Protein AF-A0A367ZUD7-F1 (afdb_monomer)

Radius of gyration: 36.36 Å; Cα contacts (8 Å, |Δi|>4): 434; chains: 1; bounding box: 94×53×119 Å

Sequence (459 aa):
MSDHRQTPPTWDGPPPPPPPPPPPPGSYTAYGPNDGPTGPAHPDSPLPTGNFINAFLGSTLFALFFGTLTGYFRLLAGFVIGLQGMLVGVFTGLTAGKLFATCRVVERSFQVRLILCLVLTAIVVGGQIIGMGLALPEFDPGFILTSLWEGTFRELSIGVSRHTSFAQHLDLGWWTLFNLLDLGLMWMLVLTGLTTQLPDPSPRHGPQDPGWSPVTIALLFALGFGAWWVGFAEYRQHNRAALAEWYRLAWAETTAESLANQLDLAVLGSQEARDDLFRRVDRMLQGRTGFPEGFATRAALHLQAGRLAEAIADFSTAIDQARTLEREVKFSFLSRYPPRVYLALLQMCRAKLQLKNQAWQAAADDFTAALATLAEIRQQEGPAAPLPRPPHSLGFIVEYHSKLPDFTEGACYFGRALARARLDDRANAQADLAQARALGYDLSRHTGKTSEPLKAEQE

InterPro domains:
  IPR011990 Tetratricopeptide-like helical domain superfamily [G3DSA:1.25.40.10] (293-449)
  IPR011990 Tetratricopeptide-like helical domain superfamily [SSF48452] (290-439)
  IPR019734 Tetratricopeptide repeat [SM00028] (292-325)
  IPR019734 Tetratricopeptide repeat [SM00028] (344-377)
  IPR019734 Tetratricopeptide repeat [SM00028] (410-443)

Secondary structure (DSSP, 8-state):
-----PPPP---PPPPPPPPPPPPTT------TT-----S--TTS---HHHHHHHHHHHHHHHHHHHHHHHHHHHHHT--HHHHHHHHHHHHHHHHHHHHHHTTGGGS-HHHHHHHHHHHHHHHHHHHHHHHHHHSTT--HHHHHHHHHTT-THHHHT-TTHHHHHHHHS-HHHHHHHHHHHHHHHHHHHHHHHHTT-----TTS-----SS-HHHHHHHHHHHHHHHHHHHHHHHHHTHHHHHHHHHHHHHHHHHHHHHHHHHHHHSS-HHHHHHHHHHHHHHHHT-SS-HHHHHHHHHHHHHTT-HHHHHHHHHHHHHHHHHHHHH----SSSSS-HHHHHHHHHHHHHHHHHHTT-HHHHHHHHHHHHHHHHHHHHHH-TTPPPPPPPHHHHHHHHTT-S----SHHHHHHHHHHHHHHTT-HHHHHHHHHHHHHTT--HHHHHSS-S-TTTTT--

Structure (mmCIF, N/CA/C/O backbone):
data_AF-A0A367ZUD7-F1
#
_entry.id   AF-A0A367ZUD7-F1
#
loop_
_atom_site.group_PDB
_atom_site.id
_atom_site.type_symbol
_atom_site.label_atom_id
_atom_site.label_alt_id
_atom_site.label_comp_id
_atom_site.label_asym_id
_atom_site.label_entity_id
_atom_site.label_seq_id
_atom_site.pdbx_PDB_ins_code
_atom_site.Cartn_x
_atom_site.Cartn_y
_atom_site.Cartn_z
_atom_site.occupancy
_atom_site.B_iso_or_equiv
_atom_site.auth_seq_id
_atom_site.auth_comp_id
_atom_site.auth_asym_id
_atom_site.auth_atom_id
_atom_site.pdbx_PDB_model_num
ATOM 1 N N . MET A 1 1 ? 66.073 -28.383 -33.746 1.00 48.53 1 MET A N 1
ATOM 2 C CA . MET A 1 1 ? 66.262 -27.252 -34.678 1.00 48.53 1 MET A CA 1
ATOM 3 C C . MET A 1 1 ? 66.270 -27.823 -36.081 1.00 48.53 1 MET A C 1
ATOM 5 O O . MET A 1 1 ? 67.255 -28.424 -36.481 1.00 48.53 1 MET A O 1
ATOM 9 N N . SER A 1 2 ? 65.139 -27.728 -36.767 1.00 41.69 2 SER A N 1
ATOM 10 C CA . SER A 1 2 ? 64.959 -28.175 -38.149 1.00 41.69 2 SER A CA 1
ATOM 11 C C . SER A 1 2 ? 64.019 -27.170 -38.804 1.00 41.69 2 SER A C 1
ATOM 13 O O . SER A 1 2 ? 62.820 -27.159 -38.536 1.00 41.69 2 SER A O 1
ATOM 15 N N . ASP A 1 3 ? 64.632 -26.261 -39.558 1.00 50.16 3 ASP A N 1
ATOM 16 C CA . ASP A 1 3 ? 64.023 -25.130 -40.254 1.00 50.16 3 ASP A CA 1
ATOM 17 C C . ASP A 1 3 ? 63.254 -25.642 -41.482 1.00 50.16 3 ASP A C 1
ATOM 19 O O . ASP A 1 3 ? 63.840 -25.958 -42.519 1.00 50.16 3 ASP A O 1
ATOM 23 N N . HIS A 1 4 ? 61.928 -25.741 -41.380 1.00 51.28 4 HIS A N 1
ATOM 24 C CA . HIS A 1 4 ? 61.066 -25.950 -42.542 1.00 51.28 4 HIS A CA 1
ATOM 25 C C . HIS A 1 4 ? 60.776 -24.601 -43.208 1.00 51.28 4 HIS A C 1
ATOM 27 O O . HIS A 1 4 ? 59.774 -23.947 -42.924 1.00 51.28 4 HIS A O 1
ATOM 33 N N . ARG A 1 5 ? 61.652 -24.186 -44.130 1.00 55.19 5 ARG A N 1
ATOM 34 C CA . ARG A 1 5 ? 61.316 -23.147 -45.112 1.00 55.19 5 ARG A CA 1
ATOM 35 C C . ARG A 1 5 ? 60.380 -23.752 -46.155 1.00 55.19 5 ARG A C 1
ATOM 37 O O . ARG A 1 5 ? 60.818 -24.504 -47.021 1.00 55.19 5 ARG A O 1
ATOM 44 N N . GLN A 1 6 ? 59.094 -23.434 -46.056 1.00 58.12 6 GLN A N 1
ATOM 45 C CA . GLN A 1 6 ? 58.144 -23.662 -47.140 1.00 58.12 6 GLN A CA 1
ATOM 46 C C . GLN A 1 6 ? 58.498 -22.725 -48.301 1.00 58.12 6 GLN A C 1
ATOM 48 O O . GLN A 1 6 ? 58.515 -21.504 -48.145 1.00 58.12 6 GLN A O 1
ATOM 53 N N . THR A 1 7 ? 58.821 -23.297 -49.457 1.00 62.78 7 THR A N 1
ATOM 54 C CA . THR A 1 7 ? 58.896 -22.571 -50.725 1.00 62.78 7 THR A CA 1
ATOM 55 C C . THR A 1 7 ? 57.493 -22.105 -51.125 1.00 62.78 7 THR A C 1
ATOM 57 O O . THR A 1 7 ? 56.544 -22.882 -50.995 1.00 62.78 7 THR A O 1
ATOM 60 N N . PRO A 1 8 ? 57.323 -20.855 -51.595 1.00 63.09 8 PRO A N 1
ATOM 61 C CA . PRO A 1 8 ? 56.026 -20.378 -52.053 1.00 63.09 8 PRO A CA 1
ATOM 62 C C . PRO A 1 8 ? 55.560 -21.189 -53.274 1.00 63.09 8 PRO A C 1
ATOM 64 O O . PRO A 1 8 ? 56.392 -21.576 -54.100 1.00 63.09 8 PRO A O 1
ATOM 67 N N . PRO A 1 9 ? 54.249 -21.459 -53.399 1.00 66.75 9 PRO A N 1
ATOM 68 C CA . PRO A 1 9 ? 53.704 -22.191 -54.533 1.00 66.75 9 PRO A CA 1
ATOM 69 C C . PRO A 1 9 ? 53.945 -21.409 -55.828 1.00 66.75 9 PRO A C 1
ATOM 71 O O . PRO A 1 9 ? 53.588 -20.235 -55.939 1.00 66.75 9 PRO A O 1
ATOM 74 N N . THR A 1 10 ? 54.556 -22.069 -56.810 1.00 68.06 10 THR A N 1
ATOM 75 C CA . THR A 1 10 ? 54.640 -21.594 -58.191 1.00 68.06 10 THR A CA 1
ATOM 76 C C . THR A 1 10 ? 53.231 -21.547 -58.770 1.00 68.06 10 THR A C 1
ATOM 78 O O . THR A 1 10 ? 52.545 -22.562 -58.863 1.00 68.06 10 THR A O 1
ATOM 81 N N . TRP A 1 11 ? 52.765 -20.343 -59.086 1.00 65.12 11 TRP A N 1
ATOM 82 C CA . TRP A 1 11 ? 51.454 -20.112 -59.677 1.00 65.12 11 TRP A CA 1
ATOM 83 C C . TRP A 1 11 ? 51.543 -20.340 -61.193 1.00 65.12 11 TRP A C 1
ATOM 85 O O . TRP A 1 11 ? 51.984 -19.454 -61.919 1.00 65.12 11 TRP A O 1
ATOM 95 N N . ASP A 1 12 ? 51.122 -21.518 -61.664 1.00 65.12 12 ASP A N 1
ATOM 96 C CA . ASP A 1 12 ? 51.021 -21.885 -63.093 1.00 65.12 12 ASP A CA 1
ATOM 97 C C . ASP A 1 12 ? 49.730 -21.341 -63.746 1.00 65.12 12 ASP A C 1
ATOM 99 O O . ASP A 1 12 ? 49.053 -22.012 -64.527 1.00 65.12 12 ASP A O 1
ATOM 103 N N . GLY A 1 13 ? 49.334 -20.119 -63.383 1.00 78.25 13 GLY A N 1
ATOM 104 C CA . GLY A 1 13 ? 48.203 -19.439 -64.006 1.00 78.25 13 GLY A CA 1
ATOM 105 C C . GLY A 1 13 ? 48.596 -18.792 -65.341 1.00 78.25 13 GLY A C 1
ATOM 106 O O . GLY A 1 13 ? 49.756 -18.418 -65.529 1.00 78.25 13 GLY A O 1
ATOM 107 N N . PRO A 1 14 ? 47.647 -18.628 -66.283 1.00 74.62 14 PRO A N 1
ATOM 108 C CA . PRO A 1 14 ? 47.897 -17.888 -67.513 1.00 74.62 14 PRO A CA 1
ATOM 109 C C . PRO A 1 14 ? 48.402 -16.471 -67.188 1.00 74.62 14 PRO A C 1
ATOM 111 O O . PRO A 1 14 ? 47.963 -15.879 -66.194 1.00 74.62 14 PRO A O 1
ATOM 114 N N . PRO A 1 15 ? 49.320 -15.916 -68.002 1.00 77.69 15 PRO A N 1
ATOM 115 C CA . PRO A 1 15 ? 49.877 -14.594 -67.762 1.00 77.69 15 PRO A CA 1
ATOM 116 C C . PRO A 1 15 ? 48.746 -13.564 -67.643 1.00 77.69 15 PRO A C 1
ATOM 118 O O . PRO A 1 15 ? 47.762 -13.652 -68.388 1.00 77.69 15 PRO A O 1
ATOM 121 N N . PRO A 1 16 ? 48.854 -12.600 -66.711 1.00 78.25 16 PRO A N 1
ATOM 122 C CA . PRO A 1 16 ? 47.851 -11.558 -66.567 1.00 78.25 16 PRO A CA 1
ATOM 123 C C . PRO A 1 16 ? 47.648 -10.857 -67.917 1.00 78.25 16 PRO A C 1
ATOM 125 O O . PRO A 1 16 ? 48.626 -10.639 -68.643 1.00 78.25 16 PRO A O 1
ATOM 128 N N . PRO A 1 17 ? 46.398 -10.519 -68.282 1.00 81.81 17 PRO A N 1
ATOM 129 C CA . PRO A 1 17 ? 46.132 -9.813 -69.523 1.00 81.81 17 PRO A CA 1
ATOM 130 C C . PRO A 1 17 ? 46.964 -8.523 -69.569 1.00 81.81 17 PRO A C 1
ATOM 132 O O . PRO A 1 17 ? 47.140 -7.873 -68.531 1.00 81.81 17 PRO A O 1
ATOM 135 N N . PRO A 1 18 ? 47.500 -8.152 -70.746 1.00 82.00 18 PRO A N 1
ATOM 136 C CA . PRO A 1 18 ? 48.279 -6.934 -70.884 1.00 82.00 18 PRO A CA 1
ATOM 137 C C . PRO A 1 18 ? 47.444 -5.729 -70.428 1.00 82.00 18 PRO A C 1
ATOM 139 O O . PRO A 1 18 ? 46.227 -5.708 -70.649 1.00 82.00 18 PRO A O 1
ATOM 142 N N . PRO A 1 19 ? 48.071 -4.729 -69.784 1.00 81.00 19 PRO A N 1
ATOM 143 C CA . PRO A 1 19 ? 47.372 -3.515 -69.399 1.00 81.00 19 PRO A CA 1
ATOM 144 C C . PRO A 1 19 ? 46.713 -2.891 -70.639 1.00 81.00 19 PRO A C 1
ATOM 146 O O . PRO A 1 19 ? 47.307 -2.923 -71.723 1.00 81.00 19 PRO A O 1
ATOM 149 N N . PRO A 1 20 ? 45.490 -2.345 -70.513 1.00 82.06 20 PRO A N 1
ATOM 150 C CA . PRO A 1 20 ? 44.828 -1.694 -71.630 1.00 82.06 20 PRO A CA 1
ATOM 151 C C . PRO A 1 20 ? 45.725 -0.573 -72.179 1.00 82.06 20 PRO A C 1
ATOM 153 O O . PRO A 1 20 ? 46.384 0.118 -71.393 1.00 82.06 20 PRO A O 1
ATOM 156 N N . PRO A 1 21 ? 45.788 -0.396 -73.511 1.00 82.69 21 PRO A N 1
ATOM 157 C CA . PRO A 1 21 ? 46.600 0.649 -74.112 1.00 82.69 21 PRO A CA 1
ATOM 158 C C . PRO A 1 21 ? 46.170 2.022 -73.576 1.00 82.69 21 PRO A C 1
ATOM 160 O O . PRO A 1 21 ? 44.977 2.237 -73.330 1.00 82.69 21 PRO A O 1
ATOM 163 N N . PRO A 1 22 ? 47.117 2.958 -73.386 1.00 77.75 22 PRO A N 1
ATOM 164 C CA . PRO A 1 22 ? 46.778 4.316 -72.993 1.00 77.75 22 PRO A CA 1
ATOM 165 C C . PRO A 1 22 ? 45.802 4.912 -74.021 1.00 77.75 22 PRO A C 1
ATOM 167 O O . PRO A 1 22 ? 45.965 4.674 -75.223 1.00 77.75 22 PRO A O 1
ATOM 170 N N . PRO A 1 23 ? 44.778 5.662 -73.576 1.00 76.94 23 PRO A N 1
ATOM 171 C CA . PRO A 1 23 ? 43.840 6.292 -74.490 1.00 76.94 23 PRO A CA 1
ATOM 172 C C . PRO A 1 23 ? 44.595 7.207 -75.471 1.00 76.94 23 PRO A C 1
ATOM 174 O O . PRO A 1 23 ? 45.582 7.842 -75.081 1.00 76.94 23 PRO A O 1
ATOM 177 N N . PRO A 1 24 ? 44.169 7.269 -76.745 1.00 76.00 24 PRO A N 1
ATOM 178 C CA . PRO A 1 24 ? 44.848 8.058 -77.761 1.00 76.00 24 PRO A CA 1
ATOM 179 C C . PRO A 1 24 ? 44.904 9.542 -77.352 1.00 76.00 24 PRO A C 1
ATOM 181 O O . PRO A 1 24 ? 43.899 10.091 -76.887 1.00 76.00 24 PRO A O 1
ATOM 184 N N . PRO A 1 25 ? 46.052 10.220 -77.536 1.00 59.19 25 PRO A N 1
ATOM 185 C CA . PRO A 1 25 ? 46.173 11.646 -77.267 1.00 59.19 25 PRO A CA 1
ATOM 186 C C . PRO A 1 25 ? 45.278 12.408 -78.251 1.00 59.19 25 PRO A C 1
ATOM 188 O O . PRO A 1 25 ? 45.611 12.548 -79.424 1.00 59.19 25 PRO A O 1
ATOM 191 N N . GLY A 1 26 ? 44.105 12.849 -77.790 1.00 59.22 26 GLY A N 1
ATOM 192 C CA . GLY A 1 26 ? 43.155 13.607 -78.612 1.00 59.22 26 GLY A CA 1
ATOM 193 C C . GLY A 1 26 ? 41.672 13.336 -78.359 1.00 59.22 26 GLY A C 1
ATOM 194 O O . GLY A 1 26 ? 40.846 14.106 -78.835 1.00 59.22 26 GLY A O 1
ATOM 195 N N . SER A 1 27 ? 41.294 12.317 -77.578 1.00 50.81 27 SER A N 1
ATOM 196 C CA . SER A 1 27 ? 39.884 12.068 -77.225 1.00 50.81 27 SER A CA 1
ATOM 197 C C . SER A 1 27 ? 39.451 12.775 -75.934 1.00 50.81 27 SER A C 1
ATOM 199 O O . SER A 1 27 ? 38.751 12.195 -75.105 1.00 50.81 27 SER A O 1
ATOM 201 N N . TYR A 1 28 ? 39.860 14.032 -75.748 1.00 53.81 28 TYR A N 1
ATOM 202 C CA . TYR A 1 28 ? 39.178 14.931 -74.819 1.00 53.81 28 TYR A CA 1
ATOM 203 C C . TYR A 1 28 ? 38.008 15.540 -75.583 1.00 53.81 28 TYR A C 1
ATOM 205 O O . TYR A 1 28 ? 38.108 16.629 -76.144 1.00 53.81 28 TYR A O 1
ATOM 213 N N . THR A 1 29 ? 36.898 14.807 -75.662 1.00 53.53 29 THR A N 1
ATOM 214 C CA . THR A 1 29 ? 35.617 15.431 -75.990 1.00 53.53 29 THR A CA 1
ATOM 215 C C . THR A 1 29 ? 35.424 16.587 -75.023 1.00 53.53 29 THR A C 1
ATOM 217 O O . THR A 1 29 ? 35.427 16.386 -73.808 1.00 53.53 29 THR A O 1
ATOM 220 N N . ALA A 1 30 ? 35.336 17.790 -75.584 1.00 47.56 30 ALA A N 1
ATOM 221 C CA . ALA A 1 30 ? 35.037 19.013 -74.873 1.00 47.56 30 ALA A CA 1
ATOM 222 C C . ALA A 1 30 ? 33.826 18.782 -73.962 1.00 47.56 30 ALA A C 1
ATOM 224 O O . ALA A 1 30 ? 32.699 18.633 -74.433 1.00 47.56 30 ALA A O 1
ATOM 225 N N . TYR A 1 31 ? 34.076 18.725 -72.656 1.00 44.56 31 TYR A N 1
ATOM 226 C CA . TYR A 1 31 ? 33.034 18.914 -71.664 1.00 44.56 31 TYR A CA 1
ATOM 227 C C . TYR A 1 31 ? 32.502 20.331 -71.871 1.00 44.56 31 TYR A C 1
ATOM 229 O O . TYR A 1 31 ? 33.253 21.306 -71.784 1.00 44.56 31 TYR A O 1
ATOM 237 N N . GLY A 1 32 ? 31.223 20.435 -72.233 1.00 45.59 32 GLY A N 1
ATOM 238 C CA . GLY A 1 32 ? 30.543 21.717 -72.337 1.00 45.59 32 GLY A CA 1
ATOM 239 C C . GLY A 1 32 ? 30.661 22.483 -71.012 1.00 45.59 32 GLY A C 1
ATOM 240 O O . GLY A 1 32 ? 30.674 21.859 -69.950 1.00 45.59 32 GLY A O 1
ATOM 241 N N . PRO A 1 33 ? 30.732 23.823 -71.038 1.00 52.84 33 PRO A N 1
ATOM 242 C CA . PRO A 1 33 ? 31.028 24.649 -69.864 1.00 52.84 33 PRO A CA 1
ATOM 243 C C . PRO A 1 33 ? 29.958 24.647 -68.751 1.00 52.84 33 PRO A C 1
ATOM 245 O O . PRO A 1 33 ? 30.038 25.482 -67.860 1.00 52.84 33 PRO A O 1
ATOM 248 N N . ASN A 1 34 ? 28.985 23.727 -68.763 1.00 52.16 34 ASN A N 1
ATOM 249 C CA . ASN A 1 34 ? 27.920 23.648 -67.758 1.00 52.16 34 ASN A CA 1
ATOM 250 C C . ASN A 1 34 ? 27.672 22.262 -67.144 1.00 52.16 34 ASN A C 1
ATOM 252 O O . ASN A 1 34 ? 26.928 22.190 -66.174 1.00 52.16 34 ASN A O 1
ATOM 256 N N . ASP A 1 35 ? 28.342 21.205 -67.606 1.00 48.75 35 ASP A N 1
ATOM 257 C CA . ASP A 1 35 ? 28.262 19.883 -66.972 1.00 48.75 35 ASP A CA 1
ATOM 258 C C . ASP A 1 35 ? 29.647 19.509 -66.455 1.00 48.75 35 ASP A C 1
ATOM 260 O O . ASP A 1 35 ? 30.322 18.622 -66.976 1.00 48.75 35 ASP A O 1
ATOM 264 N N . GLY A 1 36 ? 30.121 20.256 -65.454 1.00 43.44 36 GLY A N 1
ATOM 265 C CA . GLY A 1 36 ? 31.342 19.892 -64.747 1.00 43.44 36 GLY A CA 1
ATOM 266 C C . GLY A 1 36 ? 31.195 18.454 -64.242 1.00 43.44 36 GLY A C 1
ATOM 267 O O . GLY A 1 36 ? 30.251 18.189 -63.492 1.00 43.44 36 GLY A O 1
ATOM 268 N N . PRO A 1 37 ? 32.076 17.511 -64.631 1.00 46.03 37 PRO A N 1
ATOM 269 C CA . PRO A 1 37 ? 32.065 16.198 -64.022 1.00 46.03 37 PRO A CA 1
ATOM 270 C C . PRO A 1 37 ? 32.258 16.447 -62.535 1.00 46.03 37 PRO A C 1
ATOM 272 O O . PRO A 1 37 ? 33.174 17.172 -62.138 1.00 46.03 37 PRO A O 1
ATOM 275 N N . THR A 1 38 ? 31.361 15.899 -61.722 1.00 55.25 38 THR A N 1
ATOM 276 C CA . THR A 1 38 ? 31.559 15.775 -60.285 1.00 55.25 38 THR A CA 1
ATOM 277 C C . THR A 1 38 ? 32.864 15.013 -60.094 1.00 55.25 38 THR A C 1
ATOM 279 O O . THR A 1 38 ? 32.875 13.782 -60.027 1.00 55.25 38 THR A O 1
ATOM 282 N N . GLY A 1 39 ? 33.984 15.738 -60.083 1.00 52.94 39 GLY A N 1
ATOM 283 C CA . GLY A 1 39 ? 35.253 15.219 -59.619 1.00 52.94 39 GLY A CA 1
ATOM 284 C C . GLY A 1 39 ? 34.994 14.599 -58.251 1.00 52.94 39 GLY A C 1
ATOM 285 O O . GLY A 1 39 ? 34.099 15.085 -57.546 1.00 52.94 39 GLY A O 1
ATOM 286 N N . PRO A 1 40 ? 35.687 13.503 -57.898 1.00 55.62 40 PRO A N 1
ATOM 287 C CA . PRO A 1 40 ? 35.510 12.867 -56.601 1.00 55.62 40 PRO A CA 1
ATOM 288 C C . PRO A 1 40 ? 35.542 13.974 -55.555 1.00 55.62 40 PRO A C 1
ATOM 290 O O . PRO A 1 40 ? 36.530 14.705 -55.470 1.00 55.62 40 PRO A O 1
ATOM 293 N N . ALA A 1 41 ? 34.397 14.181 -54.897 1.00 50.84 41 ALA A N 1
ATOM 294 C CA . ALA A 1 41 ? 34.206 15.293 -53.986 1.00 50.84 41 ALA A CA 1
ATOM 295 C C . ALA A 1 41 ? 35.410 15.309 -53.051 1.00 50.84 41 ALA A C 1
ATOM 297 O O . ALA A 1 41 ? 35.736 14.270 -52.470 1.00 50.84 41 ALA A O 1
ATOM 298 N N . HIS A 1 42 ? 36.110 16.445 -52.986 1.00 52.66 42 HIS A N 1
ATOM 299 C CA . HIS A 1 42 ? 37.279 16.568 -52.127 1.00 52.66 42 HIS A CA 1
ATOM 300 C C . HIS A 1 42 ? 36.843 16.096 -50.731 1.00 52.66 42 HIS A C 1
ATOM 302 O O . HIS A 1 42 ? 35.813 16.588 -50.252 1.00 52.66 42 HIS A O 1
ATOM 308 N N . PRO A 1 43 ? 37.542 15.137 -50.097 1.00 58.41 43 PRO A N 1
ATOM 309 C CA . PRO A 1 43 ? 37.120 14.545 -48.822 1.00 58.41 43 PRO A CA 1
ATOM 310 C C . PRO A 1 43 ? 36.950 15.576 -47.690 1.00 58.41 43 PRO A C 1
ATOM 312 O O . PRO A 1 43 ? 36.332 15.281 -46.674 1.00 58.41 43 PRO A O 1
ATOM 315 N N . ASP A 1 44 ? 37.415 16.808 -47.905 1.00 56.09 44 ASP A N 1
ATOM 316 C CA . ASP A 1 44 ? 37.317 17.931 -46.973 1.00 56.09 44 ASP A CA 1
ATOM 317 C C . ASP A 1 44 ? 36.159 18.896 -47.272 1.00 56.09 44 ASP A C 1
ATOM 319 O O . ASP A 1 44 ? 36.051 19.947 -46.641 1.00 56.09 44 ASP A O 1
ATOM 323 N N . SER A 1 45 ? 35.283 18.575 -48.231 1.00 58.72 45 SER A N 1
ATOM 324 C CA . SER A 1 45 ? 34.069 19.361 -48.468 1.00 58.72 45 SER A CA 1
ATOM 325 C C . SER A 1 45 ? 33.218 19.301 -47.194 1.00 58.72 45 SER A C 1
ATOM 327 O O . SER A 1 45 ? 32.770 18.205 -46.840 1.00 58.72 45 SER A O 1
ATOM 329 N N . PRO A 1 46 ? 32.982 20.417 -46.475 1.00 60.22 46 PRO A N 1
ATOM 330 C CA . PRO A 1 46 ? 32.163 20.383 -45.274 1.00 60.22 46 PRO A CA 1
ATOM 331 C C . PRO A 1 46 ? 30.799 19.807 -45.650 1.00 60.22 46 PRO A C 1
ATOM 333 O O . PRO A 1 46 ? 30.116 20.333 -46.531 1.00 60.22 46 PRO A O 1
ATOM 336 N N . LEU A 1 47 ? 30.434 18.687 -45.013 1.00 57.84 47 LEU A N 1
ATOM 337 C CA . LEU A 1 47 ? 29.106 18.090 -45.140 1.00 57.84 47 LEU A CA 1
ATOM 338 C C . LEU A 1 47 ? 28.066 19.212 -45.046 1.00 57.84 47 LEU A C 1
ATOM 340 O O . LEU A 1 47 ? 28.197 20.046 -44.147 1.00 57.84 47 LEU A O 1
ATOM 344 N N . PRO A 1 48 ? 27.044 19.251 -45.920 1.00 69.12 48 PRO A N 1
ATOM 345 C CA . PRO A 1 48 ? 25.998 20.255 -45.826 1.00 69.12 48 PRO A CA 1
ATOM 346 C C . PRO A 1 48 ? 25.347 20.144 -44.446 1.00 69.12 48 PRO A C 1
ATOM 348 O O . PRO A 1 48 ? 24.557 19.235 -44.179 1.00 69.12 48 PRO A O 1
ATOM 351 N N . THR A 1 49 ? 25.718 21.061 -43.551 1.00 73.75 49 THR A N 1
ATOM 352 C CA . THR A 1 49 ? 25.398 21.035 -42.119 1.00 73.75 49 THR A CA 1
ATOM 353 C C . THR A 1 49 ? 23.890 20.914 -41.882 1.00 73.75 49 THR A C 1
ATOM 355 O O . THR A 1 49 ? 23.459 20.279 -40.922 1.00 73.75 49 THR A O 1
ATOM 358 N N . GLY A 1 50 ? 23.080 21.437 -42.810 1.00 78.38 50 GLY A N 1
ATOM 359 C CA . GLY A 1 50 ? 21.621 21.332 -42.787 1.00 78.38 50 GLY A CA 1
ATOM 360 C C . GLY A 1 50 ? 21.086 19.896 -42.850 1.00 78.38 50 GLY A C 1
ATOM 361 O O . GLY A 1 50 ? 20.157 19.567 -42.117 1.00 78.38 50 GLY A O 1
ATOM 362 N N . ASN A 1 51 ? 21.694 19.008 -43.643 1.00 80.44 51 ASN A N 1
ATOM 363 C CA . ASN A 1 51 ? 21.225 17.620 -43.756 1.00 80.44 51 ASN A CA 1
ATOM 364 C C . ASN A 1 51 ? 21.499 16.833 -42.471 1.00 80.44 51 ASN A C 1
ATOM 366 O O . ASN A 1 51 ? 20.652 16.055 -42.032 1.00 80.44 51 ASN A O 1
ATOM 370 N N . PHE A 1 52 ? 22.649 17.083 -41.836 1.00 83.06 52 PHE A N 1
ATOM 371 C CA . PHE A 1 52 ? 22.982 16.469 -40.553 1.00 83.06 52 PHE A CA 1
ATOM 372 C C . PHE A 1 52 ? 22.033 16.926 -39.444 1.00 83.06 52 PHE A C 1
ATOM 374 O O . PHE A 1 52 ? 21.489 16.086 -38.729 1.00 83.06 52 PHE A O 1
ATOM 381 N N . ILE A 1 53 ? 21.803 18.239 -39.322 1.00 85.75 53 ILE A N 1
ATOM 382 C CA . ILE A 1 53 ? 20.913 18.801 -38.295 1.00 85.75 53 ILE A CA 1
ATOM 383 C C . ILE A 1 53 ? 19.501 18.226 -38.439 1.00 85.75 53 ILE A C 1
ATOM 385 O O . ILE A 1 53 ? 18.933 17.764 -37.452 1.00 85.75 53 ILE A O 1
ATOM 389 N N . ASN A 1 54 ? 18.959 18.183 -39.658 1.00 87.00 54 ASN A N 1
ATOM 390 C CA . ASN A 1 54 ? 17.612 17.665 -39.900 1.00 87.00 54 ASN A CA 1
ATOM 391 C C . ASN A 1 54 ? 17.499 16.167 -39.583 1.00 87.00 54 ASN A C 1
ATOM 393 O O . ASN A 1 54 ? 16.547 15.747 -38.923 1.00 87.00 54 ASN A O 1
ATOM 397 N N . ALA A 1 55 ? 18.479 15.360 -40.000 1.00 85.38 55 ALA A N 1
ATOM 398 C CA . ALA A 1 55 ? 18.493 13.928 -39.710 1.00 85.38 55 ALA A CA 1
ATOM 399 C C . ALA A 1 55 ? 18.644 13.648 -38.205 1.00 85.38 55 ALA A C 1
ATOM 401 O O . ALA A 1 55 ? 17.967 12.771 -37.658 1.00 85.38 55 ALA A O 1
ATOM 402 N N . PHE A 1 56 ? 19.497 14.414 -37.520 1.00 88.00 56 PHE A N 1
ATOM 403 C CA . PHE A 1 56 ? 19.694 14.305 -36.078 1.00 88.00 56 PHE A CA 1
ATOM 404 C C . PHE A 1 56 ? 18.447 14.726 -35.295 1.00 88.00 56 PHE A C 1
ATOM 406 O O . PHE A 1 56 ? 18.026 14.010 -34.385 1.00 88.00 56 PHE A O 1
ATOM 413 N N . LEU A 1 57 ? 17.813 15.840 -35.675 1.00 91.81 57 LEU A N 1
ATOM 414 C CA . LEU A 1 57 ? 16.576 16.312 -35.056 1.00 91.81 57 LEU A CA 1
ATOM 415 C C . LEU A 1 57 ? 15.439 15.304 -35.257 1.00 91.81 57 LEU A C 1
ATOM 417 O O . LEU A 1 57 ? 14.761 14.953 -34.294 1.00 91.81 57 LEU A O 1
ATOM 421 N N . GLY A 1 58 ? 15.276 14.776 -36.474 1.00 89.19 58 GLY A N 1
ATOM 422 C CA . GLY A 1 58 ? 14.287 13.734 -36.762 1.00 89.19 58 GLY A CA 1
ATOM 423 C C . GLY A 1 58 ? 14.509 12.469 -35.927 1.00 89.19 58 GLY A C 1
ATOM 424 O O . GLY A 1 58 ? 13.566 11.938 -35.345 1.00 89.19 58 GLY A O 1
ATOM 425 N N . SER A 1 59 ? 15.765 12.033 -35.793 1.00 88.94 59 SER A N 1
ATOM 426 C CA . SER A 1 59 ? 16.139 10.881 -34.958 1.00 88.94 59 SER A CA 1
ATOM 427 C C . SER A 1 59 ? 15.875 11.131 -33.471 1.00 88.94 59 SER A C 1
ATOM 429 O O . SER A 1 59 ? 15.395 10.243 -32.774 1.00 88.94 59 SER A O 1
ATOM 431 N N . THR A 1 60 ? 16.138 12.350 -32.998 1.00 92.31 60 THR A N 1
ATOM 432 C CA . THR A 1 60 ? 15.902 12.777 -31.610 1.00 92.31 60 THR A CA 1
ATOM 433 C C . THR A 1 60 ? 14.414 12.803 -31.275 1.00 92.31 60 THR A C 1
ATOM 435 O O . THR A 1 60 ? 14.001 12.227 -30.272 1.00 92.31 60 THR A O 1
ATOM 438 N N . LEU A 1 61 ? 13.590 13.418 -32.129 1.00 93.00 61 LEU A N 1
ATOM 439 C CA . LEU A 1 61 ? 12.136 13.462 -31.942 1.00 93.00 61 LEU A CA 1
ATOM 440 C C . LEU A 1 61 ? 11.526 12.059 -31.962 1.00 93.00 61 LEU A C 1
ATOM 442 O O . LEU A 1 61 ? 10.667 11.745 -31.140 1.00 93.00 61 LEU A O 1
ATOM 446 N N . PHE A 1 62 ? 12.000 11.199 -32.864 1.00 89.06 62 PHE A N 1
ATOM 447 C CA . PHE A 1 62 ? 11.546 9.816 -32.939 1.00 89.06 62 PHE A CA 1
ATOM 448 C C . PHE A 1 62 ? 11.949 9.002 -31.700 1.00 89.06 62 PHE A C 1
ATOM 450 O O . PHE A 1 62 ? 11.111 8.301 -31.135 1.00 89.06 62 PHE A O 1
ATOM 457 N N . ALA A 1 63 ? 13.199 9.129 -31.242 1.00 90.50 6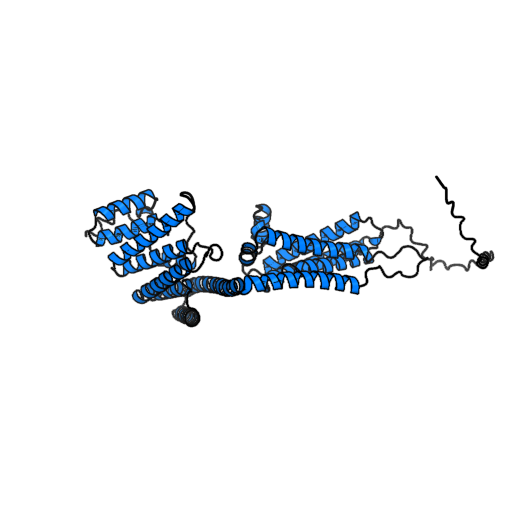3 ALA A N 1
ATOM 458 C CA . ALA A 1 63 ? 13.683 8.495 -30.016 1.00 90.50 63 ALA A CA 1
ATOM 459 C C . ALA A 1 63 ? 12.871 8.935 -28.788 1.00 90.50 63 ALA A C 1
ATOM 461 O O . ALA A 1 63 ? 12.477 8.093 -27.981 1.00 90.50 63 ALA A O 1
ATOM 462 N N . LEU A 1 64 ? 12.562 10.232 -28.680 1.00 92.75 64 LEU A N 1
ATOM 463 C CA . LEU A 1 64 ? 11.748 10.773 -27.594 1.00 92.75 64 LEU A CA 1
ATOM 464 C C . LEU A 1 64 ? 10.330 10.197 -27.632 1.00 92.75 64 LEU A C 1
ATOM 466 O O . LEU A 1 64 ? 9.868 9.661 -26.630 1.00 92.75 64 LEU A O 1
ATOM 470 N N . PHE A 1 65 ? 9.672 10.243 -28.796 1.00 91.62 65 PHE A N 1
ATOM 471 C CA . PHE A 1 65 ? 8.332 9.686 -28.991 1.00 91.62 65 PHE A CA 1
ATOM 472 C C . PHE A 1 65 ? 8.273 8.195 -28.637 1.00 91.62 65 PHE A C 1
ATOM 474 O O . PHE A 1 65 ? 7.391 7.766 -27.894 1.00 91.62 65 PHE A O 1
ATOM 481 N N . PHE A 1 66 ? 9.234 7.408 -29.125 1.00 89.19 66 PHE A N 1
ATOM 482 C CA . PHE A 1 66 ? 9.318 5.980 -28.831 1.00 89.19 66 PHE A CA 1
ATOM 483 C C . PHE A 1 66 ? 9.569 5.716 -27.341 1.00 89.19 66 PHE A C 1
ATOM 485 O O . PHE A 1 66 ? 8.934 4.845 -26.740 1.00 89.19 66 PHE A O 1
ATOM 492 N N . GLY A 1 67 ? 10.451 6.500 -26.719 1.00 88.94 67 GLY A N 1
ATOM 493 C CA . GLY A 1 67 ? 10.657 6.490 -25.277 1.00 88.94 67 GLY A CA 1
ATOM 494 C C . GLY A 1 67 ? 9.354 6.733 -24.525 1.00 88.94 67 GLY A C 1
ATOM 495 O O . GLY A 1 67 ? 8.949 5.904 -23.717 1.00 88.94 67 GLY A O 1
ATOM 496 N N . THR A 1 68 ? 8.641 7.812 -24.843 1.00 88.75 68 THR A N 1
ATOM 497 C CA . THR A 1 68 ? 7.352 8.153 -24.222 1.00 88.75 68 THR A CA 1
ATOM 498 C C . THR A 1 68 ? 6.316 7.057 -24.403 1.00 88.75 68 THR A C 1
ATOM 500 O O . THR A 1 68 ? 5.674 6.658 -23.434 1.00 88.75 68 THR A O 1
ATOM 503 N N . LEU A 1 69 ? 6.201 6.494 -25.602 1.00 87.81 69 LEU A N 1
ATOM 504 C CA . LEU A 1 69 ? 5.266 5.408 -25.869 1.00 87.81 69 LEU A CA 1
ATOM 505 C C . LEU A 1 69 ? 5.597 4.152 -25.046 1.00 87.81 69 LEU A C 1
ATOM 507 O O . LEU A 1 69 ? 4.716 3.570 -24.417 1.00 87.81 69 LEU A O 1
ATOM 511 N N . THR A 1 70 ? 6.871 3.749 -25.004 1.00 85.00 70 THR A N 1
ATOM 512 C CA . THR A 1 70 ? 7.301 2.573 -24.227 1.00 85.00 70 THR A CA 1
ATOM 513 C C . THR A 1 70 ? 7.164 2.786 -22.721 1.00 85.00 70 THR A C 1
ATOM 515 O O . THR A 1 70 ? 6.736 1.870 -22.023 1.00 85.00 70 THR A O 1
ATOM 518 N N . GLY A 1 71 ? 7.447 3.990 -22.217 1.00 82.88 71 GLY A N 1
ATOM 519 C CA . GLY A 1 71 ? 7.218 4.355 -20.818 1.00 82.88 71 GLY A CA 1
ATOM 520 C C . GLY A 1 71 ? 5.741 4.316 -20.429 1.00 82.88 71 GLY A C 1
ATOM 521 O O . GLY A 1 71 ? 5.393 3.762 -19.389 1.00 82.88 71 GLY A O 1
ATOM 522 N N . TYR A 1 72 ? 4.866 4.827 -21.296 1.00 81.12 72 TYR A N 1
ATOM 523 C CA . TYR A 1 72 ? 3.417 4.799 -21.094 1.00 81.12 72 TYR A CA 1
ATOM 524 C C . TYR A 1 72 ? 2.884 3.358 -21.019 1.00 81.12 72 TYR A C 1
ATOM 526 O O . TYR A 1 72 ? 2.173 2.987 -20.083 1.00 81.12 72 TYR A O 1
ATOM 534 N N . PHE A 1 73 ? 3.294 2.495 -21.957 1.00 77.81 73 PHE A N 1
ATOM 535 C CA . PHE A 1 73 ? 2.883 1.086 -21.958 1.00 77.81 73 PHE A CA 1
ATOM 536 C C . PHE A 1 73 ? 3.471 0.263 -20.811 1.00 77.81 73 PHE A C 1
ATOM 538 O O . PHE A 1 73 ? 2.820 -0.685 -20.360 1.00 77.81 73 PHE A O 1
ATOM 545 N N . ARG A 1 74 ? 4.661 0.623 -20.310 1.00 75.06 74 ARG A N 1
ATOM 546 C CA . ARG A 1 74 ? 5.291 -0.047 -19.162 1.00 75.06 74 ARG A CA 1
ATOM 547 C C . ARG A 1 74 ? 4.347 -0.096 -17.960 1.00 75.06 74 ARG A C 1
ATOM 549 O O . ARG A 1 74 ? 4.182 -1.163 -17.372 1.00 75.06 74 ARG A O 1
ATOM 556 N N . LEU A 1 75 ? 3.677 1.019 -17.657 1.00 66.00 75 LEU A N 1
ATOM 557 C CA . LEU A 1 75 ? 2.726 1.112 -16.543 1.00 66.00 75 LEU A CA 1
ATOM 558 C C . LEU A 1 75 ? 1.385 0.417 -16.813 1.00 66.00 75 LEU A C 1
ATOM 560 O O . LEU A 1 75 ? 0.798 -0.149 -15.892 1.00 66.00 75 LEU A O 1
ATOM 564 N N . LEU A 1 76 ? 0.902 0.430 -18.056 1.00 60.81 76 LEU A N 1
ATOM 565 C CA . LEU A 1 76 ? -0.403 -0.144 -18.413 1.00 60.81 76 LEU A CA 1
ATOM 566 C C . LEU A 1 76 ? -0.424 -1.672 -18.414 1.00 60.81 76 LEU A C 1
ATOM 568 O O . LEU A 1 76 ? -1.426 -2.275 -18.039 1.00 60.81 76 LEU A O 1
ATOM 572 N N . ALA A 1 77 ? 0.662 -2.299 -18.854 1.00 55.31 77 ALA A N 1
ATOM 573 C CA . ALA A 1 77 ? 0.672 -3.728 -19.147 1.00 55.31 77 ALA A CA 1
ATOM 574 C C . ALA A 1 77 ? 1.552 -4.550 -18.193 1.00 55.31 77 ALA A C 1
ATOM 576 O O . ALA A 1 77 ? 1.711 -5.750 -18.414 1.00 55.31 77 ALA A O 1
ATOM 577 N N . GLY A 1 78 ? 2.129 -3.927 -17.152 1.00 54.34 78 GLY A N 1
ATOM 578 C CA . GLY A 1 78 ? 3.129 -4.584 -16.300 1.00 54.34 78 GLY A CA 1
ATOM 579 C C . GLY A 1 78 ? 4.232 -5.191 -17.164 1.00 54.34 78 GLY A C 1
ATOM 580 O O . GLY A 1 78 ? 4.561 -6.370 -17.027 1.00 54.34 78 GLY A O 1
ATOM 581 N N . PHE A 1 79 ? 4.672 -4.417 -18.161 1.00 50.81 79 PHE A N 1
ATOM 582 C CA . PHE A 1 79 ? 5.370 -4.951 -19.321 1.00 50.81 79 PHE A CA 1
ATOM 583 C C . PHE A 1 79 ? 6.648 -5.665 -18.881 1.00 50.81 79 PHE A C 1
ATOM 585 O O . PHE A 1 79 ? 7.384 -5.198 -18.011 1.00 50.81 79 PHE A O 1
ATOM 592 N N . VAL A 1 80 ? 6.882 -6.826 -19.484 1.00 61.12 80 VAL A N 1
ATOM 593 C CA . VAL A 1 80 ? 8.013 -7.702 -19.202 1.00 61.12 80 VAL A CA 1
ATOM 594 C C . VAL A 1 80 ? 9.323 -6.912 -19.269 1.00 61.12 80 VAL A C 1
ATOM 596 O O . VAL A 1 80 ? 9.716 -6.453 -20.342 1.00 61.12 80 VAL A O 1
ATOM 599 N N . ILE A 1 81 ? 10.005 -6.808 -18.125 1.00 59.56 81 ILE A N 1
ATOM 600 C CA . ILE A 1 81 ? 11.234 -6.021 -17.929 1.00 59.56 81 ILE A CA 1
ATOM 601 C C . ILE A 1 81 ? 12.341 -6.384 -18.941 1.00 59.56 81 ILE A C 1
ATOM 603 O O . ILE A 1 81 ? 13.179 -5.544 -19.205 1.00 59.56 81 ILE A O 1
ATOM 607 N N . GLY A 1 82 ? 12.316 -7.561 -19.584 1.00 63.31 82 GLY A N 1
ATOM 608 C CA . GLY A 1 82 ? 13.279 -7.935 -20.637 1.00 63.31 82 GLY A CA 1
ATOM 609 C C . GLY A 1 82 ? 12.858 -7.652 -22.090 1.00 63.31 82 GLY A C 1
ATOM 610 O O . GLY A 1 82 ? 13.706 -7.529 -22.968 1.00 63.31 82 GLY A O 1
ATOM 611 N N . LEU A 1 83 ? 11.559 -7.553 -22.398 1.00 71.06 83 LEU A N 1
ATOM 612 C CA . LEU A 1 83 ? 11.110 -7.270 -23.771 1.00 71.06 83 LEU A CA 1
ATOM 613 C C . LEU A 1 83 ? 11.327 -5.789 -24.106 1.00 71.06 83 LEU A C 1
ATOM 615 O O . LEU A 1 83 ? 11.586 -5.431 -25.254 1.00 71.06 83 LEU A O 1
ATOM 619 N N . GLN A 1 84 ? 11.247 -4.930 -23.090 1.00 75.00 84 GLN A N 1
ATOM 620 C CA . GLN A 1 84 ? 11.399 -3.491 -23.237 1.00 75.00 84 GLN A CA 1
ATOM 621 C C . GLN A 1 84 ? 12.823 -3.092 -23.642 1.00 75.00 84 GLN A C 1
ATOM 623 O O . GLN A 1 84 ? 12.964 -2.401 -24.653 1.00 75.00 84 GLN A O 1
ATOM 628 N N . GLY A 1 85 ? 13.870 -3.505 -22.918 1.00 75.12 85 GLY A N 1
ATOM 629 C CA . GLY A 1 85 ? 15.239 -3.122 -23.271 1.00 75.12 85 GLY A CA 1
ATOM 630 C C . GLY A 1 85 ? 15.697 -3.733 -24.589 1.00 75.12 85 GLY A C 1
ATOM 631 O O . GLY A 1 85 ? 16.400 -3.066 -25.348 1.00 75.12 85 GLY A O 1
ATOM 632 N N . MET A 1 86 ? 15.204 -4.921 -24.962 1.00 76.50 86 MET A N 1
ATOM 633 C CA . MET A 1 86 ? 15.423 -5.453 -26.313 1.00 76.50 86 MET A CA 1
ATOM 634 C C . MET A 1 86 ? 14.802 -4.560 -27.395 1.00 76.50 86 MET A C 1
ATOM 636 O O . MET A 1 86 ? 15.480 -4.215 -28.363 1.00 76.50 86 MET A O 1
ATOM 640 N N . LEU A 1 87 ? 13.535 -4.151 -27.238 1.00 80.38 87 LEU A N 1
ATOM 641 C CA . LEU A 1 87 ? 12.889 -3.240 -28.186 1.00 80.38 87 LEU A CA 1
ATOM 642 C C . LEU A 1 87 ? 13.657 -1.916 -28.258 1.00 80.38 87 LEU A C 1
ATOM 644 O O . LEU A 1 87 ? 14.036 -1.492 -29.347 1.00 80.38 87 LEU A O 1
ATOM 648 N N . VAL A 1 88 ? 13.976 -1.305 -27.115 1.00 82.56 88 VAL A N 1
ATOM 649 C CA . VAL A 1 88 ? 14.785 -0.077 -27.058 1.00 82.56 88 VAL A CA 1
ATOM 650 C C . VAL A 1 88 ? 16.124 -0.251 -27.772 1.00 82.56 88 VAL A C 1
ATOM 652 O O . VAL A 1 88 ? 16.509 0.623 -28.547 1.00 82.56 88 VAL A O 1
ATOM 655 N N . GLY A 1 89 ? 16.809 -1.377 -27.569 1.00 79.19 89 GLY A N 1
ATOM 656 C CA . GLY A 1 89 ? 18.095 -1.673 -28.192 1.00 79.19 89 GLY A CA 1
ATOM 657 C C . GLY A 1 89 ? 18.007 -1.784 -29.712 1.00 79.19 89 GLY A C 1
ATOM 658 O O . GLY A 1 89 ? 18.770 -1.125 -30.420 1.00 79.19 89 GLY A O 1
ATOM 659 N N . VAL A 1 90 ? 17.036 -2.552 -30.226 1.00 81.00 90 VAL A N 1
ATOM 660 C CA . VAL A 1 90 ? 16.780 -2.669 -31.674 1.00 81.00 90 VAL A CA 1
ATOM 661 C C . VAL A 1 90 ? 16.433 -1.306 -32.269 1.00 81.00 90 VAL A C 1
ATOM 663 O O . VAL A 1 90 ? 17.035 -0.891 -33.258 1.00 81.00 90 VAL A O 1
ATOM 666 N N . PHE A 1 91 ? 15.489 -0.582 -31.666 1.00 81.88 91 PHE A N 1
ATOM 667 C CA . PHE A 1 91 ? 15.032 0.704 -32.191 1.00 81.88 91 PHE A CA 1
ATOM 668 C C . PHE A 1 91 ? 16.134 1.763 -32.174 1.00 81.88 91 PHE A C 1
ATOM 670 O O . PHE A 1 91 ? 16.307 2.481 -33.163 1.00 81.88 91 PHE A O 1
ATOM 677 N N . THR A 1 92 ? 16.914 1.835 -31.096 1.00 81.38 92 THR A N 1
ATOM 678 C CA . THR A 1 92 ? 18.043 2.767 -30.991 1.00 81.38 92 THR A CA 1
ATOM 679 C C . THR A 1 92 ? 19.121 2.419 -32.014 1.00 81.38 92 THR A C 1
ATOM 681 O O . THR A 1 92 ? 19.578 3.308 -32.729 1.00 81.38 92 THR A O 1
ATOM 684 N N . GLY A 1 93 ? 19.461 1.134 -32.168 1.00 80.00 93 GLY A N 1
ATOM 685 C CA . GLY A 1 93 ? 20.415 0.669 -33.179 1.00 80.00 93 GLY A CA 1
ATOM 686 C C . GLY A 1 93 ? 19.977 0.992 -34.613 1.00 80.00 93 GLY A C 1
ATOM 687 O O . GLY A 1 93 ? 20.770 1.513 -35.394 1.00 80.00 93 GLY A O 1
ATOM 688 N N . LEU A 1 94 ? 18.703 0.764 -34.955 1.00 81.06 94 LEU A N 1
ATOM 689 C CA . LEU A 1 94 ? 18.151 1.085 -36.279 1.00 81.06 94 LEU A CA 1
ATOM 690 C C . LEU A 1 94 ? 18.112 2.594 -36.550 1.00 81.06 94 LEU A C 1
ATOM 692 O O . LEU A 1 94 ? 18.418 3.032 -37.662 1.00 81.06 94 LEU A O 1
ATOM 696 N N . THR A 1 95 ? 17.737 3.389 -35.546 1.00 82.88 95 THR A N 1
ATOM 697 C CA . THR A 1 95 ? 17.676 4.854 -35.655 1.00 82.88 95 THR A CA 1
ATOM 698 C C . THR A 1 95 ? 19.078 5.435 -35.827 1.00 82.88 95 THR A C 1
ATOM 700 O O . THR A 1 95 ? 19.301 6.246 -36.725 1.00 82.88 95 THR A O 1
ATOM 703 N N . ALA A 1 96 ? 20.043 4.957 -35.037 1.00 80.31 96 ALA A N 1
ATOM 704 C CA . ALA A 1 96 ? 21.446 5.330 -35.165 1.00 80.31 96 ALA A CA 1
ATOM 705 C C . ALA A 1 96 ? 22.020 4.921 -36.531 1.00 80.31 96 ALA A C 1
ATOM 707 O O . ALA A 1 96 ? 22.649 5.742 -37.192 1.00 80.31 96 ALA A O 1
ATOM 708 N N . GLY A 1 97 ? 21.734 3.704 -37.007 1.00 79.44 97 GLY A N 1
ATOM 709 C CA . GLY A 1 97 ? 22.141 3.241 -38.338 1.00 79.44 97 GLY A CA 1
ATOM 710 C C . GLY A 1 97 ? 21.634 4.157 -39.456 1.00 79.44 97 GLY A C 1
ATOM 711 O O . GLY A 1 97 ? 22.425 4.684 -40.239 1.00 79.44 97 GLY A O 1
ATOM 712 N N . LYS A 1 98 ? 20.327 4.460 -39.470 1.00 80.88 98 LYS A N 1
ATOM 713 C CA . LYS A 1 98 ? 19.736 5.401 -40.441 1.00 80.88 98 LYS A CA 1
ATOM 714 C C . LYS A 1 98 ? 20.374 6.788 -40.377 1.00 80.88 98 LYS A C 1
ATOM 716 O O . LYS A 1 98 ? 20.640 7.380 -41.426 1.00 80.88 98 LYS A O 1
ATOM 721 N N . LEU A 1 99 ? 20.638 7.297 -39.173 1.00 80.75 99 LEU A N 1
ATOM 722 C CA . LEU A 1 99 ? 21.338 8.566 -38.981 1.00 80.75 99 LEU A CA 1
ATOM 723 C C . LEU A 1 99 ? 22.751 8.511 -39.583 1.00 80.75 99 LEU A C 1
ATOM 725 O O . LEU A 1 99 ? 23.155 9.433 -40.292 1.00 80.75 99 LEU A O 1
ATOM 729 N N . PHE A 1 100 ? 23.493 7.423 -39.359 1.00 81.50 100 PHE A N 1
ATOM 730 C CA . PHE A 1 100 ? 24.848 7.274 -39.887 1.00 81.50 100 PHE A CA 1
ATOM 731 C C . PHE A 1 100 ? 24.883 7.162 -41.409 1.00 81.50 100 PHE A C 1
ATOM 733 O O . PHE A 1 100 ? 25.730 7.809 -42.032 1.00 81.50 100 PHE A O 1
ATOM 740 N N . ALA A 1 101 ? 23.947 6.413 -41.993 1.00 77.06 101 ALA A N 1
ATOM 741 C CA . ALA A 1 101 ? 23.803 6.269 -43.437 1.00 77.06 101 ALA A CA 1
ATOM 742 C C . ALA A 1 101 ? 23.452 7.606 -44.112 1.00 77.06 101 ALA A C 1
ATOM 744 O O . ALA A 1 101 ? 24.085 7.993 -45.092 1.00 77.06 101 ALA A O 1
ATOM 745 N N . THR A 1 102 ? 22.495 8.354 -43.552 1.00 76.69 102 THR A N 1
ATOM 746 C CA . THR A 1 102 ? 22.029 9.637 -44.117 1.00 76.69 102 THR A CA 1
ATOM 747 C C . THR A 1 102 ? 23.116 10.711 -44.073 1.00 76.69 102 THR A C 1
ATOM 749 O O . THR A 1 102 ? 23.239 11.526 -44.985 1.00 76.69 102 THR A O 1
ATOM 752 N N . CYS A 1 103 ? 23.933 10.703 -43.021 1.00 70.50 103 CYS A N 1
ATOM 753 C CA . CYS A 1 103 ? 24.906 11.759 -42.766 1.00 70.50 103 CYS A CA 1
ATOM 754 C C . CYS A 1 103 ? 26.335 11.425 -43.218 1.00 70.50 103 CYS A C 1
ATOM 756 O O . CYS A 1 103 ? 27.242 12.204 -42.926 1.00 70.50 103 CYS A O 1
ATOM 758 N N . ARG A 1 104 ? 26.563 10.258 -43.844 1.00 69.50 104 ARG A N 1
ATOM 759 C CA . ARG A 1 104 ? 27.909 9.692 -44.094 1.00 69.50 104 ARG A CA 1
ATOM 760 C C . ARG A 1 104 ? 28.803 9.675 -42.845 1.00 69.50 104 ARG A C 1
ATOM 762 O O . ARG A 1 104 ? 30.025 9.681 -42.920 1.00 69.50 104 ARG A O 1
ATOM 769 N N . VAL A 1 105 ? 28.198 9.597 -41.658 1.00 59.22 105 VAL A N 1
ATOM 770 C CA . VAL A 1 105 ? 28.920 9.540 -40.370 1.00 59.22 105 VAL A CA 1
ATOM 771 C C . VAL A 1 105 ? 29.617 8.188 -40.185 1.00 59.22 105 VAL A C 1
ATOM 773 O O . VAL A 1 105 ? 30.443 8.029 -39.294 1.00 59.22 105 VAL A O 1
ATOM 776 N N . VAL A 1 106 ? 29.342 7.228 -41.065 1.00 56.84 106 VAL A N 1
ATOM 777 C CA . VAL A 1 106 ? 30.129 6.007 -41.282 1.00 56.84 106 VAL A CA 1
ATOM 778 C C . VAL A 1 106 ? 31.636 6.303 -41.373 1.00 56.84 106 VAL A C 1
ATOM 780 O O . VAL A 1 106 ? 32.432 5.556 -40.808 1.00 56.84 106 VAL A O 1
ATOM 783 N N . GLU A 1 107 ? 32.019 7.423 -41.999 1.00 58.47 107 GLU A N 1
ATOM 784 C CA . GLU A 1 107 ? 33.415 7.872 -42.142 1.00 58.47 107 GLU A CA 1
ATOM 785 C C . GLU A 1 107 ? 33.997 8.464 -40.844 1.00 58.47 107 GLU A C 1
ATOM 787 O O . GLU A 1 107 ? 35.198 8.709 -40.738 1.00 58.47 107 GLU A O 1
ATOM 792 N N . ARG A 1 108 ? 33.164 8.698 -39.821 1.00 63.94 108 ARG A N 1
ATOM 793 C CA . ARG A 1 108 ? 33.600 9.241 -38.530 1.00 63.94 108 ARG A CA 1
ATOM 794 C C . ARG A 1 108 ? 34.109 8.141 -37.603 1.00 63.94 108 ARG A C 1
ATOM 796 O O . ARG A 1 108 ? 33.711 6.970 -37.661 1.00 63.94 108 ARG A O 1
ATOM 803 N N . SER A 1 109 ? 34.976 8.556 -36.679 1.00 76.38 109 SER A N 1
ATOM 804 C CA . SER A 1 109 ? 35.553 7.672 -35.670 1.00 76.38 109 SER A CA 1
ATOM 805 C C . SER A 1 109 ? 34.464 6.940 -34.879 1.00 76.38 109 SER A C 1
ATOM 807 O O . SER A 1 109 ? 33.366 7.454 -34.644 1.00 76.38 109 SER A O 1
ATOM 809 N N . PHE A 1 110 ? 34.779 5.720 -34.445 1.00 78.75 110 PHE A N 1
ATOM 810 C CA . PHE A 1 110 ? 33.908 4.908 -33.591 1.00 78.75 110 PHE A CA 1
ATOM 811 C C . PHE A 1 110 ? 33.381 5.694 -32.377 1.00 78.75 110 PHE A C 1
ATOM 813 O O . PHE A 1 110 ? 32.214 5.572 -32.020 1.00 78.75 110 PHE A O 1
ATOM 820 N N . GLN A 1 111 ? 34.211 6.574 -31.807 1.00 79.06 111 GLN A N 1
ATOM 821 C CA . GLN A 1 111 ? 33.850 7.436 -30.680 1.00 79.06 111 GLN A CA 1
ATOM 822 C C . GLN A 1 111 ? 32.649 8.342 -30.983 1.00 79.06 111 GLN A C 1
ATOM 824 O O . GLN A 1 111 ? 31.732 8.418 -30.171 1.00 79.06 111 GLN A O 1
ATOM 829 N N . VAL A 1 112 ? 32.605 8.991 -32.154 1.00 80.88 112 VAL A N 1
ATOM 830 C CA . VAL A 1 112 ? 31.479 9.874 -32.520 1.00 80.88 112 VAL A CA 1
ATOM 831 C C . VAL A 1 112 ? 30.185 9.075 -32.650 1.00 80.88 112 VAL A C 1
ATOM 833 O O . VAL A 1 112 ? 29.135 9.502 -32.173 1.00 80.88 112 VAL A O 1
ATOM 836 N N . ARG A 1 113 ? 30.261 7.890 -33.261 1.00 81.12 113 ARG A N 1
ATOM 837 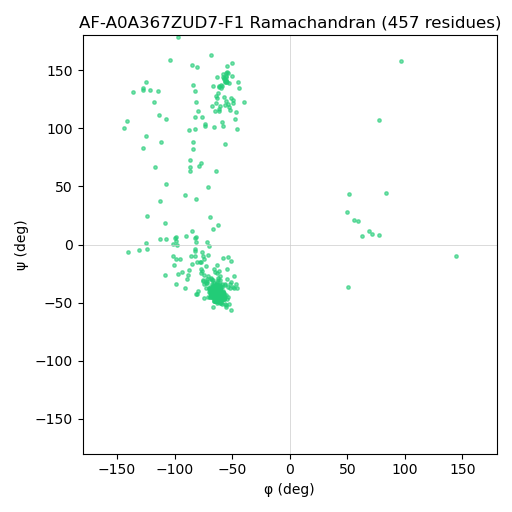C CA . ARG A 1 113 ? 29.104 7.002 -33.415 1.00 81.12 113 ARG A CA 1
ATOM 838 C C . ARG A 1 113 ? 28.595 6.487 -32.067 1.00 81.12 113 ARG A C 1
ATOM 840 O O . ARG A 1 113 ? 27.387 6.470 -31.839 1.00 81.12 113 ARG A O 1
ATOM 847 N N . LEU A 1 114 ? 29.506 6.142 -31.158 1.00 82.38 114 LEU A N 1
ATOM 848 C CA . LEU A 1 114 ? 29.169 5.741 -29.795 1.00 82.38 114 LEU A CA 1
ATOM 849 C C . LEU A 1 114 ? 28.494 6.879 -29.016 1.00 82.38 114 LEU A C 1
ATOM 851 O O . LEU A 1 114 ? 27.466 6.647 -28.387 1.00 82.38 114 LEU A O 1
ATOM 855 N N . ILE A 1 115 ? 29.019 8.108 -29.102 1.00 85.88 115 ILE A N 1
ATOM 856 C CA . ILE A 1 115 ? 28.417 9.290 -28.462 1.00 85.88 115 ILE A CA 1
ATOM 857 C C . ILE A 1 115 ? 26.996 9.523 -28.982 1.00 85.88 115 ILE A C 1
ATOM 859 O O . ILE A 1 115 ? 26.084 9.727 -28.188 1.00 85.88 115 ILE A O 1
ATOM 863 N N . LEU A 1 116 ? 26.777 9.442 -30.298 1.00 85.31 116 LEU A N 1
ATOM 864 C CA . LEU A 1 116 ? 25.440 9.610 -30.875 1.00 85.31 116 LEU A CA 1
ATOM 865 C C . LEU A 1 116 ? 24.463 8.527 -30.396 1.00 85.31 116 LEU A C 1
ATOM 867 O O . LEU A 1 116 ? 23.3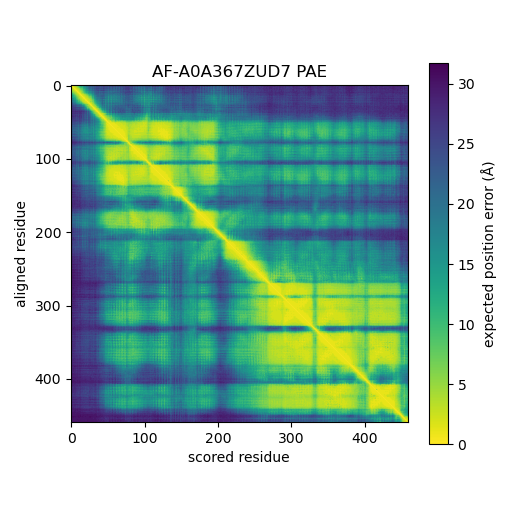17 8.844 -30.087 1.00 85.31 116 LEU A O 1
ATOM 871 N N . CYS A 1 117 ? 24.914 7.278 -30.263 1.00 85.31 117 CYS A N 1
ATOM 872 C CA . CYS A 1 117 ? 24.092 6.215 -29.681 1.00 85.31 117 CYS A CA 1
ATOM 873 C C . CYS A 1 117 ? 23.776 6.476 -28.205 1.00 85.31 117 CYS A C 1
ATOM 875 O O . CYS A 1 117 ? 22.626 6.341 -27.811 1.00 85.31 117 CYS A O 1
ATOM 877 N N . LEU A 1 118 ? 24.761 6.896 -27.402 1.00 86.06 118 LEU A N 1
ATOM 878 C CA . LEU A 1 118 ? 24.557 7.261 -25.995 1.00 86.06 118 LEU A CA 1
ATOM 879 C C . LEU A 1 118 ? 23.525 8.384 -25.845 1.00 86.06 118 LEU A C 1
ATOM 881 O O . LEU A 1 118 ? 22.644 8.291 -24.993 1.00 86.06 118 LEU A O 1
ATOM 885 N N . VAL A 1 119 ? 23.602 9.410 -26.697 1.00 90.12 119 VAL A N 1
ATOM 886 C CA . VAL A 1 119 ? 22.643 10.521 -26.713 1.00 90.12 119 VAL A CA 1
ATOM 887 C C . VAL A 1 119 ? 21.241 10.028 -27.073 1.00 90.12 119 VAL A C 1
ATOM 889 O O . VAL A 1 119 ? 20.295 10.336 -26.353 1.00 90.12 119 VAL A O 1
ATOM 892 N N . LEU A 1 120 ? 21.093 9.220 -28.129 1.00 87.50 120 LEU A N 1
ATOM 893 C CA . LEU A 1 120 ? 19.794 8.655 -28.511 1.00 87.50 120 LEU A CA 1
ATOM 894 C C . LEU A 1 120 ? 19.216 7.752 -27.412 1.00 87.50 120 LEU A C 1
ATOM 896 O O . LEU A 1 120 ? 18.042 7.892 -27.083 1.00 87.50 120 LEU A O 1
ATOM 900 N N . THR A 1 121 ? 20.028 6.894 -26.788 1.00 85.69 121 THR A N 1
ATOM 901 C CA . THR A 1 121 ? 19.609 6.074 -25.641 1.00 85.69 121 THR A CA 1
ATOM 902 C C . THR A 1 121 ? 19.131 6.949 -24.484 1.00 85.69 121 THR A C 1
ATOM 904 O O . THR A 1 121 ? 18.062 6.700 -23.933 1.00 85.69 121 THR A O 1
ATOM 907 N N . ALA A 1 122 ? 19.877 8.002 -24.132 1.00 87.50 122 ALA A N 1
ATOM 908 C CA . ALA A 1 122 ? 19.485 8.929 -23.071 1.00 87.50 122 ALA A CA 1
ATOM 909 C C . ALA A 1 122 ? 18.151 9.627 -23.384 1.00 87.50 122 ALA A C 1
ATOM 911 O O . ALA A 1 122 ? 17.317 9.777 -22.494 1.00 87.50 122 ALA A O 1
ATOM 912 N N . ILE A 1 123 ? 17.913 9.989 -24.649 1.00 91.12 123 ILE A N 1
ATOM 913 C CA . ILE A 1 123 ? 16.639 10.560 -25.104 1.00 91.12 123 ILE A CA 1
ATOM 914 C C . ILE A 1 123 ? 15.497 9.541 -24.981 1.00 91.12 123 ILE A C 1
ATOM 916 O O . ILE A 1 123 ? 14.424 9.906 -24.504 1.00 91.12 123 ILE A O 1
ATOM 920 N N . VAL A 1 124 ? 15.706 8.273 -25.358 1.00 88.19 124 VAL A N 1
ATOM 921 C CA . VAL A 1 124 ? 14.688 7.218 -25.183 1.00 88.19 124 VAL A CA 1
ATOM 922 C C . VAL A 1 124 ? 14.359 7.025 -23.702 1.00 88.19 124 VAL A C 1
ATOM 924 O O . VAL A 1 124 ? 13.185 6.972 -23.342 1.00 88.19 124 VAL A O 1
ATOM 927 N N . VAL A 1 125 ? 15.370 6.970 -22.830 1.00 84.50 125 VAL A N 1
ATOM 928 C CA . VAL A 1 125 ? 15.180 6.850 -21.374 1.00 84.50 125 VAL A CA 1
ATOM 929 C C . VAL A 1 125 ? 14.438 8.068 -20.813 1.00 84.50 125 VAL A C 1
ATOM 931 O O . VAL A 1 125 ? 13.479 7.909 -20.059 1.00 84.50 125 VAL A O 1
ATOM 934 N N . GLY A 1 126 ? 14.813 9.282 -21.227 1.00 87.06 126 GLY A N 1
ATOM 935 C CA . GLY A 1 126 ? 14.095 10.512 -20.878 1.00 87.06 126 GLY A CA 1
ATOM 936 C C . GLY A 1 126 ? 12.634 10.478 -21.331 1.00 87.06 126 GLY A C 1
ATOM 937 O O . GLY A 1 126 ? 11.730 10.786 -20.556 1.00 87.06 126 GLY A O 1
ATOM 938 N N . GLY A 1 127 ? 12.388 10.006 -22.555 1.00 89.69 127 GLY A N 1
ATOM 939 C CA . GLY A 1 127 ? 11.048 9.760 -23.071 1.00 89.69 127 GLY A CA 1
ATOM 940 C C . GLY A 1 127 ? 10.272 8.777 -22.201 1.00 89.69 127 GLY A C 1
ATOM 941 O O . GLY A 1 127 ? 9.131 9.067 -21.860 1.00 89.69 127 GLY A O 1
ATOM 942 N N . GLN A 1 128 ? 10.878 7.661 -21.783 1.00 86.50 128 GLN A N 1
ATOM 943 C CA . GLN A 1 128 ? 10.227 6.668 -20.918 1.00 86.50 128 GLN A CA 1
ATOM 944 C C . GLN A 1 128 ? 9.781 7.254 -19.588 1.00 86.50 128 GLN A C 1
ATOM 946 O O . GLN A 1 128 ? 8.671 6.969 -19.144 1.00 86.50 128 GLN A O 1
ATOM 951 N N . ILE A 1 129 ? 10.607 8.103 -18.981 1.00 82.31 129 ILE A N 1
ATOM 952 C CA . ILE A 1 129 ? 10.262 8.810 -17.745 1.00 82.31 129 ILE A CA 1
ATOM 953 C C . ILE A 1 129 ? 9.029 9.696 -17.959 1.00 82.31 129 ILE A C 1
ATOM 955 O O . ILE A 1 129 ? 8.079 9.618 -17.182 1.00 82.31 129 ILE A O 1
ATOM 959 N N . ILE A 1 130 ? 9.002 10.470 -19.049 1.00 85.56 130 ILE A N 1
ATOM 960 C CA . ILE A 1 130 ? 7.846 11.304 -19.415 1.00 85.56 130 ILE A CA 1
ATOM 961 C C . ILE A 1 130 ? 6.606 10.435 -19.652 1.00 85.56 130 ILE A C 1
ATOM 963 O O . ILE A 1 130 ? 5.534 10.739 -19.143 1.00 85.56 130 ILE A O 1
ATOM 967 N N . GLY A 1 131 ? 6.748 9.336 -20.394 1.00 84.94 131 GLY A N 1
ATOM 968 C CA . GLY A 1 131 ? 5.657 8.414 -20.705 1.00 84.94 131 GLY A CA 1
ATOM 969 C C . GLY A 1 131 ? 5.046 7.762 -19.472 1.00 84.94 131 GLY A C 1
ATOM 970 O O . GLY A 1 131 ? 3.825 7.692 -19.361 1.00 84.94 131 GLY A O 1
ATOM 971 N N . MET A 1 132 ? 5.890 7.324 -18.534 1.00 79.88 132 MET A N 1
ATOM 972 C CA . MET A 1 132 ? 5.440 6.814 -17.239 1.00 79.88 132 MET A CA 1
ATOM 973 C C . MET A 1 132 ? 4.690 7.895 -16.467 1.00 79.88 132 MET A C 1
ATOM 975 O O . MET A 1 132 ? 3.604 7.647 -15.958 1.00 79.88 132 MET 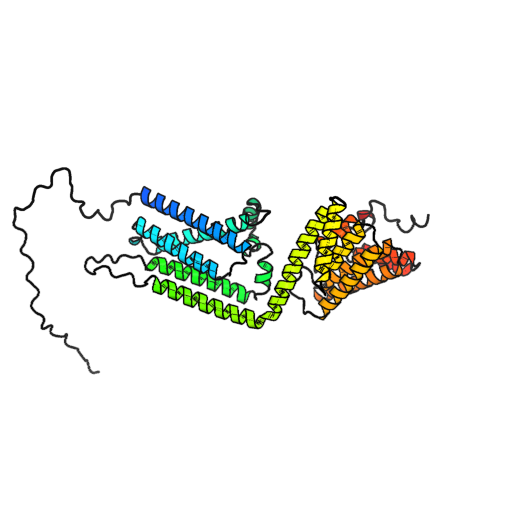A O 1
ATOM 979 N N . GLY A 1 133 ? 5.241 9.106 -16.447 1.00 76.75 133 GLY A N 1
ATOM 980 C CA . GLY A 1 133 ? 4.573 10.263 -15.886 1.00 76.75 133 GLY A CA 1
ATOM 981 C C . GLY A 1 133 ? 3.161 10.447 -16.444 1.00 76.75 133 GLY A C 1
ATOM 982 O O . GLY A 1 133 ? 2.206 10.413 -15.683 1.00 76.75 133 GLY A O 1
ATOM 983 N N . LEU A 1 134 ? 3.018 10.540 -17.769 1.00 80.19 134 LEU A N 1
ATOM 984 C CA . LEU A 1 134 ? 1.735 10.748 -18.456 1.00 80.19 134 LEU A CA 1
ATOM 985 C C . LEU A 1 134 ? 0.699 9.633 -18.231 1.00 80.19 134 LEU A C 1
ATOM 987 O O . LEU A 1 134 ? -0.493 9.861 -18.427 1.00 80.19 134 LEU A O 1
ATOM 991 N N . ALA A 1 135 ? 1.130 8.422 -17.875 1.00 72.69 135 ALA A N 1
ATOM 992 C CA . ALA A 1 135 ? 0.227 7.318 -17.548 1.00 72.69 135 ALA A CA 1
ATOM 993 C C . ALA A 1 135 ? -0.323 7.395 -16.113 1.00 72.69 135 ALA A C 1
ATOM 995 O O . ALA A 1 135 ? -1.302 6.710 -15.805 1.00 72.69 135 ALA A O 1
ATOM 996 N N . LEU A 1 136 ? 0.271 8.210 -15.237 1.00 69.75 136 LEU A N 1
ATOM 997 C CA . LEU A 1 136 ? -0.239 8.431 -13.890 1.00 69.75 136 LEU A CA 1
ATOM 998 C C . LEU A 1 136 ? -1.356 9.491 -13.919 1.00 69.75 136 LEU A C 1
ATOM 1000 O O . LEU A 1 136 ? -1.173 10.555 -14.510 1.00 69.75 136 LEU A O 1
ATOM 1004 N N . PRO A 1 137 ? -2.508 9.242 -13.267 1.00 59.84 137 PRO A N 1
ATOM 1005 C CA . PRO A 1 137 ? -3.626 10.190 -13.239 1.00 59.84 137 PRO A CA 1
ATOM 1006 C C . PRO A 1 137 ? -3.283 11.519 -12.544 1.00 59.84 137 PRO A C 1
ATOM 1008 O O . PRO A 1 137 ? -3.964 12.514 -12.769 1.00 59.84 137 PRO A O 1
ATOM 1011 N N . GLU A 1 138 ? -2.212 11.547 -11.749 1.00 68.62 138 GLU A N 1
ATOM 1012 C CA . GLU A 1 138 ? -1.714 12.712 -11.006 1.00 68.62 138 GLU A CA 1
ATOM 1013 C C . GLU A 1 138 ? -0.353 13.187 -11.540 1.00 68.62 138 GLU A C 1
ATOM 1015 O O . GLU A 1 138 ? 0.543 13.537 -10.776 1.00 68.62 138 GLU A O 1
ATOM 1020 N N . PHE A 1 139 ? -0.141 13.130 -12.857 1.00 67.12 139 PHE A N 1
ATOM 1021 C CA . PHE A 1 139 ? 1.128 13.554 -13.442 1.00 67.12 139 PHE A CA 1
ATOM 1022 C C . PHE A 1 139 ? 1.451 15.021 -13.122 1.00 67.12 139 PHE A C 1
ATOM 1024 O O . PHE A 1 139 ? 0.905 15.935 -13.741 1.00 67.12 139 PHE A O 1
ATOM 1031 N N . ASP A 1 140 ? 2.393 15.234 -12.203 1.00 69.44 140 ASP A N 1
ATOM 1032 C CA . ASP A 1 140 ? 2.992 16.535 -11.935 1.00 69.44 140 ASP A CA 1
ATOM 1033 C C . ASP A 1 140 ? 4.435 16.567 -12.478 1.00 69.44 140 ASP A C 1
ATOM 1035 O O . ASP A 1 140 ? 5.334 15.933 -11.913 1.00 69.44 140 ASP A O 1
ATOM 1039 N N . PRO A 1 141 ? 4.710 17.296 -13.576 1.00 67.50 141 PRO A N 1
ATOM 1040 C CA . PRO A 1 141 ? 6.073 17.452 -14.081 1.00 67.50 141 PRO A CA 1
ATOM 1041 C C . PRO A 1 141 ? 6.992 18.176 -13.081 1.00 67.50 141 PRO A C 1
ATOM 1043 O O . PRO A 1 141 ? 8.206 17.960 -13.112 1.00 67.50 141 PRO A O 1
ATOM 1046 N N . GLY A 1 142 ? 6.433 18.989 -12.175 1.00 71.00 142 GLY A N 1
ATOM 1047 C CA . GLY A 1 142 ? 7.157 19.610 -11.068 1.00 71.00 142 GLY A CA 1
ATOM 1048 C C . GLY A 1 142 ? 7.709 18.570 -10.098 1.00 71.00 142 GLY A C 1
ATOM 1049 O O . GLY A 1 142 ? 8.887 18.631 -9.758 1.00 71.00 142 GLY A O 1
ATOM 1050 N N . PHE A 1 143 ? 6.915 17.554 -9.749 1.00 65.06 143 PHE A N 1
ATOM 1051 C CA . PHE A 1 143 ? 7.350 16.445 -8.896 1.00 65.06 143 PHE A CA 1
ATOM 1052 C C . PHE A 1 143 ? 8.573 15.714 -9.468 1.00 65.06 143 PHE A C 1
ATOM 1054 O O . PHE A 1 143 ? 9.535 15.491 -8.743 1.00 65.06 143 PHE A O 1
ATOM 1061 N N . ILE A 1 144 ? 8.606 15.421 -10.775 1.00 67.25 144 ILE A N 1
ATOM 1062 C CA . ILE A 1 144 ? 9.767 14.763 -11.412 1.00 67.25 144 ILE A CA 1
ATOM 1063 C C . ILE A 1 144 ? 11.036 15.607 -11.283 1.00 67.25 144 ILE A C 1
ATOM 1065 O O . ILE A 1 144 ? 12.103 15.076 -10.962 1.00 67.25 144 ILE A O 1
ATOM 1069 N N . LEU A 1 145 ? 10.934 16.909 -11.558 1.00 69.25 145 LEU A N 1
ATOM 1070 C CA . LEU A 1 145 ? 12.073 17.823 -11.487 1.00 69.25 145 LEU A CA 1
ATOM 1071 C C . LEU A 1 145 ? 12.579 17.962 -10.051 1.00 69.25 145 LEU A C 1
ATOM 1073 O O . LEU A 1 145 ? 13.786 17.892 -9.824 1.00 69.25 145 LEU A O 1
ATOM 1077 N N . THR A 1 146 ? 11.668 18.083 -9.086 1.00 66.94 146 THR A N 1
ATOM 1078 C CA . THR A 1 146 ? 12.006 18.140 -7.664 1.00 66.94 146 THR A CA 1
ATOM 1079 C C . THR A 1 146 ? 12.623 16.822 -7.190 1.00 66.94 146 THR A C 1
ATOM 1081 O O . THR A 1 146 ? 13.662 16.848 -6.541 1.00 66.94 146 THR A O 1
ATOM 1084 N N . SER A 1 147 ? 12.104 15.659 -7.604 1.00 62.91 147 SER A N 1
ATOM 1085 C CA . SER A 1 147 ? 12.692 14.358 -7.252 1.00 62.91 147 SER A CA 1
ATOM 1086 C C . SER A 1 147 ? 14.070 14.113 -7.873 1.00 62.91 147 SER A C 1
ATOM 1088 O O . SER A 1 147 ? 14.927 13.473 -7.258 1.00 62.91 147 SER A O 1
ATOM 1090 N N . LEU A 1 148 ? 14.308 14.604 -9.095 1.00 63.88 148 LEU A N 1
ATOM 1091 C CA . LEU A 1 148 ? 15.639 14.602 -9.710 1.00 63.88 148 LEU A CA 1
ATOM 1092 C C . LEU A 1 148 ? 16.605 15.496 -8.929 1.00 63.88 148 LEU A C 1
ATOM 1094 O O . LEU A 1 148 ? 17.734 15.088 -8.666 1.00 63.88 148 LEU A O 1
ATOM 1098 N N . TRP A 1 149 ? 16.152 16.692 -8.551 1.00 71.81 149 TRP A N 1
ATOM 1099 C CA . TRP A 1 149 ? 16.939 17.669 -7.802 1.00 71.81 149 TRP A CA 1
ATOM 1100 C C . TRP A 1 149 ? 17.293 17.187 -6.389 1.00 71.81 149 TRP A C 1
ATOM 1102 O O . TRP A 1 149 ? 18.423 17.351 -5.937 1.00 71.81 149 TRP A O 1
ATOM 1112 N N . GLU A 1 150 ? 16.345 16.546 -5.709 1.00 62.12 150 GLU A N 1
ATOM 1113 C CA . GLU A 1 150 ? 16.498 16.026 -4.346 1.00 62.12 150 GLU A CA 1
ATOM 1114 C C . GLU A 1 150 ? 17.193 14.655 -4.291 1.00 62.12 150 GLU A C 1
ATOM 1116 O O . GLU A 1 150 ? 17.472 14.144 -3.207 1.00 62.12 150 GLU A O 1
ATOM 1121 N N . GLY A 1 151 ? 17.472 14.026 -5.439 1.00 54.94 151 GLY A N 1
ATOM 1122 C CA . GLY A 1 151 ? 18.048 12.678 -5.495 1.00 54.94 151 GLY A CA 1
ATOM 1123 C C . GLY A 1 151 ? 17.092 11.567 -5.032 1.00 54.94 151 GLY A C 1
ATOM 1124 O O . GLY A 1 151 ? 17.508 10.419 -4.877 1.00 54.94 151 GLY A O 1
ATOM 1125 N N . THR A 1 152 ? 15.804 11.871 -4.854 1.00 52.88 152 THR A N 1
ATOM 1126 C CA . THR A 1 152 ? 14.731 10.925 -4.488 1.00 52.88 152 THR A CA 1
ATOM 1127 C C . THR A 1 152 ? 14.176 10.158 -5.698 1.00 52.88 152 THR A C 1
ATOM 1129 O O . THR A 1 152 ? 13.283 9.322 -5.570 1.00 52.88 152 THR A O 1
ATOM 1132 N N . PHE A 1 153 ? 14.785 10.341 -6.877 1.00 52.88 153 PHE A N 1
ATOM 1133 C CA . PHE A 1 153 ? 14.459 9.708 -8.165 1.00 52.88 153 PHE A CA 1
ATOM 1134 C C . PHE A 1 153 ? 14.394 8.164 -8.167 1.00 52.88 153 PHE A C 1
ATOM 1136 O O . PHE A 1 153 ? 13.920 7.544 -9.128 1.00 52.88 153 PHE A O 1
ATOM 1143 N N . ARG A 1 154 ? 14.847 7.516 -7.088 1.00 50.97 154 ARG A N 1
ATOM 1144 C CA . ARG A 1 154 ? 14.720 6.069 -6.878 1.00 50.97 154 ARG A CA 1
ATOM 1145 C C . ARG A 1 154 ? 13.259 5.608 -6.954 1.00 50.97 154 ARG A C 1
ATOM 1147 O O . ARG A 1 154 ? 13.001 4.544 -7.499 1.00 50.97 154 ARG A O 1
ATOM 1154 N N . GLU A 1 155 ? 12.303 6.417 -6.501 1.00 48.28 155 GLU A N 1
ATOM 1155 C CA . GLU A 1 155 ? 10.876 6.056 -6.541 1.00 48.28 155 GLU A CA 1
ATOM 1156 C C . GLU A 1 155 ? 10.264 6.166 -7.947 1.00 48.28 155 GLU A C 1
ATOM 1158 O O . GLU A 1 155 ? 9.408 5.364 -8.323 1.00 48.28 155 GLU A O 1
ATOM 1163 N N . LEU A 1 156 ? 10.756 7.100 -8.766 1.00 47.38 156 LEU A N 1
ATOM 1164 C CA . LEU A 1 156 ? 10.267 7.322 -10.127 1.00 47.38 156 LEU A CA 1
ATOM 1165 C C . LEU A 1 156 ? 10.840 6.302 -11.128 1.00 47.38 156 LEU A C 1
ATOM 1167 O O . LEU A 1 156 ? 10.123 5.792 -11.986 1.00 47.38 156 LEU A O 1
ATOM 1171 N N . SER A 1 157 ? 12.126 5.967 -10.988 1.00 47.50 157 SER A N 1
ATOM 1172 C CA . SER A 1 157 ? 12.815 4.958 -11.815 1.00 47.50 157 SER A CA 1
ATOM 1173 C C . SER A 1 157 ? 12.369 3.524 -11.518 1.00 47.50 157 SER A C 1
ATOM 1175 O O . SER A 1 157 ? 12.389 2.671 -12.408 1.00 47.50 157 SER A O 1
ATOM 1177 N N . ILE A 1 158 ? 11.908 3.262 -10.292 1.00 50.62 158 ILE A N 1
ATOM 1178 C CA . ILE A 1 158 ? 11.292 1.985 -9.923 1.00 50.62 158 ILE A CA 1
ATOM 1179 C C . ILE A 1 158 ? 9.854 1.889 -10.454 1.00 50.62 158 ILE A C 1
ATOM 1181 O O . ILE A 1 158 ? 9.355 0.781 -10.584 1.00 50.62 158 ILE A O 1
ATOM 1185 N N . GLY A 1 159 ? 9.222 2.986 -10.880 1.00 41.91 159 GLY A N 1
ATOM 1186 C CA . GLY A 1 159 ? 7.815 3.000 -11.266 1.00 41.91 159 GLY A CA 1
ATOM 1187 C C . GLY A 1 159 ? 6.937 3.012 -10.016 1.00 41.91 159 GLY A C 1
ATOM 1188 O O . GLY A 1 159 ? 6.821 2.014 -9.304 1.00 41.91 159 GLY A O 1
ATOM 1189 N N . VAL A 1 160 ? 6.338 4.171 -9.760 1.00 42.28 160 VAL A N 1
ATOM 1190 C CA . VAL A 1 160 ? 5.481 4.492 -8.613 1.00 42.28 160 VAL A CA 1
ATOM 1191 C C . VAL A 1 160 ? 4.546 3.328 -8.234 1.00 42.28 160 VAL A C 1
ATOM 1193 O O . VAL A 1 160 ? 3.780 2.839 -9.063 1.00 42.28 160 VAL A O 1
ATOM 1196 N N . SER A 1 161 ? 4.663 2.897 -6.971 1.00 42.66 161 SER A N 1
ATOM 1197 C CA . SER A 1 161 ? 3.873 1.943 -6.158 1.00 42.66 161 SER A CA 1
ATOM 1198 C C . SER A 1 161 ? 3.552 0.535 -6.704 1.00 42.66 161 SER A C 1
ATOM 1200 O O . SER A 1 161 ? 3.583 -0.431 -5.937 1.00 42.66 161 SER A O 1
ATOM 1202 N N . ARG A 1 162 ? 3.298 0.357 -8.006 1.00 42.16 162 ARG A N 1
ATOM 1203 C CA . ARG A 1 162 ? 2.905 -0.940 -8.597 1.00 42.16 162 ARG A CA 1
ATOM 1204 C C . ARG A 1 162 ? 4.077 -1.812 -9.030 1.00 42.16 162 ARG A C 1
ATOM 1206 O O . ARG A 1 162 ? 3.941 -3.030 -9.070 1.00 42.16 162 ARG A O 1
ATOM 1213 N N . HIS A 1 163 ? 5.224 -1.218 -9.348 1.00 40.59 163 HIS A N 1
ATOM 1214 C CA . HIS A 1 163 ? 6.442 -1.986 -9.609 1.00 40.59 163 HIS A CA 1
ATOM 1215 C C . HIS A 1 163 ? 7.232 -2.266 -8.334 1.00 40.59 163 HIS A C 1
ATOM 1217 O O . HIS A 1 163 ? 7.968 -3.248 -8.310 1.00 40.59 163 HIS A O 1
ATOM 1223 N N . THR A 1 164 ? 7.054 -1.477 -7.267 1.00 42.94 164 THR A N 1
ATOM 1224 C CA . THR A 1 164 ? 7.624 -1.791 -5.951 1.00 42.94 164 THR A CA 1
ATOM 1225 C C . THR A 1 164 ? 7.147 -3.140 -5.445 1.00 42.94 164 THR A C 1
ATOM 1227 O O . THR A 1 164 ? 7.987 -3.886 -4.979 1.00 42.94 164 THR A O 1
ATOM 1230 N N . SER A 1 165 ? 5.885 -3.534 -5.624 1.00 44.75 165 SER A N 1
ATOM 1231 C CA . SER A 1 165 ? 5.448 -4.880 -5.228 1.00 44.75 165 SER A CA 1
ATOM 1232 C C . SER A 1 165 ? 6.160 -5.972 -6.039 1.00 44.75 165 SER A C 1
ATOM 1234 O O . SER A 1 165 ? 6.734 -6.881 -5.458 1.00 44.75 165 SER A O 1
ATOM 1236 N N . PHE A 1 166 ? 6.278 -5.852 -7.367 1.00 43.00 166 PHE A N 1
ATOM 1237 C CA . PHE A 1 166 ? 7.041 -6.829 -8.168 1.00 43.00 166 PHE A CA 1
ATOM 1238 C C . PHE A 1 166 ? 8.555 -6.843 -7.849 1.00 43.00 166 PHE A C 1
ATOM 1240 O O . PHE A 1 166 ? 9.163 -7.909 -7.752 1.00 43.00 166 PHE A O 1
ATOM 1247 N N . ALA A 1 167 ? 9.173 -5.674 -7.655 1.00 43.03 167 ALA A N 1
ATOM 1248 C CA . ALA A 1 167 ? 10.598 -5.517 -7.348 1.00 43.03 167 ALA A CA 1
ATOM 1249 C C . ALA A 1 167 ? 10.952 -5.828 -5.882 1.00 43.03 167 ALA A C 1
ATOM 1251 O O . ALA A 1 167 ? 12.102 -6.140 -5.606 1.00 43.03 167 ALA A O 1
ATOM 1252 N N . GLN A 1 168 ? 9.990 -5.779 -4.956 1.00 44.19 168 GLN A N 1
ATOM 1253 C CA . GLN A 1 168 ? 10.157 -6.190 -3.554 1.00 44.19 168 GLN A CA 1
ATOM 1254 C C . GLN A 1 168 ? 10.116 -7.717 -3.381 1.00 44.19 168 GLN A C 1
ATOM 1256 O O . GLN A 1 168 ? 10.519 -8.212 -2.332 1.00 44.19 168 GLN A O 1
ATOM 1261 N N . HIS A 1 169 ? 9.641 -8.470 -4.383 1.00 45.09 169 HIS A N 1
ATOM 1262 C CA . HIS A 1 169 ? 9.591 -9.944 -4.359 1.00 45.09 169 HIS A CA 1
ATOM 1263 C C . HIS A 1 169 ? 10.716 -10.620 -5.142 1.00 45.09 169 HIS A C 1
ATOM 1265 O O . HIS A 1 169 ? 10.982 -11.808 -4.955 1.00 45.09 169 HIS A O 1
ATOM 1271 N N . LEU A 1 170 ? 11.377 -9.880 -6.027 1.00 49.84 170 LEU A N 1
ATOM 1272 C CA . LEU A 1 170 ? 12.684 -10.263 -6.529 1.00 49.84 170 LEU A CA 1
ATOM 1273 C C . LEU A 1 170 ? 13.691 -9.827 -5.470 1.00 49.84 170 LEU A C 1
ATOM 1275 O O . LEU A 1 170 ? 13.735 -8.649 -5.130 1.00 49.84 170 LEU A O 1
ATOM 1279 N N . ASP A 1 171 ? 14.495 -10.760 -4.949 1.00 58.59 171 ASP A N 1
ATOM 1280 C CA . ASP A 1 171 ? 15.684 -10.390 -4.174 1.00 58.59 171 ASP A CA 1
ATOM 1281 C C . ASP A 1 171 ? 16.404 -9.262 -4.931 1.00 58.59 171 ASP A C 1
ATOM 1283 O O . ASP A 1 171 ? 16.471 -9.293 -6.168 1.00 58.59 171 ASP A O 1
ATOM 1287 N N . LEU A 1 172 ? 16.917 -8.262 -4.214 1.00 58.69 172 LEU A N 1
ATOM 1288 C CA . LEU A 1 172 ? 17.649 -7.141 -4.802 1.00 58.69 172 LEU A CA 1
ATOM 1289 C C . LEU A 1 172 ? 18.692 -7.650 -5.814 1.00 58.69 172 LEU A C 1
ATOM 1291 O O . LEU A 1 172 ? 18.895 -7.023 -6.855 1.00 58.69 172 LEU A O 1
ATOM 1295 N N . GLY A 1 173 ? 19.278 -8.828 -5.554 1.00 67.00 173 GLY A N 1
ATOM 1296 C CA . GLY A 1 173 ? 20.139 -9.556 -6.487 1.00 67.00 173 GLY A CA 1
ATOM 1297 C C . GLY A 1 173 ? 19.472 -9.930 -7.819 1.00 67.00 173 GLY A C 1
ATOM 1298 O O . GLY A 1 173 ? 20.011 -9.608 -8.876 1.00 67.00 173 GLY A O 1
ATOM 1299 N N . TRP A 1 174 ? 18.291 -10.553 -7.803 1.00 64.75 174 TRP A N 1
ATOM 1300 C CA . TRP A 1 174 ? 17.560 -10.937 -9.018 1.00 64.75 174 TRP A CA 1
ATOM 1301 C C . TRP A 1 174 ? 17.039 -9.735 -9.799 1.00 64.75 174 TRP A C 1
ATOM 1303 O O . TRP A 1 174 ? 17.139 -9.712 -11.025 1.00 64.75 174 TRP A O 1
ATOM 1313 N N . TRP A 1 175 ? 16.524 -8.713 -9.114 1.00 63.12 175 TRP A N 1
ATOM 1314 C CA . TRP A 1 175 ? 16.099 -7.480 -9.777 1.00 63.12 175 TRP A CA 1
ATOM 1315 C C . TRP A 1 175 ? 17.283 -6.790 -10.464 1.00 63.12 175 TRP A C 1
ATOM 1317 O O . TRP A 1 175 ? 17.189 -6.404 -11.630 1.00 63.12 175 TRP A O 1
ATOM 1327 N N . THR A 1 176 ? 18.423 -6.694 -9.774 1.00 66.75 176 THR A N 1
ATOM 1328 C CA . THR A 1 176 ? 19.654 -6.133 -10.346 1.00 66.75 176 THR A CA 1
ATOM 1329 C C . THR A 1 176 ? 20.122 -6.965 -11.536 1.00 66.75 176 THR A C 1
ATOM 1331 O O . THR A 1 176 ? 20.435 -6.399 -12.580 1.00 66.75 176 THR A O 1
ATOM 1334 N N . LEU A 1 177 ? 20.101 -8.297 -11.430 1.00 73.06 177 LEU A N 1
ATOM 1335 C CA . LEU A 1 177 ? 20.468 -9.194 -12.525 1.00 73.06 177 LEU A CA 1
ATOM 1336 C C . LEU A 1 177 ? 19.580 -8.989 -13.758 1.00 73.06 177 LEU A C 1
ATOM 1338 O O . LEU A 1 177 ? 20.109 -8.870 -14.859 1.00 73.06 177 LEU A O 1
ATOM 1342 N N . PHE A 1 178 ? 18.256 -8.906 -13.596 1.00 68.81 178 PHE A N 1
ATOM 1343 C CA . PHE A 1 178 ? 17.348 -8.687 -14.725 1.00 68.81 178 PHE A CA 1
ATOM 1344 C C . PHE A 1 178 ? 17.550 -7.321 -15.380 1.00 68.81 178 PHE A C 1
ATOM 1346 O O . PHE A 1 178 ? 17.546 -7.249 -16.604 1.00 68.81 178 PHE A O 1
ATOM 1353 N N . ASN A 1 179 ? 17.794 -6.262 -14.602 1.00 68.50 179 ASN A N 1
ATOM 1354 C CA . ASN A 1 179 ? 18.109 -4.946 -15.165 1.00 68.50 179 ASN A CA 1
ATOM 1355 C C . ASN A 1 179 ? 19.472 -4.928 -15.866 1.00 68.50 179 ASN A C 1
ATOM 1357 O O . ASN A 1 179 ? 19.599 -4.324 -16.924 1.00 68.50 179 ASN A O 1
ATOM 1361 N N . LEU A 1 180 ? 20.487 -5.602 -15.317 1.00 72.69 180 LEU A N 1
ATOM 1362 C CA . LEU A 1 180 ? 21.793 -5.733 -15.967 1.00 72.69 180 LEU A CA 1
ATOM 1363 C C . LEU A 1 180 ? 21.703 -6.552 -17.257 1.00 72.69 180 LEU A C 1
ATOM 1365 O O . LEU A 1 180 ? 22.363 -6.213 -18.235 1.00 72.69 180 LEU A O 1
ATOM 1369 N N . LEU A 1 181 ? 20.880 -7.601 -17.275 1.00 73.94 181 LEU A N 1
ATOM 1370 C CA . LEU A 1 181 ? 20.639 -8.418 -18.460 1.00 73.94 181 LEU A CA 1
ATOM 1371 C C . LEU A 1 181 ? 19.868 -7.632 -19.527 1.00 73.94 181 LEU A C 1
ATOM 1373 O O . LEU A 1 181 ? 20.264 -7.655 -20.687 1.00 73.94 181 LEU A O 1
ATOM 1377 N N . ASP A 1 182 ? 18.832 -6.887 -19.141 1.00 73.06 182 ASP A N 1
ATOM 1378 C CA . ASP A 1 182 ? 18.075 -6.017 -20.046 1.00 73.06 182 ASP A CA 1
ATOM 1379 C C . ASP A 1 182 ? 18.960 -4.900 -20.626 1.00 73.06 182 ASP A C 1
ATOM 1381 O O . ASP A 1 182 ? 19.025 -4.714 -21.842 1.00 73.06 182 ASP A O 1
ATOM 1385 N N . LEU A 1 183 ? 19.751 -4.234 -19.776 1.00 76.00 183 LEU A N 1
ATOM 1386 C CA . LEU A 1 183 ? 20.723 -3.218 -20.182 1.00 76.00 183 LEU A CA 1
ATOM 1387 C C . LEU A 1 183 ? 21.813 -3.807 -21.091 1.00 76.00 183 LEU A C 1
ATOM 1389 O O . LEU A 1 183 ? 22.181 -3.197 -22.096 1.00 76.00 183 LEU A O 1
ATOM 1393 N N . GLY A 1 184 ? 22.322 -4.994 -20.758 1.00 77.69 184 GLY A N 1
ATOM 1394 C CA . GLY A 1 184 ? 23.326 -5.705 -21.544 1.00 77.69 184 GLY A CA 1
ATOM 1395 C C . GLY A 1 184 ? 22.807 -6.094 -22.927 1.00 77.69 184 GLY A C 1
ATOM 1396 O O . GLY A 1 184 ? 23.481 -5.842 -23.925 1.00 77.69 184 GLY A O 1
ATOM 1397 N N . LEU A 1 185 ? 21.588 -6.635 -23.005 1.00 76.12 185 LEU A N 1
ATOM 1398 C CA . LEU A 1 185 ? 20.926 -6.966 -24.269 1.00 76.12 185 LEU A CA 1
ATOM 1399 C C . LEU A 1 185 ? 20.644 -5.714 -25.102 1.00 76.12 185 LEU A C 1
ATOM 1401 O O . LEU A 1 185 ? 20.928 -5.705 -26.301 1.00 76.12 185 LEU A O 1
ATOM 1405 N N . MET A 1 186 ? 20.153 -4.643 -24.474 1.00 80.44 186 MET A N 1
ATOM 1406 C CA . MET A 1 186 ? 19.940 -3.352 -25.126 1.00 80.44 186 MET A CA 1
ATOM 1407 C C . MET A 1 186 ? 21.236 -2.848 -25.773 1.00 80.44 186 MET A C 1
ATOM 1409 O O . MET A 1 186 ? 21.255 -2.541 -26.966 1.00 80.44 186 MET A O 1
ATOM 1413 N N . TRP A 1 187 ? 22.338 -2.810 -25.017 1.00 80.00 187 TRP A N 1
ATOM 1414 C CA . TRP A 1 187 ? 23.629 -2.343 -25.524 1.00 80.00 187 TRP A CA 1
ATOM 1415 C C . TRP A 1 187 ? 24.228 -3.263 -26.580 1.00 80.00 187 TRP A C 1
ATOM 1417 O O . TRP A 1 187 ? 24.771 -2.767 -27.564 1.00 80.00 187 TRP A O 1
ATOM 1427 N N . MET A 1 188 ? 24.091 -4.580 -26.433 1.00 78.94 188 MET A N 1
ATOM 1428 C CA . MET A 1 188 ? 24.513 -5.536 -27.457 1.00 78.94 188 MET A CA 1
ATOM 1429 C C . MET A 1 188 ? 23.819 -5.250 -28.797 1.00 78.94 188 MET A C 1
ATOM 1431 O O . MET A 1 188 ? 24.472 -5.227 -29.841 1.00 78.94 188 MET A O 1
ATOM 1435 N N . LEU A 1 189 ? 22.514 -4.970 -28.778 1.00 76.50 189 LEU A N 1
ATOM 1436 C CA . LEU A 1 189 ? 21.736 -4.653 -29.978 1.00 76.50 189 LEU A CA 1
ATOM 1437 C C . LEU A 1 189 ? 22.114 -3.287 -30.571 1.00 76.50 189 LEU A C 1
ATOM 1439 O O . LEU A 1 189 ? 22.271 -3.175 -31.788 1.00 76.50 189 LEU A O 1
ATOM 1443 N N . VAL A 1 190 ? 22.356 -2.275 -29.731 1.00 76.06 190 VAL A N 1
ATOM 1444 C CA . VAL A 1 190 ? 22.872 -0.962 -30.167 1.00 76.06 190 VAL A CA 1
ATOM 1445 C C . VAL A 1 190 ? 24.243 -1.102 -30.839 1.00 76.06 190 VAL A C 1
ATOM 1447 O O . VAL A 1 190 ? 24.460 -0.565 -31.926 1.00 76.06 190 VAL A O 1
ATOM 1450 N N . LEU A 1 191 ? 25.158 -1.863 -30.233 1.00 77.62 191 LEU A N 1
ATOM 1451 C CA . LEU A 1 191 ? 26.495 -2.128 -30.775 1.00 77.62 191 LEU A CA 1
ATOM 1452 C C . LEU A 1 191 ? 26.446 -2.952 -32.069 1.00 77.62 191 LEU A C 1
ATOM 1454 O O . LEU A 1 191 ? 27.252 -2.727 -32.967 1.00 77.62 191 LEU A O 1
ATOM 1458 N N . THR A 1 192 ? 25.473 -3.852 -32.206 1.00 70.25 192 THR A N 1
ATOM 1459 C CA . THR A 1 192 ? 25.238 -4.592 -33.458 1.00 70.25 192 THR A CA 1
ATOM 1460 C C . THR A 1 192 ? 24.737 -3.655 -34.564 1.00 70.25 192 THR A C 1
ATOM 1462 O O . THR A 1 192 ? 25.194 -3.721 -35.705 1.00 70.25 192 THR A O 1
ATOM 1465 N N . GLY A 1 193 ? 23.854 -2.706 -34.241 1.00 68.06 193 GLY A N 1
ATOM 1466 C CA . GLY A 1 193 ? 23.442 -1.656 -35.183 1.00 68.06 193 GLY A CA 1
ATOM 1467 C C . GLY A 1 193 ? 24.608 -0.771 -35.644 1.00 68.06 193 GLY A C 1
ATOM 1468 O O . GLY A 1 193 ? 24.663 -0.360 -36.801 1.00 68.06 193 GLY A O 1
ATOM 1469 N N . LEU A 1 194 ? 25.586 -0.534 -34.763 1.00 70.00 194 LEU A N 1
ATOM 1470 C CA . LEU A 1 194 ? 26.794 0.242 -35.061 1.00 70.00 194 LEU A CA 1
ATOM 1471 C C . LEU A 1 194 ? 27.746 -0.439 -36.057 1.00 70.00 194 LEU A C 1
ATOM 1473 O O . LEU A 1 194 ? 28.470 0.260 -36.773 1.00 70.00 194 LEU A O 1
ATOM 1477 N N . THR A 1 195 ? 27.772 -1.773 -36.094 1.00 68.12 195 THR A N 1
ATOM 1478 C CA . THR A 1 195 ? 28.707 -2.556 -36.922 1.00 68.12 195 THR A CA 1
ATOM 1479 C C . THR A 1 195 ? 28.111 -3.013 -38.253 1.00 68.12 195 THR A C 1
ATOM 1481 O O . THR A 1 195 ? 28.853 -3.202 -39.212 1.00 68.12 195 THR A O 1
ATOM 1484 N N . THR A 1 196 ? 26.788 -3.148 -38.349 1.00 61.94 196 THR A N 1
ATOM 1485 C CA . THR A 1 196 ? 26.095 -3.750 -39.508 1.00 61.94 196 THR A CA 1
ATOM 1486 C C . THR A 1 196 ? 25.871 -2.820 -40.701 1.00 61.94 196 THR A C 1
ATOM 1488 O O . THR A 1 196 ? 25.391 -3.274 -41.733 1.00 61.94 196 THR A O 1
ATOM 1491 N N . GLN A 1 197 ? 26.222 -1.535 -40.604 1.00 58.72 197 GLN A N 1
ATOM 1492 C CA . GLN A 1 197 ? 25.979 -0.556 -41.677 1.00 58.72 197 GLN A CA 1
ATOM 1493 C C . GLN A 1 197 ? 27.234 0.169 -42.167 1.00 58.72 197 GLN A C 1
ATOM 1495 O O . GLN A 1 197 ? 27.137 1.274 -42.694 1.00 58.72 197 GLN A O 1
ATOM 1500 N N . LEU A 1 198 ? 28.418 -0.422 -42.002 1.00 56.28 198 LEU A N 1
ATOM 1501 C CA . LEU A 1 198 ? 29.621 0.081 -42.662 1.00 56.28 198 LEU A CA 1
ATOM 1502 C C . LEU A 1 198 ? 29.645 -0.460 -44.104 1.00 56.28 198 LEU A C 1
ATOM 1504 O O . LEU A 1 198 ? 29.840 -1.663 -44.268 1.00 56.28 198 LEU A O 1
ATOM 1508 N N . PRO A 1 199 ? 29.444 0.370 -45.147 1.00 54.28 199 PRO A N 1
ATOM 1509 C CA . PRO A 1 199 ? 29.782 -0.026 -46.506 1.00 54.28 199 PRO A CA 1
ATOM 1510 C C . PRO A 1 199 ? 31.292 -0.263 -46.544 1.00 54.28 199 PRO A C 1
ATOM 1512 O O . PRO A 1 199 ? 32.051 0.587 -46.071 1.00 54.28 199 PRO A O 1
ATOM 1515 N N . ASP A 1 200 ? 31.731 -1.402 -47.076 1.00 50.12 200 ASP A N 1
ATOM 1516 C CA . ASP A 1 200 ? 33.149 -1.623 -47.348 1.00 50.12 200 ASP A CA 1
ATOM 1517 C C . ASP A 1 200 ? 33.616 -0.546 -48.349 1.00 50.12 200 ASP A C 1
ATOM 1519 O O . ASP A 1 200 ? 33.063 -0.459 -49.449 1.00 50.12 200 ASP A O 1
ATOM 1523 N N . PRO A 1 201 ? 34.584 0.321 -47.995 1.00 50.94 201 PRO A N 1
ATOM 1524 C CA . PRO A 1 201 ? 35.067 1.361 -48.897 1.00 50.94 201 PRO A CA 1
ATOM 1525 C C . PRO A 1 201 ? 35.876 0.801 -50.076 1.00 50.94 201 PRO A C 1
ATOM 1527 O O . PRO A 1 201 ? 36.339 1.582 -50.908 1.00 50.94 201 PRO A O 1
ATOM 1530 N N . SER A 1 202 ? 36.082 -0.519 -50.173 1.00 51.12 202 SER A N 1
ATOM 1531 C CA . SER A 1 202 ? 36.812 -1.117 -51.286 1.00 51.12 202 SER A CA 1
ATOM 1532 C C . SER A 1 202 ? 35.925 -1.256 -52.546 1.00 51.12 202 SER A C 1
ATOM 1534 O O . SER A 1 202 ? 34.995 -2.056 -52.582 1.00 51.12 202 SER A O 1
ATOM 1536 N N . PRO A 1 203 ? 36.219 -0.552 -53.661 1.00 56.25 203 PRO A N 1
ATOM 1537 C CA . PRO A 1 203 ? 35.489 -0.731 -54.924 1.00 56.25 203 PRO A CA 1
ATOM 1538 C C . PRO A 1 203 ? 35.815 -2.063 -55.628 1.00 56.25 203 PRO A C 1
ATOM 1540 O O . PRO A 1 203 ? 35.350 -2.308 -56.739 1.00 56.25 203 PRO A O 1
ATOM 1543 N N . ARG A 1 204 ? 36.663 -2.911 -55.027 1.00 52.78 204 ARG A N 1
ATOM 1544 C CA . ARG A 1 204 ? 37.144 -4.174 -55.613 1.00 52.78 204 ARG A CA 1
ATOM 1545 C C . ARG A 1 204 ? 36.403 -5.405 -55.116 1.00 52.78 204 ARG A C 1
ATOM 1547 O O . ARG A 1 204 ? 36.554 -6.473 -55.711 1.00 52.78 204 ARG A O 1
ATOM 1554 N N . HIS A 1 205 ? 35.613 -5.280 -54.063 1.00 48.78 205 HIS A N 1
ATOM 1555 C CA . HIS A 1 205 ? 34.774 -6.361 -53.585 1.00 48.78 205 HIS A CA 1
ATOM 1556 C C . HIS A 1 205 ? 33.333 -5.912 -53.806 1.00 48.78 205 HIS A C 1
ATOM 1558 O O . HIS A 1 205 ? 32.882 -4.933 -53.223 1.00 48.78 205 HIS A O 1
ATOM 1564 N N . GLY A 1 206 ? 32.638 -6.568 -54.747 1.00 53.31 206 GLY A N 1
ATOM 1565 C CA . GLY A 1 206 ? 31.200 -6.360 -54.948 1.00 53.31 206 GLY A CA 1
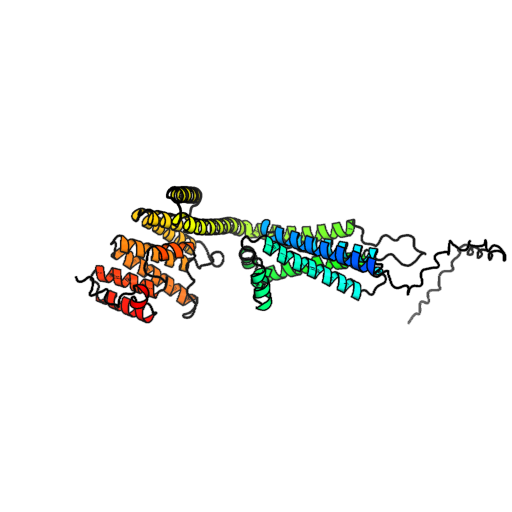ATOM 1566 C C . GLY A 1 206 ? 30.461 -6.471 -53.610 1.00 53.31 206 GLY A C 1
ATOM 1567 O O . GLY A 1 206 ? 31.014 -7.091 -52.703 1.00 53.31 206 GLY A O 1
ATOM 1568 N N . PRO A 1 207 ? 29.266 -5.863 -53.479 1.00 49.12 207 PRO A N 1
ATOM 1569 C CA . PRO A 1 207 ? 28.607 -5.598 -52.201 1.00 49.12 207 PRO A CA 1
ATOM 1570 C C . PRO A 1 207 ? 28.659 -6.836 -51.311 1.00 49.12 207 PRO A C 1
ATOM 1572 O O . PRO A 1 207 ? 27.914 -7.792 -51.513 1.00 49.12 207 PRO A O 1
ATOM 1575 N N . GLN A 1 208 ? 29.604 -6.850 -50.372 1.00 49.94 208 GLN A N 1
ATOM 1576 C CA . GLN A 1 208 ? 29.635 -7.878 -49.356 1.00 49.94 208 GLN A CA 1
ATOM 1577 C C . GLN A 1 208 ? 28.540 -7.488 -48.386 1.00 49.94 208 GLN A C 1
ATOM 1579 O O . GLN A 1 208 ? 28.636 -6.457 -47.716 1.00 49.94 208 GLN A O 1
ATOM 1584 N N . ASP A 1 209 ? 27.471 -8.281 -48.388 1.00 49.28 209 ASP A N 1
ATOM 1585 C CA . ASP A 1 209 ? 26.393 -8.142 -47.427 1.00 49.28 209 ASP A CA 1
ATOM 1586 C C . ASP A 1 209 ? 27.016 -8.057 -46.026 1.00 49.28 209 ASP A C 1
ATOM 1588 O O . ASP A 1 209 ? 27.772 -8.958 -45.637 1.00 49.28 209 ASP A O 1
ATOM 1592 N N . PRO A 1 210 ? 26.769 -6.971 -45.274 1.00 51.25 210 PRO A N 1
ATOM 1593 C CA . PRO A 1 210 ? 27.330 -6.815 -43.944 1.00 51.25 210 PRO A CA 1
ATOM 1594 C C . PRO A 1 210 ? 26.921 -8.037 -43.118 1.00 51.25 210 PRO A C 1
ATOM 1596 O O . PRO A 1 210 ? 25.740 -8.365 -43.030 1.00 51.25 210 PRO A O 1
ATOM 1599 N N . GLY A 1 211 ? 27.918 -8.741 -42.567 1.00 49.78 211 GLY A N 1
ATOM 1600 C CA . GLY A 1 211 ? 27.868 -10.149 -42.136 1.00 49.78 211 GLY A CA 1
ATOM 1601 C C . GLY A 1 211 ? 26.892 -10.539 -41.019 1.00 49.78 211 GLY A C 1
ATOM 1602 O O . GLY A 1 211 ? 27.021 -11.617 -40.444 1.00 49.78 211 GLY A O 1
ATOM 1603 N N . TRP A 1 212 ? 25.902 -9.709 -40.711 1.00 51.59 212 TRP A N 1
ATOM 1604 C CA . TRP A 1 212 ? 24.768 -10.066 -39.873 1.00 51.59 212 TRP A CA 1
ATOM 1605 C C . TRP A 1 212 ? 23.499 -9.781 -40.658 1.00 51.59 212 TRP A C 1
ATOM 1607 O O . TRP A 1 212 ? 22.965 -8.673 -40.653 1.00 51.59 212 TRP A O 1
ATOM 1617 N N . SER A 1 213 ? 23.016 -10.813 -41.345 1.00 60.09 213 SER A N 1
ATOM 1618 C CA . SER A 1 213 ? 21.706 -10.759 -41.979 1.00 60.09 213 SER A CA 1
ATOM 1619 C C . SER A 1 213 ? 20.634 -10.387 -40.935 1.00 60.09 213 SER A C 1
ATOM 1621 O O . SER A 1 213 ? 20.781 -10.718 -39.752 1.00 60.09 213 SER A O 1
ATOM 1623 N N . PRO A 1 214 ? 19.511 -9.769 -41.336 1.00 57.03 214 PRO A N 1
ATOM 1624 C CA . PRO A 1 214 ? 18.340 -9.607 -40.469 1.00 57.03 214 PRO A CA 1
ATOM 1625 C C . PRO A 1 214 ? 17.926 -10.910 -39.759 1.00 57.03 214 PRO A C 1
ATOM 1627 O O . PRO A 1 214 ? 17.407 -10.872 -38.645 1.00 57.03 214 PRO A O 1
ATOM 1630 N N . VAL A 1 215 ? 18.230 -12.066 -40.365 1.00 58.31 215 VAL A N 1
ATOM 1631 C CA . VAL A 1 215 ? 18.037 -13.402 -39.785 1.00 58.31 215 VAL A CA 1
ATOM 1632 C C . VAL A 1 215 ? 18.921 -13.622 -38.556 1.00 58.31 215 VAL A C 1
ATOM 1634 O O . VAL A 1 215 ? 18.454 -14.188 -37.574 1.00 58.31 215 VAL A O 1
ATOM 1637 N N . THR A 1 216 ? 20.162 -13.135 -38.549 1.00 62.81 216 THR A N 1
ATOM 1638 C CA . THR A 1 216 ? 21.073 -13.260 -37.403 1.00 62.81 216 THR A CA 1
ATOM 1639 C C . THR A 1 216 ? 20.615 -12.405 -36.218 1.00 62.81 216 THR A C 1
ATOM 1641 O O . THR A 1 216 ? 20.661 -12.860 -35.077 1.00 62.81 216 THR A O 1
ATOM 1644 N N . ILE A 1 217 ? 20.094 -11.199 -36.475 1.00 61.50 217 ILE A N 1
ATOM 1645 C CA . ILE A 1 217 ? 19.495 -10.340 -35.436 1.00 61.50 217 ILE A CA 1
ATOM 1646 C C . ILE A 1 217 ? 18.216 -10.985 -34.883 1.00 61.50 217 ILE A C 1
ATOM 1648 O O . ILE A 1 217 ? 18.030 -11.044 -33.668 1.00 61.50 217 ILE A O 1
ATOM 1652 N N . ALA A 1 218 ? 17.364 -11.527 -35.759 1.00 62.19 218 ALA A N 1
ATOM 1653 C CA . ALA A 1 218 ? 16.164 -12.256 -35.356 1.00 62.19 218 ALA A CA 1
ATOM 1654 C C . ALA A 1 218 ? 16.493 -13.520 -34.542 1.00 62.19 218 ALA A C 1
ATOM 1656 O O . ALA A 1 218 ? 15.798 -13.815 -33.573 1.00 62.19 218 ALA A O 1
ATOM 1657 N N . LEU A 1 219 ? 17.572 -14.234 -34.881 1.00 67.38 219 LEU A N 1
ATOM 1658 C CA . LEU A 1 219 ? 18.068 -15.393 -34.134 1.00 67.38 219 LEU A CA 1
ATOM 1659 C C . LEU A 1 219 ? 18.581 -15.009 -32.746 1.00 67.38 219 LEU A C 1
ATOM 1661 O O . LEU A 1 219 ? 18.210 -15.657 -31.772 1.00 67.38 219 LEU A O 1
ATOM 1665 N N . LEU A 1 220 ? 19.385 -13.949 -32.627 1.00 63.56 220 LEU A N 1
ATOM 1666 C CA . LEU A 1 220 ? 19.847 -13.459 -31.324 1.00 63.56 220 LEU A CA 1
ATOM 1667 C C . LEU A 1 220 ? 18.676 -13.003 -30.448 1.00 63.56 220 LEU A C 1
ATOM 1669 O O . LEU A 1 220 ? 18.650 -13.304 -29.255 1.00 63.56 220 LEU A O 1
ATOM 1673 N N . PHE A 1 221 ? 17.680 -12.343 -31.043 1.00 64.75 221 PHE A N 1
ATOM 1674 C CA . PHE A 1 221 ? 16.448 -11.978 -30.351 1.00 64.75 221 PHE A CA 1
ATOM 1675 C C . PHE A 1 221 ? 15.661 -13.217 -29.906 1.00 64.75 221 PHE A C 1
ATOM 1677 O O . PHE A 1 221 ? 15.274 -13.305 -28.745 1.00 64.75 221 PHE A O 1
ATOM 1684 N N . ALA A 1 222 ? 15.466 -14.203 -30.785 1.00 69.69 222 ALA A N 1
ATOM 1685 C CA . ALA A 1 222 ? 14.750 -15.436 -30.462 1.00 69.69 222 ALA A CA 1
ATOM 1686 C C . ALA A 1 222 ? 15.455 -16.253 -29.367 1.00 69.69 222 ALA A C 1
ATOM 1688 O O . ALA A 1 222 ? 14.788 -16.798 -28.490 1.00 69.69 222 ALA A O 1
ATOM 1689 N N . LEU A 1 223 ? 16.791 -16.304 -29.376 1.00 69.75 223 LEU A N 1
ATOM 1690 C CA . LEU A 1 223 ? 17.587 -16.986 -28.353 1.00 69.75 223 LEU A CA 1
ATOM 1691 C C . LEU A 1 223 ? 17.564 -16.236 -27.016 1.00 69.75 223 LEU A C 1
ATOM 1693 O O . LEU A 1 223 ? 17.344 -16.858 -25.979 1.00 69.75 223 LEU A O 1
ATOM 1697 N N . GLY A 1 224 ? 17.734 -14.909 -27.031 1.00 64.19 224 GLY A N 1
ATOM 1698 C CA . GLY A 1 224 ? 17.662 -14.076 -25.828 1.00 64.19 224 GLY A CA 1
ATOM 1699 C C . GLY A 1 224 ? 16.271 -14.093 -25.193 1.00 64.19 224 GLY A C 1
ATOM 1700 O O . GLY A 1 224 ? 16.137 -14.317 -23.990 1.00 64.19 224 GLY A O 1
ATOM 1701 N N . PHE A 1 225 ? 15.225 -13.942 -26.008 1.00 66.69 225 PHE A N 1
ATOM 1702 C CA . PHE A 1 225 ? 13.836 -14.041 -25.564 1.00 66.69 225 PHE A CA 1
ATOM 1703 C C . PHE A 1 225 ? 13.482 -15.459 -25.108 1.00 66.69 225 PHE A C 1
ATOM 1705 O O . PHE A 1 225 ? 12.818 -15.614 -24.089 1.00 66.69 225 PHE A O 1
ATOM 1712 N N . GLY A 1 226 ? 13.952 -16.495 -25.808 1.00 68.19 226 GLY A N 1
ATOM 1713 C CA . GLY A 1 226 ? 13.739 -17.894 -25.437 1.00 68.19 226 GLY A CA 1
ATOM 1714 C C . GLY A 1 226 ? 14.375 -18.250 -24.094 1.00 68.19 226 GLY A C 1
ATOM 1715 O O . GLY A 1 226 ? 13.703 -18.816 -23.236 1.00 68.19 226 GLY A O 1
ATOM 1716 N N . ALA A 1 227 ? 15.633 -17.860 -23.868 1.00 62.25 227 ALA A N 1
ATOM 1717 C CA . ALA A 1 227 ? 16.318 -18.066 -22.591 1.00 62.25 227 ALA A CA 1
ATOM 1718 C C . ALA A 1 227 ? 15.634 -17.303 -21.445 1.00 62.25 227 ALA A C 1
ATOM 1720 O O . ALA A 1 227 ? 15.412 -17.863 -20.370 1.00 62.25 227 ALA A O 1
ATOM 1721 N N . TRP A 1 228 ? 15.232 -16.051 -21.694 1.00 63.41 228 TRP A N 1
ATOM 1722 C CA . TRP A 1 228 ? 14.458 -15.264 -20.736 1.00 63.41 228 TRP A CA 1
ATOM 1723 C C . TRP A 1 228 ? 13.103 -15.921 -20.423 1.00 63.41 228 TRP A C 1
ATOM 1725 O O . TRP A 1 228 ? 12.736 -16.058 -19.257 1.00 63.41 228 TRP A O 1
ATOM 1735 N N . TRP A 1 229 ? 12.383 -16.388 -21.447 1.00 66.12 229 TRP A N 1
ATOM 1736 C CA . TRP A 1 229 ? 11.079 -17.034 -21.307 1.00 66.12 229 TRP A CA 1
ATOM 1737 C C . TRP A 1 229 ? 11.162 -18.351 -20.537 1.00 66.12 229 TRP A C 1
ATOM 1739 O O . TRP A 1 229 ? 10.307 -18.606 -19.695 1.00 66.12 229 TRP A O 1
ATOM 1749 N N . VAL A 1 230 ? 12.189 -19.170 -20.781 1.00 65.69 230 VAL A N 1
ATOM 1750 C CA . VAL A 1 230 ? 12.424 -20.414 -20.031 1.00 65.69 230 VAL A CA 1
ATOM 1751 C C . VAL A 1 230 ? 12.711 -20.109 -18.561 1.00 65.69 230 VAL A C 1
ATOM 1753 O O . VAL A 1 230 ? 12.043 -20.673 -17.698 1.00 65.69 230 VAL A O 1
ATOM 1756 N N . GLY A 1 231 ? 13.601 -19.154 -18.265 1.00 61.22 231 GLY A N 1
ATOM 1757 C CA . GLY A 1 231 ? 13.870 -18.734 -16.885 1.00 61.22 231 GLY A CA 1
ATOM 1758 C C . GLY A 1 231 ? 12.628 -18.166 -16.184 1.00 61.22 231 GLY A C 1
ATOM 1759 O O . GLY A 1 231 ? 12.357 -18.482 -15.025 1.00 61.22 231 GLY A O 1
ATOM 1760 N N . PHE A 1 232 ? 11.809 -17.388 -16.897 1.00 58.16 232 PHE A N 1
ATOM 1761 C CA . PHE A 1 232 ? 10.536 -16.884 -16.381 1.00 58.16 232 PHE A CA 1
ATOM 1762 C C . PHE A 1 232 ? 9.500 -18.000 -16.176 1.00 58.16 232 PHE A C 1
ATOM 1764 O O . PHE A 1 232 ? 8.773 -17.993 -15.183 1.00 58.16 232 PHE A O 1
ATOM 1771 N N . ALA A 1 233 ? 9.427 -18.975 -17.083 1.00 63.94 233 ALA A N 1
ATOM 1772 C CA . ALA A 1 233 ? 8.529 -20.120 -16.979 1.00 63.94 233 ALA A CA 1
ATOM 1773 C C . ALA A 1 233 ? 8.905 -21.027 -15.800 1.00 63.94 233 ALA A C 1
ATOM 1775 O O . ALA A 1 233 ? 8.015 -21.427 -15.049 1.00 63.94 233 ALA A O 1
ATOM 1776 N N . GLU A 1 234 ? 10.197 -21.287 -15.588 1.00 59.16 234 GLU A N 1
ATOM 1777 C CA . GLU A 1 234 ? 10.702 -22.018 -14.424 1.00 59.16 234 GLU A CA 1
ATOM 1778 C C . GLU A 1 234 ? 10.434 -21.256 -13.127 1.00 59.16 234 GLU A C 1
ATOM 1780 O O . GLU A 1 234 ? 9.888 -21.842 -12.190 1.00 59.16 234 GLU A O 1
ATOM 1785 N N . TYR A 1 235 ? 10.717 -19.948 -13.079 1.00 59.25 235 TYR A N 1
ATOM 1786 C CA . TYR A 1 235 ? 10.373 -19.105 -11.931 1.00 59.25 235 TYR A CA 1
ATOM 1787 C C . TYR A 1 235 ? 8.872 -19.162 -11.636 1.00 59.25 235 TYR A C 1
ATOM 1789 O O . TYR A 1 235 ? 8.466 -19.391 -10.496 1.00 59.25 235 TYR A O 1
ATOM 1797 N N . ARG A 1 236 ? 8.028 -19.027 -12.666 1.00 61.34 236 ARG A N 1
ATOM 1798 C CA . ARG A 1 236 ? 6.571 -19.103 -12.534 1.00 61.34 236 ARG A CA 1
ATOM 1799 C C . ARG A 1 236 ? 6.119 -20.481 -12.071 1.00 61.34 236 ARG A C 1
ATOM 1801 O O . ARG A 1 236 ? 5.186 -20.558 -11.285 1.00 61.34 236 ARG A O 1
ATOM 1808 N N . GLN A 1 237 ? 6.729 -21.560 -12.551 1.00 67.12 237 GLN A N 1
ATOM 1809 C CA . GLN A 1 237 ? 6.378 -22.924 -12.159 1.00 67.12 237 GLN A CA 1
ATOM 1810 C C . GLN A 1 237 ? 6.735 -23.195 -10.696 1.00 67.12 237 GLN A C 1
ATOM 1812 O O . GLN A 1 237 ? 5.889 -23.709 -9.966 1.00 67.12 237 GLN A O 1
ATOM 1817 N N . HIS A 1 238 ? 7.929 -22.792 -10.256 1.00 59.94 238 HIS A N 1
ATOM 1818 C CA . HIS A 1 238 ? 8.370 -22.943 -8.866 1.00 59.94 238 HIS A CA 1
ATOM 1819 C C . HIS A 1 238 ? 7.575 -22.055 -7.905 1.00 59.94 238 HIS A C 1
ATOM 1821 O O . HIS A 1 238 ? 7.323 -22.445 -6.769 1.00 59.94 238 HIS A O 1
ATOM 1827 N N . ASN A 1 239 ? 7.111 -20.895 -8.375 1.00 54.50 239 ASN A N 1
ATOM 1828 C CA . ASN A 1 239 ? 6.387 -19.927 -7.559 1.00 54.50 239 ASN A CA 1
ATOM 1829 C C . ASN A 1 239 ? 4.893 -19.855 -7.896 1.00 54.50 239 ASN A C 1
ATOM 1831 O O . ASN A 1 239 ? 4.248 -18.881 -7.542 1.00 54.50 239 ASN A O 1
ATOM 1835 N N . ARG A 1 240 ? 4.301 -20.853 -8.568 1.00 61.59 240 ARG A N 1
ATOM 1836 C CA . ARG A 1 240 ? 2.918 -20.770 -9.094 1.00 61.59 240 ARG A CA 1
ATOM 1837 C C . ARG A 1 240 ? 1.879 -20.495 -8.008 1.00 61.59 240 ARG A C 1
ATOM 1839 O O . ARG A 1 240 ? 0.990 -19.679 -8.222 1.00 61.59 240 ARG A O 1
ATOM 1846 N N . ALA A 1 241 ? 2.013 -21.154 -6.856 1.00 58.06 241 ALA A N 1
ATOM 1847 C CA . ALA A 1 241 ? 1.146 -20.938 -5.700 1.00 58.06 241 ALA A CA 1
ATOM 1848 C C . ALA A 1 241 ? 1.366 -19.548 -5.085 1.00 58.06 241 ALA A C 1
ATOM 1850 O O . ALA A 1 241 ? 0.400 -18.836 -4.834 1.00 58.06 241 ALA A O 1
ATOM 1851 N N . ALA A 1 242 ? 2.627 -19.127 -4.943 1.00 53.84 242 ALA A N 1
ATOM 1852 C CA . ALA A 1 242 ? 2.977 -17.800 -4.447 1.00 53.84 242 ALA A CA 1
ATOM 1853 C C . ALA A 1 242 ? 2.503 -16.682 -5.392 1.00 53.84 242 ALA A C 1
ATOM 1855 O O . ALA A 1 242 ? 1.992 -15.679 -4.924 1.00 53.84 242 ALA A O 1
ATOM 1856 N N . LEU A 1 243 ? 2.594 -16.870 -6.712 1.00 48.53 243 LEU A N 1
ATOM 1857 C CA . LEU A 1 243 ? 2.108 -15.940 -7.735 1.00 48.53 243 LEU A CA 1
ATOM 1858 C C . LEU A 1 243 ? 0.581 -15.894 -7.796 1.00 48.53 243 LEU A C 1
ATOM 1860 O O . LEU A 1 243 ? 0.021 -14.819 -7.964 1.00 48.53 243 LEU A O 1
ATOM 1864 N N . ALA A 1 244 ? -0.110 -17.031 -7.690 1.00 57.47 244 ALA A N 1
ATOM 1865 C CA . ALA A 1 244 ? -1.573 -17.052 -7.653 1.00 57.47 244 ALA A CA 1
ATOM 1866 C C . A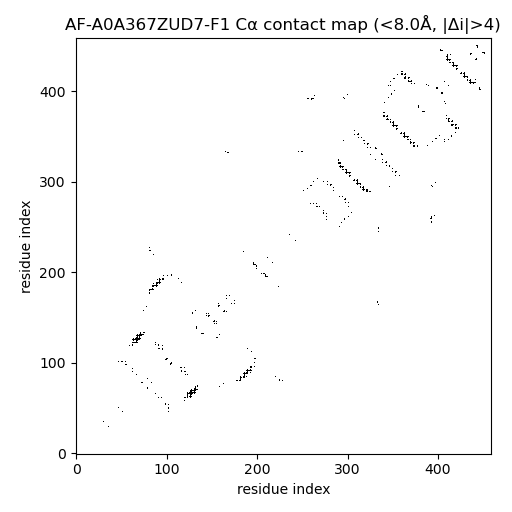LA A 1 244 ? -2.101 -16.346 -6.396 1.00 57.47 244 ALA A C 1
ATOM 1868 O O . ALA A 1 244 ? -3.016 -15.528 -6.489 1.00 57.47 244 ALA A O 1
ATOM 1869 N N . GLU A 1 245 ? -1.474 -16.607 -5.250 1.00 54.38 245 GLU A N 1
ATOM 1870 C CA . GLU A 1 245 ? -1.768 -15.920 -3.996 1.00 54.38 245 GLU A CA 1
ATOM 1871 C C . GLU A 1 245 ? -1.400 -14.433 -4.072 1.00 54.38 245 GLU A C 1
ATOM 1873 O O . GLU A 1 245 ? -2.179 -13.580 -3.661 1.00 54.38 245 GLU A O 1
ATOM 1878 N N . TRP A 1 246 ? -0.285 -14.099 -4.722 1.00 54.84 246 TRP A N 1
ATOM 1879 C CA . TRP A 1 246 ? 0.112 -12.724 -5.009 1.00 54.84 246 TRP A CA 1
ATOM 1880 C C . TRP A 1 246 ? -0.920 -11.987 -5.858 1.00 54.84 246 TRP A C 1
ATOM 1882 O O . TRP A 1 246 ? -1.361 -10.913 -5.475 1.00 54.84 246 TRP A O 1
ATOM 1892 N N . TYR A 1 247 ? -1.364 -12.560 -6.981 1.00 51.50 247 TYR A N 1
ATOM 1893 C CA . TYR A 1 247 ? -2.405 -11.951 -7.813 1.00 51.50 247 TYR A CA 1
ATOM 1894 C C . TYR A 1 247 ? -3.714 -11.788 -7.037 1.00 51.50 247 TYR A C 1
ATOM 1896 O O . TYR A 1 247 ? -4.394 -10.774 -7.196 1.00 51.50 247 TYR A O 1
ATOM 1904 N N . ARG A 1 248 ? -4.060 -12.755 -6.176 1.00 60.12 248 ARG A N 1
ATOM 1905 C CA . ARG A 1 248 ? -5.235 -12.674 -5.301 1.00 60.12 248 ARG A CA 1
ATOM 1906 C C . ARG A 1 248 ? -5.122 -11.490 -4.337 1.00 60.12 248 ARG A C 1
ATOM 1908 O O . ARG A 1 248 ? -6.085 -10.731 -4.231 1.00 60.12 248 ARG A O 1
ATOM 1915 N N . LEU A 1 249 ? -3.965 -11.326 -3.694 1.00 54.12 249 LEU A N 1
ATOM 1916 C CA . LEU A 1 249 ? -3.679 -10.291 -2.696 1.00 54.12 249 LEU A CA 1
ATOM 1917 C C . LEU A 1 249 ? -3.482 -8.902 -3.318 1.00 54.12 249 LEU A C 1
ATOM 1919 O O . LEU A 1 249 ? -4.130 -7.963 -2.879 1.00 54.12 249 LEU A O 1
ATOM 1923 N N . ALA A 1 250 ? -2.701 -8.767 -4.391 1.00 51.59 250 ALA A N 1
ATOM 1924 C CA . ALA A 1 250 ? -2.482 -7.503 -5.103 1.00 51.59 250 ALA A CA 1
ATOM 1925 C C . ALA A 1 250 ? -3.780 -6.955 -5.719 1.00 51.59 250 ALA A C 1
ATOM 1927 O O . ALA A 1 250 ? -4.041 -5.748 -5.698 1.00 51.59 250 ALA A O 1
ATOM 1928 N N . TRP A 1 251 ? -4.640 -7.840 -6.236 1.00 56.66 251 TRP A N 1
ATOM 1929 C CA . TRP A 1 251 ? -5.981 -7.444 -6.668 1.00 56.66 251 TRP A CA 1
ATOM 1930 C C . TRP A 1 251 ? -6.850 -7.032 -5.481 1.00 56.66 251 TRP A C 1
ATOM 1932 O O . TRP A 1 251 ? -7.635 -6.098 -5.593 1.00 56.66 251 TRP A O 1
ATOM 1942 N N . ALA A 1 252 ? -6.724 -7.706 -4.336 1.00 56.88 252 ALA A N 1
ATOM 1943 C CA . ALA A 1 252 ? -7.461 -7.342 -3.134 1.00 56.88 252 ALA A CA 1
ATOM 1944 C C . ALA A 1 252 ? -7.006 -5.980 -2.574 1.00 56.88 252 ALA A C 1
ATOM 1946 O O . ALA A 1 252 ? -7.858 -5.170 -2.233 1.00 56.88 252 ALA A O 1
ATOM 1947 N N . GLU A 1 253 ? -5.707 -5.679 -2.584 1.00 53.88 253 GLU A N 1
ATOM 1948 C CA . GLU A 1 253 ? -5.134 -4.399 -2.147 1.00 53.88 253 GLU A CA 1
ATOM 1949 C C . GLU A 1 253 ? -5.560 -3.240 -3.058 1.00 53.88 253 GLU A C 1
ATOM 1951 O O . GLU A 1 253 ? -6.103 -2.251 -2.575 1.00 53.88 253 GLU A O 1
ATOM 1956 N N . THR A 1 254 ? -5.439 -3.393 -4.382 1.00 55.31 254 THR A N 1
ATOM 1957 C CA . THR A 1 254 ? -5.941 -2.382 -5.339 1.00 55.31 254 THR A CA 1
ATOM 1958 C C . THR A 1 254 ? -7.451 -2.180 -5.235 1.00 55.31 254 THR A C 1
ATOM 1960 O O . THR A 1 254 ? -7.943 -1.061 -5.384 1.00 55.31 254 THR A O 1
ATOM 1963 N N . THR A 1 255 ? -8.195 -3.248 -4.941 1.00 61.50 255 THR A N 1
ATOM 1964 C CA . THR A 1 255 ? -9.636 -3.167 -4.694 1.00 61.50 255 THR A CA 1
ATOM 1965 C C . THR A 1 255 ? -9.917 -2.438 -3.379 1.00 61.50 255 THR A C 1
ATOM 1967 O O . THR A 1 255 ? -10.738 -1.529 -3.383 1.00 61.50 255 THR A O 1
ATOM 1970 N N . ALA A 1 256 ? -9.207 -2.741 -2.287 1.00 57.31 256 ALA A N 1
ATOM 1971 C CA . ALA A 1 256 ? -9.351 -2.064 -0.996 1.00 57.31 256 ALA A CA 1
ATOM 1972 C C . ALA A 1 256 ? -8.976 -0.580 -1.051 1.00 57.31 256 ALA A C 1
ATOM 1974 O O . ALA A 1 256 ? -9.692 0.234 -0.479 1.00 57.31 256 ALA A O 1
ATOM 1975 N N . GLU A 1 257 ? -7.903 -0.211 -1.748 1.00 58.75 257 GLU A N 1
ATOM 1976 C CA . GLU A 1 257 ? -7.491 1.186 -1.918 1.00 58.75 257 GLU A CA 1
ATOM 1977 C C . GLU A 1 257 ? -8.502 1.957 -2.776 1.00 58.75 257 GLU A C 1
ATOM 1979 O O . GLU A 1 257 ? -8.942 3.045 -2.406 1.00 58.75 257 GLU A O 1
ATOM 1984 N N . SER A 1 258 ? -8.980 1.353 -3.871 1.00 62.53 258 SER A N 1
ATOM 1985 C CA . SER A 1 258 ? -10.069 1.929 -4.665 1.00 62.53 258 SER A CA 1
ATOM 1986 C C . SER A 1 258 ? -11.355 2.088 -3.849 1.00 62.53 258 SER A C 1
ATOM 1988 O O . SER A 1 258 ? -12.043 3.100 -3.982 1.00 62.53 258 SER A O 1
ATOM 1990 N N . LEU A 1 259 ? -11.664 1.120 -2.986 1.00 64.25 259 LEU A N 1
ATOM 1991 C CA . LEU A 1 259 ? -12.801 1.165 -2.073 1.00 64.25 259 LEU A CA 1
ATOM 1992 C C . LEU A 1 259 ? -12.633 2.210 -0.974 1.00 64.25 259 LEU A C 1
ATOM 1994 O O . LEU A 1 259 ? -13.619 2.844 -0.624 1.00 64.25 259 LEU A O 1
ATOM 1998 N N . ALA A 1 260 ? -11.422 2.418 -0.460 1.00 61.69 260 ALA A N 1
ATOM 1999 C CA . ALA A 1 260 ? -11.115 3.466 0.508 1.00 61.69 260 ALA A CA 1
ATOM 2000 C C . ALA A 1 260 ? -11.359 4.852 -0.099 1.00 61.69 260 ALA A C 1
ATOM 2002 O O . ALA A 1 260 ? -12.114 5.642 0.455 1.00 61.69 260 ALA A O 1
ATOM 2003 N N . ASN A 1 261 ? -10.831 5.090 -1.301 1.00 64.00 261 ASN A N 1
ATOM 2004 C CA . ASN A 1 261 ? -11.047 6.345 -2.022 1.00 64.00 261 ASN A CA 1
ATOM 2005 C C . ASN A 1 261 ? -12.533 6.544 -2.378 1.00 64.00 261 ASN A C 1
ATOM 2007 O O . ASN A 1 261 ? -13.049 7.659 -2.356 1.00 64.00 261 ASN A O 1
ATOM 2011 N N . GLN A 1 262 ? -13.259 5.463 -2.687 1.00 63.31 262 GLN A N 1
ATOM 2012 C CA . GLN A 1 262 ? -14.711 5.518 -2.888 1.00 63.31 262 GLN A CA 1
ATOM 2013 C C . GLN A 1 262 ? -15.482 5.728 -1.580 1.00 63.31 262 GLN A C 1
ATOM 2015 O O . GLN A 1 262 ? -16.549 6.335 -1.619 1.00 63.31 262 GLN A O 1
ATOM 2020 N N . LEU A 1 263 ? -14.965 5.264 -0.440 1.00 64.12 263 LEU A N 1
ATOM 2021 C CA . LEU A 1 263 ? -15.536 5.516 0.881 1.00 64.12 263 LEU A CA 1
ATOM 2022 C C . LEU A 1 263 ? -15.493 7.014 1.193 1.00 64.12 263 LEU A C 1
ATOM 2024 O O . LEU A 1 263 ? -16.515 7.563 1.595 1.00 64.12 263 LEU A O 1
ATOM 2028 N N . ASP A 1 264 ? -14.364 7.677 0.926 1.00 64.19 264 ASP A N 1
ATOM 2029 C CA . ASP A 1 264 ? -14.217 9.130 1.096 1.00 64.19 264 ASP A CA 1
ATOM 2030 C C . ASP A 1 264 ? -15.246 9.898 0.253 1.00 64.19 264 ASP A C 1
ATOM 2032 O O . ASP A 1 264 ? -15.890 10.839 0.722 1.00 64.19 264 ASP A O 1
ATOM 2036 N N . LEU A 1 265 ? -15.479 9.446 -0.982 1.00 60.09 265 LEU A N 1
ATOM 2037 C CA . LEU A 1 265 ? -16.504 10.018 -1.854 1.00 60.09 265 LEU A CA 1
ATOM 2038 C C . LEU A 1 265 ? -17.930 9.704 -1.377 1.00 60.09 265 LEU A C 1
ATOM 2040 O O . LEU A 1 265 ? -18.810 10.555 -1.482 1.00 60.09 265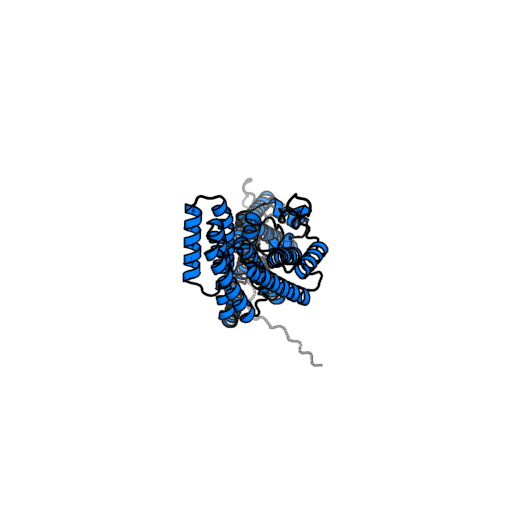 LEU A O 1
ATOM 2044 N N . ALA A 1 266 ? -18.178 8.506 -0.845 1.00 59.78 266 ALA A N 1
ATOM 2045 C CA . ALA A 1 266 ? -19.494 8.087 -0.362 1.00 59.78 266 ALA A CA 1
ATOM 2046 C C . ALA A 1 266 ? -19.899 8.798 0.938 1.00 59.78 266 ALA A C 1
ATOM 2048 O O . ALA A 1 266 ? -21.082 9.073 1.138 1.00 59.78 266 ALA A O 1
ATOM 2049 N N . VAL A 1 267 ? -18.931 9.147 1.789 1.00 63.06 267 VAL A N 1
ATOM 2050 C CA . VAL A 1 267 ? -19.128 9.993 2.981 1.00 63.06 267 VAL A CA 1
ATOM 2051 C C . VAL A 1 267 ? -19.683 11.352 2.589 1.00 63.06 267 VAL A C 1
ATOM 2053 O O . VAL A 1 267 ? -20.596 11.864 3.233 1.00 63.06 267 VAL A O 1
ATOM 2056 N N . LEU A 1 268 ? -19.117 11.934 1.535 1.00 62.69 268 LEU A N 1
ATOM 2057 C CA . LEU A 1 268 ? -19.536 13.226 1.000 1.00 62.69 268 LEU A CA 1
ATOM 2058 C C . LEU A 1 268 ? -20.761 13.103 0.075 1.00 62.69 268 LEU A C 1
ATOM 2060 O O . LEU A 1 268 ? -21.338 14.112 -0.327 1.00 62.69 268 LEU A O 1
ATOM 2064 N N . GLY A 1 269 ? -21.147 11.874 -0.275 1.00 72.00 269 GLY A N 1
ATOM 2065 C CA . GLY A 1 269 ? -22.143 11.549 -1.288 1.00 72.00 269 GLY A CA 1
ATOM 2066 C C . GLY A 1 269 ? -23.556 11.280 -0.758 1.00 72.00 269 GLY A C 1
ATOM 2067 O O . GLY A 1 269 ? -23.851 11.295 0.440 1.00 72.00 269 GLY A O 1
ATOM 2068 N N . SER A 1 270 ? -24.468 11.014 -1.697 1.00 82.25 270 SER A N 1
ATOM 2069 C CA . SER A 1 270 ? -25.866 10.668 -1.417 1.00 82.25 270 SER A CA 1
ATOM 2070 C C . SER A 1 270 ? -26.003 9.289 -0.752 1.00 82.25 270 SER A C 1
ATOM 2072 O O . SER A 1 270 ? -25.103 8.450 -0.808 1.00 82.25 270 SER A O 1
ATOM 2074 N N . GLN A 1 271 ? -27.165 9.021 -0.144 1.00 83.56 271 GLN A N 1
ATOM 2075 C CA . GLN A 1 271 ? -27.506 7.693 0.388 1.00 83.56 271 GLN A CA 1
ATOM 2076 C C . GLN A 1 271 ? -27.363 6.591 -0.680 1.00 83.56 271 GLN A C 1
ATOM 2078 O O . GLN A 1 271 ? -26.871 5.507 -0.389 1.00 83.56 271 GLN A O 1
ATOM 2083 N N . GLU A 1 272 ? -27.703 6.900 -1.933 1.00 84.56 272 GLU A N 1
ATOM 2084 C CA . GLU A 1 272 ? -27.583 5.979 -3.067 1.00 84.56 272 GLU A CA 1
ATOM 2085 C C . GLU A 1 272 ? -26.127 5.574 -3.351 1.00 84.56 272 GLU A C 1
ATOM 2087 O O . GLU A 1 272 ? -25.856 4.403 -3.616 1.00 84.56 272 GLU A O 1
ATOM 2092 N N . ALA A 1 273 ? -25.172 6.506 -3.235 1.00 81.94 273 ALA A N 1
ATOM 2093 C CA . ALA A 1 273 ? -23.749 6.196 -3.388 1.00 81.94 273 ALA A CA 1
ATOM 2094 C C . ALA A 1 273 ? -23.257 5.244 -2.285 1.00 81.94 273 ALA A C 1
ATOM 2096 O O . ALA A 1 273 ? -22.500 4.310 -2.559 1.00 81.94 273 ALA A O 1
ATOM 2097 N N . ARG A 1 274 ? -23.734 5.438 -1.047 1.00 83.12 274 ARG A N 1
ATOM 2098 C CA . ARG A 1 274 ? -23.450 4.535 0.080 1.00 83.12 274 ARG A CA 1
ATOM 2099 C C . ARG A 1 274 ? -24.049 3.145 -0.136 1.00 83.12 274 ARG A C 1
ATOM 2101 O O . ARG A 1 274 ? -23.357 2.152 0.087 1.00 83.12 274 ARG A O 1
ATOM 2108 N N . ASP A 1 275 ? -25.284 3.060 -0.620 1.00 86.81 275 ASP A N 1
ATOM 2109 C CA . ASP A 1 275 ? -25.949 1.784 -0.904 1.00 86.81 275 ASP A CA 1
ATOM 2110 C C . ASP A 1 275 ? -25.288 1.034 -2.078 1.00 86.81 275 ASP A C 1
ATOM 2112 O O . ASP A 1 275 ? -25.138 -0.193 -2.036 1.00 86.81 275 ASP A O 1
ATOM 2116 N N . ASP A 1 276 ? -24.831 1.743 -3.118 1.00 85.94 276 ASP A N 1
ATOM 2117 C CA . ASP A 1 276 ? -24.062 1.123 -4.203 1.00 85.94 276 ASP A CA 1
ATOM 2118 C C . ASP A 1 276 ? -22.725 0.566 -3.706 1.00 85.94 276 ASP A C 1
ATOM 2120 O O . ASP A 1 276 ? -22.354 -0.562 -4.050 1.00 85.94 276 ASP A O 1
ATOM 2124 N N . LEU A 1 277 ? -22.036 1.319 -2.846 1.00 84.75 277 LEU A N 1
ATOM 2125 C CA . LEU A 1 277 ? -20.785 0.885 -2.239 1.00 84.75 277 LEU A CA 1
ATOM 2126 C C . LEU A 1 277 ? -20.992 -0.354 -1.356 1.00 84.75 277 LEU A C 1
ATOM 2128 O O . LEU A 1 277 ? -20.245 -1.323 -1.498 1.00 84.75 277 LEU A O 1
ATOM 2132 N N . PHE A 1 278 ? -22.061 -0.393 -0.553 1.00 89.38 278 PHE A N 1
ATOM 2133 C CA . PHE A 1 278 ? -22.469 -1.589 0.195 1.00 89.38 278 PHE A CA 1
ATOM 2134 C C . PHE A 1 278 ? -22.616 -2.815 -0.713 1.00 89.38 278 PHE A C 1
ATOM 2136 O O . PHE A 1 278 ? -21.989 -3.846 -0.468 1.00 89.38 278 PHE A O 1
ATOM 2143 N N . ARG A 1 279 ? -23.366 -2.698 -1.819 1.00 90.12 279 ARG A N 1
ATOM 2144 C CA . ARG A 1 279 ? -23.568 -3.811 -2.769 1.00 90.12 279 ARG A CA 1
ATOM 2145 C C . ARG A 1 279 ? -22.271 -4.270 -3.435 1.00 90.12 279 ARG A C 1
ATOM 2147 O O . ARG A 1 279 ? -22.140 -5.443 -3.792 1.00 90.12 279 ARG A O 1
ATOM 2154 N N . ARG A 1 280 ? -21.315 -3.367 -3.668 1.00 86.00 280 ARG A N 1
ATOM 2155 C CA . ARG A 1 280 ? -19.989 -3.729 -4.201 1.00 86.00 280 ARG A CA 1
ATOM 2156 C C . ARG A 1 280 ? -19.173 -4.500 -3.171 1.00 86.00 280 ARG A C 1
ATOM 2158 O O . ARG A 1 280 ? -18.612 -5.537 -3.524 1.00 86.00 280 ARG A O 1
ATOM 2165 N N . VAL A 1 281 ? -19.162 -4.040 -1.920 1.00 87.75 281 VAL A N 1
ATOM 2166 C CA . VAL A 1 281 ? -18.480 -4.729 -0.817 1.00 87.75 281 VAL A CA 1
ATOM 2167 C C . VAL A 1 281 ? -19.075 -6.114 -0.585 1.00 87.75 281 VAL A C 1
ATOM 2169 O O . VAL A 1 281 ? -18.333 -7.089 -0.528 1.00 87.75 281 VAL A O 1
ATOM 2172 N N . ASP A 1 282 ? -20.400 -6.240 -0.550 1.00 91.69 282 ASP A N 1
ATOM 2173 C CA . ASP A 1 282 ? -21.053 -7.536 -0.350 1.00 91.69 282 ASP A CA 1
ATOM 2174 C C . ASP A 1 282 ? -20.745 -8.524 -1.478 1.00 91.69 282 ASP A C 1
ATOM 2176 O O . ASP A 1 282 ? -20.409 -9.677 -1.209 1.00 91.69 282 ASP A O 1
ATOM 2180 N N . ARG A 1 283 ? -20.772 -8.082 -2.744 1.00 88.25 283 ARG A N 1
ATOM 2181 C CA . ARG A 1 283 ? -20.368 -8.933 -3.880 1.00 88.25 283 ARG A CA 1
ATOM 2182 C C . ARG A 1 283 ? -18.913 -9.382 -3.778 1.00 88.25 283 ARG A C 1
ATOM 2184 O O . ARG A 1 283 ? -18.602 -10.521 -4.117 1.00 88.25 283 ARG A O 1
ATOM 2191 N N . MET A 1 284 ? -18.026 -8.505 -3.309 1.00 84.44 284 MET A N 1
ATOM 2192 C CA . MET A 1 284 ? -16.624 -8.849 -3.080 1.00 84.44 284 MET A CA 1
ATOM 2193 C C . MET A 1 284 ? -16.480 -9.911 -1.981 1.00 84.44 284 MET A C 1
ATOM 2195 O O . MET A 1 284 ? -15.704 -10.850 -2.153 1.00 84.44 284 MET A O 1
ATOM 2199 N N . LEU A 1 285 ? -17.242 -9.794 -0.890 1.00 88.62 285 LEU A N 1
ATOM 2200 C CA . LEU A 1 285 ? -17.209 -10.734 0.234 1.00 88.62 285 LEU A CA 1
ATOM 2201 C C . LEU A 1 285 ? -17.861 -12.089 -0.094 1.00 88.62 285 LEU A C 1
ATOM 2203 O O . LEU A 1 285 ? -17.379 -13.121 0.365 1.00 88.62 285 LEU A O 1
ATOM 2207 N N . GLN A 1 286 ? -18.901 -12.128 -0.935 1.00 87.50 286 GLN A N 1
ATOM 2208 C CA . GLN A 1 286 ? -19.591 -13.369 -1.332 1.00 87.50 286 GLN A CA 1
ATOM 2209 C C . GLN A 1 286 ? -18.687 -14.382 -2.054 1.00 87.50 286 GLN A C 1
ATOM 2211 O O . GLN A 1 286 ? -18.938 -15.582 -1.988 1.00 87.50 286 GLN A O 1
ATOM 2216 N N . GLY A 1 287 ? -17.635 -13.918 -2.733 1.00 78.06 287 GLY A N 1
ATOM 2217 C CA . GLY A 1 287 ? -16.686 -14.784 -3.438 1.00 78.06 287 GLY A CA 1
ATOM 2218 C C . GLY A 1 287 ? -15.367 -15.022 -2.702 1.00 78.06 287 GLY A C 1
ATOM 2219 O O . GLY A 1 287 ? -14.482 -15.667 -3.265 1.00 78.06 287 GLY A O 1
ATOM 2220 N N . ARG A 1 288 ? -15.175 -14.446 -1.505 1.00 73.75 288 ARG A N 1
ATOM 2221 C CA . ARG A 1 288 ? -13.854 -14.357 -0.863 1.00 73.75 288 ARG A CA 1
ATOM 2222 C C . ARG A 1 288 ? -13.927 -14.573 0.642 1.00 73.75 288 ARG A C 1
ATOM 2224 O O . ARG A 1 288 ? -14.299 -13.683 1.399 1.00 73.75 288 ARG A O 1
ATOM 2231 N N . THR A 1 289 ? -13.477 -15.740 1.084 1.00 71.31 289 THR A N 1
ATOM 2232 C CA . THR A 1 289 ? -13.155 -15.996 2.491 1.00 71.31 289 THR A CA 1
ATOM 2233 C C . THR A 1 289 ? -11.729 -15.516 2.786 1.00 71.31 289 THR A C 1
ATOM 2235 O O . THR A 1 289 ? -10.829 -15.756 1.981 1.00 71.31 289 THR A O 1
ATOM 2238 N N . GLY A 1 290 ? -11.505 -14.846 3.921 1.00 80.06 290 GLY A N 1
ATOM 2239 C CA . GLY A 1 290 ? -10.163 -14.419 4.350 1.00 80.06 290 GLY A CA 1
ATOM 2240 C C . GLY A 1 290 ? -9.682 -13.098 3.742 1.00 80.06 290 GLY A C 1
ATOM 2241 O O . GLY A 1 290 ? -8.541 -13.018 3.294 1.00 80.06 290 GLY A O 1
ATOM 2242 N N . PHE A 1 291 ? -10.546 -12.083 3.694 1.00 82.69 291 PHE A N 1
ATOM 2243 C CA . PHE A 1 291 ? -10.183 -10.720 3.307 1.00 82.69 291 PHE A CA 1
ATOM 2244 C C . PHE A 1 291 ? -10.646 -9.721 4.382 1.00 82.69 291 PHE A C 1
ATOM 2246 O O . PHE A 1 291 ? -11.742 -9.157 4.266 1.00 82.69 291 PHE A O 1
ATOM 2253 N N . PRO A 1 292 ? -9.858 -9.534 5.459 1.00 86.06 292 PRO A N 1
ATOM 2254 C CA . PRO A 1 292 ? -10.277 -8.745 6.612 1.00 86.06 292 PRO A CA 1
ATOM 2255 C C . PRO A 1 292 ? -10.539 -7.274 6.260 1.00 86.06 292 PRO A C 1
ATOM 2257 O O . PRO A 1 292 ? -11.431 -6.665 6.850 1.00 86.06 292 PRO A O 1
ATOM 2260 N N . GLU A 1 293 ? -9.864 -6.725 5.248 1.00 82.88 293 GLU A N 1
ATOM 2261 C CA . GLU A 1 293 ? -10.092 -5.371 4.737 1.00 82.88 293 GLU A CA 1
ATOM 2262 C C . GLU A 1 293 ? -11.511 -5.191 4.208 1.00 82.88 293 GLU A C 1
ATOM 2264 O O . GLU A 1 293 ? -12.144 -4.180 4.501 1.00 82.88 293 GLU A O 1
ATOM 2269 N N . GLY A 1 294 ? -12.053 -6.180 3.493 1.00 85.62 294 GLY A N 1
ATOM 2270 C CA . GLY A 1 294 ? -13.424 -6.116 2.988 1.00 85.62 294 GLY A CA 1
ATOM 2271 C C . GLY A 1 294 ? -14.449 -6.011 4.118 1.00 85.62 294 GLY A C 1
ATOM 2272 O O . GLY A 1 294 ? -15.378 -5.206 4.037 1.00 85.62 294 GLY A O 1
ATOM 2273 N N . PHE A 1 295 ? -14.248 -6.771 5.200 1.00 90.38 295 PHE A N 1
ATOM 2274 C CA . PHE A 1 295 ? -15.089 -6.686 6.396 1.00 90.38 295 PHE A CA 1
ATOM 2275 C C . PHE A 1 295 ? -14.895 -5.359 7.136 1.00 90.38 295 PHE A C 1
ATOM 2277 O O . PHE A 1 295 ? -15.878 -4.737 7.523 1.00 90.38 295 PHE A O 1
ATOM 2284 N N . ALA A 1 296 ? -13.661 -4.869 7.276 1.00 86.94 296 ALA A N 1
ATOM 2285 C CA . ALA A 1 296 ? -13.395 -3.570 7.893 1.00 86.94 296 ALA A CA 1
ATOM 2286 C C . ALA A 1 296 ? -14.045 -2.409 7.114 1.00 86.94 296 ALA A C 1
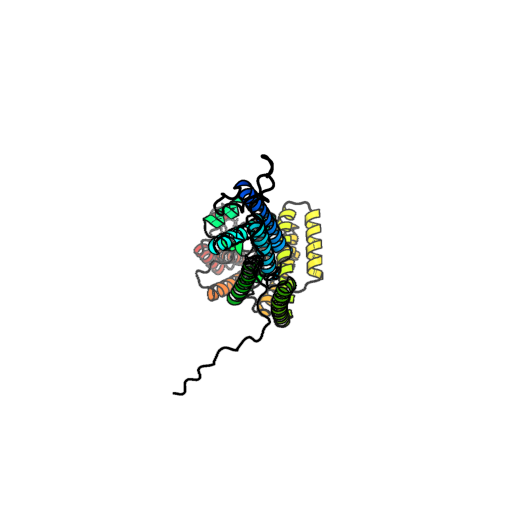ATOM 2288 O O . ALA A 1 296 ? -14.634 -1.508 7.715 1.00 86.94 296 ALA A O 1
ATOM 2289 N N . THR A 1 297 ? -14.007 -2.446 5.778 1.00 84.62 297 THR A N 1
ATOM 2290 C CA . THR A 1 297 ? -14.700 -1.470 4.926 1.00 84.62 297 THR A CA 1
ATOM 2291 C C . THR A 1 297 ? -16.216 -1.566 5.083 1.00 84.62 297 THR A C 1
ATOM 2293 O O . THR A 1 297 ? -16.878 -0.536 5.214 1.00 84.62 297 THR A O 1
ATOM 2296 N N . ARG A 1 298 ? -16.792 -2.776 5.133 1.00 90.50 298 ARG A N 1
ATOM 2297 C CA . ARG A 1 298 ? -18.234 -2.933 5.383 1.00 90.50 298 ARG A CA 1
ATOM 2298 C C . ARG A 1 298 ? -18.634 -2.418 6.768 1.00 90.50 298 ARG A C 1
ATOM 2300 O O . ARG A 1 298 ? -19.635 -1.712 6.889 1.00 90.50 298 ARG A O 1
ATOM 2307 N N . ALA A 1 299 ? -17.805 -2.660 7.783 1.00 89.38 299 ALA A N 1
ATOM 2308 C CA . ALA A 1 299 ? -17.999 -2.127 9.126 1.00 89.38 299 ALA A CA 1
ATOM 2309 C C . ALA A 1 299 ? -18.020 -0.589 9.144 1.00 89.38 299 ALA A C 1
ATOM 2311 O O . ALA A 1 299 ? -18.871 0.009 9.805 1.00 89.38 299 ALA A O 1
ATOM 2312 N N . ALA A 1 300 ? -17.127 0.056 8.384 1.00 85.19 300 ALA A N 1
ATOM 2313 C CA . ALA A 1 300 ? -17.108 1.509 8.207 1.00 85.19 300 ALA A CA 1
ATOM 2314 C C . ALA A 1 300 ? -18.440 2.036 7.660 1.00 85.19 300 ALA A C 1
ATOM 2316 O O . ALA A 1 300 ? -19.006 2.996 8.184 1.00 85.19 300 ALA A O 1
ATOM 2317 N N . LEU A 1 301 ? -18.960 1.375 6.626 1.00 87.38 301 LEU A N 1
ATOM 2318 C CA . LEU A 1 301 ? -20.233 1.730 6.011 1.00 87.38 301 LEU A CA 1
ATOM 2319 C C . LEU A 1 301 ? -21.408 1.523 6.978 1.00 87.38 301 LEU A C 1
ATOM 2321 O O . LEU A 1 301 ? -22.327 2.343 7.028 1.00 87.38 301 LEU A O 1
ATOM 2325 N N . HIS A 1 302 ? -21.385 0.453 7.781 1.00 90.62 302 HIS A N 1
ATOM 2326 C CA . HIS A 1 302 ? -22.400 0.219 8.812 1.00 90.62 302 HIS A CA 1
ATOM 2327 C C . HIS A 1 302 ? -22.375 1.322 9.866 1.00 90.62 302 HIS A C 1
ATOM 2329 O O . HIS A 1 302 ? -23.425 1.865 10.213 1.00 90.62 302 HIS A O 1
ATOM 2335 N N . LEU A 1 303 ? -21.182 1.722 10.303 1.00 86.81 303 LEU A N 1
ATOM 2336 C CA . LEU A 1 303 ? -21.003 2.811 11.252 1.00 86.81 303 LEU A CA 1
ATOM 2337 C C . LEU A 1 303 ? -21.556 4.142 10.720 1.00 86.81 303 LEU A C 1
ATOM 2339 O O . LEU A 1 303 ? -22.300 4.814 11.434 1.00 86.81 303 LEU A O 1
ATOM 2343 N N . GLN A 1 304 ? -21.261 4.489 9.464 1.00 84.19 304 GLN A N 1
ATOM 2344 C CA . GLN A 1 304 ? -21.794 5.692 8.809 1.00 84.19 304 GLN A CA 1
ATOM 2345 C C . GLN A 1 304 ? -23.323 5.671 8.683 1.00 84.19 304 GLN A C 1
ATOM 2347 O O . GLN A 1 304 ? -23.970 6.716 8.709 1.00 84.19 304 GLN A O 1
ATOM 2352 N N . ALA A 1 305 ? -23.911 4.481 8.562 1.00 87.62 305 ALA A N 1
ATOM 2353 C CA . ALA A 1 305 ? -25.356 4.283 8.553 1.00 87.62 305 ALA A CA 1
ATOM 2354 C C . ALA A 1 305 ? -25.983 4.254 9.965 1.00 87.62 305 ALA A C 1
ATOM 2356 O O . ALA A 1 305 ? -27.179 4.001 10.086 1.00 87.62 305 ALA A O 1
ATOM 2357 N N . GLY A 1 306 ? -25.202 4.456 11.034 1.00 88.69 306 GLY A N 1
ATOM 2358 C CA . GLY A 1 306 ? -25.672 4.348 12.422 1.00 88.69 306 GLY A CA 1
ATOM 2359 C C . GLY A 1 306 ? -25.952 2.911 12.884 1.00 88.69 306 GLY A C 1
ATOM 2360 O O . GLY A 1 306 ? -26.493 2.703 13.968 1.00 88.69 306 GLY A O 1
ATOM 2361 N N . ARG A 1 307 ? -25.570 1.910 12.084 1.00 92.81 307 ARG A N 1
ATOM 2362 C CA . ARG A 1 307 ? -25.769 0.476 12.334 1.00 92.81 307 ARG A CA 1
ATOM 2363 C C . ARG A 1 307 ? -24.620 -0.089 13.165 1.00 92.81 307 ARG A C 1
ATOM 2365 O O . ARG A 1 307 ? -23.712 -0.749 12.662 1.00 92.81 307 ARG A O 1
ATOM 2372 N N . LEU A 1 308 ? -24.616 0.265 14.450 1.00 92.62 308 LEU A N 1
ATOM 2373 C CA . LEU A 1 308 ? -23.491 -0.001 15.351 1.00 92.62 308 LEU A CA 1
ATOM 2374 C C . LEU A 1 308 ? -23.254 -1.500 15.597 1.00 92.62 308 LEU A C 1
ATOM 2376 O O . LEU A 1 308 ? -22.103 -1.929 15.647 1.00 92.62 308 LEU A O 1
ATOM 2380 N N . ALA A 1 309 ? -24.318 -2.294 15.736 1.00 93.56 309 ALA A N 1
ATOM 2381 C CA . ALA A 1 309 ? -24.211 -3.726 16.014 1.00 93.56 309 ALA A CA 1
ATOM 2382 C C . ALA A 1 309 ? -23.576 -4.484 14.837 1.00 93.56 309 ALA A C 1
ATOM 2384 O O . ALA A 1 309 ? -22.660 -5.284 15.029 1.00 93.56 309 ALA A O 1
ATOM 2385 N N . GLU A 1 310 ? -24.007 -4.177 13.616 1.00 94.69 310 GLU A N 1
ATOM 2386 C CA . GLU A 1 310 ? -23.475 -4.758 12.385 1.00 94.69 310 GLU A CA 1
ATOM 2387 C C . GLU A 1 310 ? -22.021 -4.341 12.152 1.00 94.69 310 GLU A C 1
ATOM 2389 O O . GLU A 1 310 ? -21.190 -5.180 11.810 1.00 94.69 310 GLU A O 1
ATOM 2394 N N . ALA A 1 311 ? -21.674 -3.080 12.438 1.00 91.44 311 ALA A N 1
ATOM 2395 C CA . ALA A 1 311 ? -20.286 -2.627 12.381 1.00 91.44 311 ALA A CA 1
ATOM 2396 C C . ALA A 1 311 ? -19.378 -3.415 13.344 1.00 91.44 311 ALA A C 1
ATOM 2398 O O . ALA A 1 311 ? -18.282 -3.829 12.969 1.00 91.44 311 ALA A O 1
ATOM 2399 N N . ILE A 1 312 ? -19.831 -3.670 14.579 1.00 91.69 312 ILE A N 1
ATOM 2400 C CA . ILE A 1 312 ? -19.084 -4.478 15.560 1.00 91.69 312 ILE A CA 1
ATOM 2401 C C . ILE A 1 312 ? -18.935 -5.933 15.086 1.00 91.69 312 ILE A C 1
ATOM 2403 O O . ILE A 1 312 ? -17.861 -6.524 15.255 1.00 91.69 312 ILE A O 1
ATOM 2407 N N . ALA A 1 313 ? -19.981 -6.514 14.492 1.00 95.19 313 ALA A N 1
ATOM 2408 C CA . ALA A 1 313 ? -19.943 -7.874 13.954 1.00 95.19 313 ALA A CA 1
ATOM 2409 C C . ALA A 1 313 ? -18.939 -8.004 12.794 1.00 95.19 313 ALA A C 1
ATOM 2411 O O . ALA A 1 313 ? -18.128 -8.936 12.771 1.00 95.19 313 ALA A O 1
ATOM 2412 N N . ASP A 1 314 ? -18.922 -7.034 11.881 1.00 93.94 314 ASP A N 1
ATOM 2413 C CA . ASP A 1 314 ? -17.976 -7.013 10.766 1.00 93.94 314 ASP A CA 1
ATOM 2414 C C . ASP A 1 314 ? -16.535 -6.794 11.228 1.00 93.94 314 ASP A C 1
ATOM 2416 O O . ASP A 1 314 ? -15.646 -7.528 10.799 1.00 93.94 314 ASP A O 1
ATOM 2420 N N . PHE A 1 315 ? -16.284 -5.876 12.169 1.00 92.19 315 PHE A N 1
ATOM 2421 C CA . PHE A 1 315 ? -14.948 -5.741 12.758 1.00 92.19 315 PHE A CA 1
ATOM 2422 C C . PHE A 1 315 ? -14.489 -7.014 13.469 1.00 92.19 315 PHE A C 1
ATOM 2424 O O . PHE A 1 315 ? -13.312 -7.354 13.407 1.00 92.19 315 PHE A O 1
ATOM 2431 N N . SER A 1 316 ? -15.398 -7.740 14.121 1.00 95.06 316 SER A N 1
ATOM 2432 C CA . SER A 1 316 ? -15.062 -9.023 14.748 1.00 95.06 316 SER A CA 1
ATOM 2433 C C . SER A 1 316 ? -14.637 -10.054 13.707 1.00 95.06 316 SER A C 1
ATOM 2435 O O . SER A 1 316 ? -13.598 -10.688 13.864 1.00 95.06 316 SER A O 1
ATOM 2437 N N . THR A 1 317 ? -15.373 -10.136 12.597 1.00 94.06 317 THR A N 1
ATOM 2438 C CA . THR A 1 317 ? -15.024 -11.021 11.478 1.00 94.06 317 THR A CA 1
ATOM 2439 C C . THR A 1 317 ? -13.686 -10.625 10.844 1.00 94.06 317 THR A C 1
ATOM 2441 O O . THR A 1 317 ? -12.864 -11.493 10.554 1.00 94.06 317 THR A O 1
ATOM 2444 N N . ALA A 1 318 ? -13.424 -9.323 10.683 1.00 89.62 318 ALA A N 1
ATOM 2445 C CA . ALA A 1 318 ? -12.143 -8.811 10.199 1.00 89.62 318 ALA A CA 1
ATOM 2446 C C . ALA A 1 318 ? -10.981 -9.198 11.131 1.00 89.62 318 ALA A C 1
ATOM 2448 O O . ALA A 1 318 ? -9.942 -9.653 10.662 1.00 89.62 318 ALA A O 1
ATOM 2449 N N . ILE A 1 319 ? -11.157 -9.068 12.451 1.00 91.44 319 ILE A N 1
ATOM 2450 C CA . ILE A 1 319 ? -10.158 -9.453 13.462 1.00 91.44 319 ILE A CA 1
ATOM 2451 C C . ILE A 1 319 ? -9.857 -10.953 13.391 1.00 91.44 319 ILE A C 1
ATOM 2453 O O . ILE A 1 319 ? -8.688 -11.345 13.415 1.00 91.44 319 ILE A O 1
ATOM 2457 N N . ASP A 1 320 ? -10.887 -11.791 13.288 1.00 92.44 320 ASP A N 1
ATOM 2458 C CA . ASP A 1 320 ? -10.712 -13.242 13.217 1.00 92.44 320 ASP A CA 1
ATOM 2459 C C . ASP A 1 320 ? -9.985 -13.653 11.933 1.00 92.44 320 ASP A C 1
ATOM 2461 O O . ASP A 1 320 ? -9.049 -14.452 11.981 1.00 92.44 320 ASP A O 1
ATOM 2465 N N . GLN A 1 321 ? -10.332 -13.044 10.796 1.00 89.50 321 GLN A N 1
ATOM 2466 C CA . GLN A 1 321 ? -9.623 -13.281 9.538 1.00 89.50 321 GLN A CA 1
ATOM 2467 C C . GLN A 1 321 ? -8.178 -12.776 9.578 1.00 89.50 321 GLN A C 1
ATOM 2469 O O . GLN A 1 321 ? -7.284 -13.486 9.122 1.00 89.50 321 GLN A O 1
ATOM 2474 N N . ALA A 1 322 ? -7.919 -11.608 10.170 1.00 86.56 322 ALA A N 1
ATOM 2475 C CA . ALA A 1 322 ? -6.564 -11.084 10.334 1.00 86.56 322 ALA A CA 1
ATOM 2476 C C . ALA A 1 322 ? -5.692 -12.004 11.208 1.00 86.56 322 ALA A C 1
ATOM 2478 O O . ALA A 1 322 ? -4.535 -12.243 10.875 1.00 86.56 322 ALA A O 1
ATOM 2479 N N . ARG A 1 323 ? -6.249 -12.589 12.279 1.00 89.56 323 ARG A N 1
ATOM 2480 C CA . ARG A 1 323 ? -5.551 -13.589 13.112 1.00 89.56 323 ARG A CA 1
ATOM 2481 C C . ARG A 1 323 ? -5.257 -14.878 12.358 1.00 89.56 323 ARG A C 1
ATOM 2483 O O . ARG A 1 323 ? -4.187 -15.456 12.534 1.00 89.56 323 ARG A O 1
ATOM 2490 N N . THR A 1 324 ? -6.199 -15.350 11.546 1.00 87.75 324 THR A N 1
ATOM 2491 C CA . THR A 1 324 ? -5.973 -16.522 10.693 1.00 87.75 324 THR A CA 1
ATOM 2492 C C . THR A 1 324 ? -4.833 -16.249 9.716 1.00 87.75 324 THR A C 1
ATOM 2494 O O . THR A 1 324 ? -3.897 -17.040 9.656 1.00 87.75 324 THR A O 1
ATOM 2497 N N . LEU A 1 325 ? -4.835 -15.087 9.055 1.00 81.12 325 LEU A N 1
ATOM 2498 C CA . LEU A 1 325 ? -3.756 -14.678 8.150 1.00 81.12 325 LEU A CA 1
ATOM 2499 C C . LEU A 1 325 ? -2.404 -14.537 8.864 1.00 81.12 325 LEU A C 1
ATOM 2501 O O . LEU A 1 325 ? -1.386 -14.951 8.313 1.00 81.12 325 LEU A O 1
ATOM 2505 N N . GLU A 1 326 ? -2.382 -14.011 10.093 1.00 82.56 326 GLU A N 1
ATOM 2506 C CA . GLU A 1 326 ? -1.166 -13.934 10.916 1.00 82.56 326 GLU A CA 1
ATOM 2507 C C . GLU A 1 326 ? -0.566 -15.325 11.195 1.00 82.56 326 GLU A C 1
ATOM 2509 O O . GLU A 1 326 ? 0.653 -15.477 11.226 1.00 82.56 326 GLU A O 1
ATOM 2514 N N . ARG A 1 327 ? -1.409 -16.349 11.392 1.00 83.94 327 ARG A N 1
ATOM 2515 C CA . ARG A 1 327 ? -0.965 -17.726 11.673 1.00 83.94 327 ARG A CA 1
ATOM 2516 C C . ARG A 1 327 ? -0.570 -18.494 10.420 1.00 83.94 327 ARG A C 1
ATOM 2518 O O . ARG A 1 327 ? 0.391 -19.258 10.452 1.00 83.94 327 ARG A O 1
ATOM 2525 N N . GLU A 1 328 ? -1.358 -18.359 9.358 1.00 77.19 328 GLU A N 1
ATOM 2526 C CA . GLU A 1 328 ? -1.210 -19.160 8.140 1.00 77.19 328 GLU A CA 1
ATOM 2527 C C . GLU A 1 328 ? -0.017 -18.726 7.302 1.00 77.19 328 GLU A C 1
ATOM 2529 O O . GLU A 1 328 ? 0.557 -19.530 6.566 1.00 77.19 328 GLU A O 1
ATOM 2534 N N . VAL A 1 329 ? 0.387 -17.467 7.419 1.00 59.41 329 VAL A N 1
ATOM 2535 C CA . VAL A 1 329 ? 1.395 -16.914 6.536 1.00 59.41 329 VAL A CA 1
ATOM 2536 C C . VAL A 1 329 ? 2.571 -16.419 7.359 1.00 59.41 329 VAL A C 1
ATOM 2538 O O . VAL A 1 329 ? 2.435 -15.626 8.288 1.00 59.41 329 VAL A O 1
ATOM 2541 N N . LYS A 1 330 ? 3.777 -16.783 6.914 1.00 51.81 330 LYS A N 1
ATOM 2542 C CA . LYS A 1 330 ? 4.967 -15.937 7.076 1.00 51.81 330 LYS A CA 1
ATOM 2543 C C . LYS A 1 330 ? 4.747 -14.648 6.263 1.00 51.81 330 LYS A C 1
ATOM 2545 O O . LYS A 1 330 ? 5.396 -14.437 5.242 1.00 51.81 330 LYS A O 1
ATOM 2550 N N . PHE A 1 331 ? 3.741 -13.851 6.636 1.00 45.66 331 PHE A N 1
ATOM 2551 C CA . PHE A 1 331 ? 3.259 -12.666 5.921 1.00 45.66 331 PHE A CA 1
ATOM 2552 C C . PHE A 1 331 ? 4.250 -11.530 6.196 1.00 45.66 331 PHE A C 1
ATOM 2554 O O . PHE A 1 331 ? 3.979 -10.612 6.961 1.00 45.66 331 PHE A O 1
ATOM 2561 N N . SER A 1 332 ? 5.454 -11.622 5.632 1.00 44.22 332 SER A N 1
ATOM 2562 C CA . SER A 1 332 ? 6.469 -10.579 5.800 1.00 44.22 332 SER A CA 1
ATOM 2563 C C . SER A 1 332 ? 6.563 -9.624 4.609 1.00 44.22 332 SER A C 1
ATOM 2565 O O . SER A 1 332 ? 7.466 -8.801 4.604 1.00 44.22 332 SER A O 1
ATOM 2567 N N . PHE A 1 333 ? 5.692 -9.719 3.592 1.00 40.97 333 PHE A N 1
ATOM 2568 C CA . PHE A 1 333 ? 5.989 -9.056 2.311 1.00 40.97 333 PHE A CA 1
ATOM 2569 C C . PHE A 1 333 ? 4.848 -8.373 1.549 1.00 40.97 333 PHE A C 1
ATOM 2571 O O . PHE A 1 333 ? 5.151 -7.741 0.544 1.00 40.97 333 PHE A O 1
ATOM 2578 N N . LEU A 1 334 ? 3.577 -8.477 1.954 1.00 42.75 334 LEU A N 1
ATOM 2579 C CA . LEU A 1 334 ? 2.464 -8.130 1.046 1.00 42.75 334 LEU A CA 1
ATOM 2580 C C . LEU A 1 334 ? 1.460 -7.092 1.529 1.00 42.75 334 LEU A C 1
ATOM 2582 O O . LEU A 1 334 ? 0.542 -6.760 0.793 1.00 42.75 334 LEU A O 1
ATOM 2586 N N . SER A 1 335 ? 1.642 -6.539 2.716 1.00 50.81 335 SER A N 1
ATOM 2587 C CA . SER A 1 335 ? 0.856 -5.396 3.159 1.00 50.81 335 SER A CA 1
ATOM 2588 C C . SER A 1 335 ? 1.811 -4.288 3.563 1.00 50.81 335 SER A C 1
ATOM 2590 O O . SER A 1 335 ? 2.821 -4.532 4.224 1.00 50.81 335 SER A O 1
ATOM 2592 N N . ARG A 1 336 ? 1.458 -3.045 3.218 1.00 57.00 336 ARG A N 1
ATOM 2593 C CA . ARG A 1 336 ? 2.125 -1.819 3.703 1.00 57.00 336 ARG A CA 1
ATOM 2594 C C . ARG A 1 336 ? 2.256 -1.779 5.241 1.00 57.00 336 ARG A C 1
ATOM 2596 O O . ARG A 1 336 ? 3.015 -0.976 5.774 1.00 57.00 336 ARG A O 1
ATOM 2603 N N . TYR A 1 337 ? 1.525 -2.661 5.930 1.00 62.56 337 TYR A N 1
ATOM 2604 C CA . TYR A 1 337 ? 1.471 -2.848 7.373 1.00 62.56 337 TYR A CA 1
ATOM 2605 C C . TYR A 1 337 ? 1.727 -4.305 7.755 1.00 62.56 337 TYR A C 1
ATOM 2607 O O . TYR A 1 337 ? 1.085 -5.182 7.184 1.00 62.56 337 TYR A O 1
ATOM 2615 N N . PRO A 1 338 ? 2.560 -4.596 8.765 1.00 71.94 338 PRO A N 1
ATOM 2616 C CA . PRO A 1 338 ? 2.617 -5.927 9.361 1.00 71.94 338 PRO A CA 1
ATOM 2617 C C . PRO A 1 338 ? 1.206 -6.393 9.779 1.00 71.94 338 PRO A C 1
ATOM 2619 O O . PRO A 1 338 ? 0.466 -5.586 10.353 1.00 71.94 338 PRO A O 1
ATOM 2622 N N . PRO A 1 339 ? 0.810 -7.667 9.567 1.00 80.56 339 PRO A N 1
ATOM 2623 C CA . PRO A 1 339 ? -0.524 -8.166 9.936 1.00 80.56 339 PRO A CA 1
ATOM 2624 C C . PRO A 1 339 ? -0.909 -7.868 11.387 1.00 80.56 339 PRO A C 1
ATOM 2626 O O . PRO A 1 339 ? -2.058 -7.565 11.688 1.00 80.56 339 PRO A O 1
ATOM 2629 N N . ARG A 1 340 ? 0.082 -7.883 12.284 1.00 83.94 340 ARG A N 1
ATOM 2630 C CA . ARG A 1 340 ? -0.061 -7.524 13.700 1.00 83.94 340 ARG A CA 1
ATOM 2631 C C . ARG A 1 340 ? -0.474 -6.072 13.904 1.00 83.94 340 ARG A C 1
ATOM 2633 O O . ARG A 1 340 ? -1.340 -5.786 14.722 1.00 83.94 340 ARG A O 1
ATOM 2640 N N . VAL A 1 341 ? 0.111 -5.149 13.144 1.00 82.75 341 VAL A N 1
ATOM 2641 C CA . VAL A 1 341 ? -0.253 -3.727 13.211 1.00 82.75 341 VAL A CA 1
ATOM 2642 C C . VAL A 1 341 ? -1.691 -3.564 12.742 1.00 82.75 341 VAL A C 1
ATOM 2644 O O . VAL A 1 341 ? -2.493 -2.925 13.417 1.00 82.75 341 VAL A O 1
ATOM 2647 N N . TYR A 1 342 ? -2.043 -4.213 11.633 1.00 82.75 342 TYR A N 1
ATOM 2648 C CA . TYR A 1 342 ? -3.406 -4.198 11.117 1.00 82.75 342 TYR A CA 1
ATOM 2649 C C . TYR A 1 342 ? -4.417 -4.774 12.126 1.00 82.75 342 TYR A C 1
ATOM 2651 O O . TYR A 1 342 ? -5.443 -4.153 12.404 1.00 82.75 342 TYR A O 1
ATOM 2659 N N . LEU A 1 343 ? -4.085 -5.900 12.762 1.00 87.94 343 LEU A N 1
ATOM 2660 C CA . LEU A 1 343 ? -4.880 -6.517 13.823 1.00 87.94 343 LEU A CA 1
ATOM 2661 C C . LEU A 1 343 ? -5.098 -5.572 15.017 1.00 87.94 343 LEU A C 1
ATOM 2663 O O . LEU A 1 343 ? -6.233 -5.433 15.477 1.00 87.94 343 LEU A O 1
ATOM 2667 N N . ALA A 1 344 ? -4.046 -4.900 15.493 1.00 85.56 344 ALA A N 1
ATOM 2668 C CA . ALA A 1 344 ? -4.149 -3.936 16.588 1.00 85.56 344 ALA A CA 1
ATOM 2669 C C . ALA A 1 344 ? -5.086 -2.771 16.226 1.00 85.56 344 ALA A C 1
ATOM 2671 O O . ALA A 1 344 ? -5.932 -2.377 17.028 1.00 85.56 344 ALA A O 1
ATOM 2672 N N . LEU A 1 345 ? -5.002 -2.257 14.994 1.00 84.88 345 LEU A N 1
ATOM 2673 C CA . LEU A 1 345 ? -5.880 -1.185 14.521 1.00 84.88 345 LEU A CA 1
ATOM 2674 C C . LEU A 1 345 ? -7.348 -1.624 14.453 1.00 84.88 345 LEU A C 1
ATOM 2676 O O . LEU A 1 345 ? -8.230 -0.870 14.872 1.00 84.88 345 LEU A O 1
ATOM 2680 N N . LEU A 1 346 ? -7.624 -2.841 13.975 1.00 87.12 346 LEU A N 1
ATOM 2681 C CA . LEU A 1 346 ? -8.981 -3.395 13.961 1.00 87.12 346 LEU A CA 1
ATOM 2682 C C . LEU A 1 346 ? -9.544 -3.548 15.382 1.00 87.12 346 LEU A C 1
ATOM 2684 O O . LEU A 1 346 ? -10.694 -3.177 15.629 1.00 87.12 346 LEU A O 1
ATOM 2688 N N . GLN A 1 347 ? -8.730 -4.026 16.329 1.00 90.88 347 GLN A N 1
ATOM 2689 C CA . GLN A 1 347 ? -9.104 -4.126 17.746 1.00 90.88 347 GLN A CA 1
ATOM 2690 C C . GLN A 1 347 ? -9.418 -2.750 18.341 1.00 90.88 347 GLN A C 1
ATOM 2692 O O . GLN A 1 347 ? -10.449 -2.584 18.987 1.00 90.88 347 GLN A O 1
ATOM 2697 N N . MET A 1 348 ? -8.601 -1.732 18.055 1.00 86.81 348 MET A N 1
ATOM 2698 C CA . MET A 1 348 ? -8.871 -0.355 18.484 1.00 86.81 348 MET A CA 1
ATOM 2699 C C . MET A 1 348 ? -10.173 0.197 17.893 1.00 86.81 348 MET A C 1
ATOM 2701 O O . MET A 1 348 ? -10.928 0.871 18.598 1.00 86.81 348 MET A O 1
ATOM 2705 N N . CYS A 1 349 ? -10.460 -0.081 16.617 1.00 87.31 349 CYS A N 1
ATOM 2706 C CA . CYS A 1 349 ? -11.714 0.331 15.984 1.00 87.31 349 CYS A CA 1
ATOM 2707 C C . CYS A 1 349 ? -12.915 -0.315 16.685 1.00 87.31 349 CYS A C 1
ATOM 2709 O O . CYS A 1 349 ? -13.851 0.391 17.067 1.00 87.31 349 CYS A O 1
ATOM 2711 N N . ARG A 1 350 ? -12.862 -1.631 16.931 1.00 92.56 350 ARG A N 1
ATOM 2712 C CA . ARG A 1 350 ? -13.929 -2.356 17.634 1.00 92.56 350 ARG A CA 1
ATOM 2713 C C . ARG A 1 350 ? -14.113 -1.865 19.073 1.00 92.56 350 ARG A C 1
ATOM 2715 O O . ARG A 1 350 ? -15.248 -1.589 19.461 1.00 92.56 350 ARG A O 1
ATOM 2722 N N . ALA A 1 351 ? -13.023 -1.641 19.809 1.00 87.81 351 ALA A N 1
ATOM 2723 C CA . ALA A 1 351 ? -13.051 -1.102 21.170 1.00 87.81 351 ALA A CA 1
ATOM 2724 C C . ALA A 1 351 ? -13.774 0.253 21.237 1.00 87.81 351 ALA A C 1
ATOM 2726 O O . ALA A 1 351 ? -14.633 0.483 22.090 1.00 87.81 351 ALA A O 1
ATOM 2727 N N . LYS A 1 352 ? -13.479 1.157 20.291 1.00 87.12 352 LYS A N 1
ATOM 2728 C CA . LYS A 1 352 ? -14.148 2.466 20.194 1.00 87.12 352 LYS A CA 1
ATOM 2729 C C . LYS A 1 352 ? -15.651 2.328 19.934 1.00 87.12 352 LYS A C 1
ATOM 2731 O O . LYS A 1 352 ? -16.438 3.087 20.500 1.00 87.12 352 LYS A O 1
ATOM 2736 N N . LEU A 1 353 ? -16.064 1.374 19.101 1.00 87.81 353 LEU A N 1
ATOM 2737 C CA . LEU A 1 353 ? -17.486 1.108 18.866 1.00 87.81 353 LEU A CA 1
ATOM 2738 C C . LEU A 1 353 ? -18.178 0.527 20.098 1.00 87.81 353 LEU A C 1
ATOM 2740 O O . LEU A 1 353 ? -19.303 0.913 20.401 1.00 87.81 353 LEU A O 1
ATOM 2744 N N . GLN A 1 354 ? -17.498 -0.336 20.847 1.00 89.19 354 GLN A N 1
ATOM 2745 C CA . GLN A 1 354 ? -18.015 -0.882 22.099 1.00 89.19 354 GLN A CA 1
ATOM 2746 C C . GLN A 1 354 ? -18.165 0.191 23.183 1.00 89.19 354 GLN A C 1
ATOM 2748 O O . GLN A 1 354 ? -19.167 0.166 23.892 1.00 89.19 354 GLN A O 1
ATOM 2753 N N . LEU A 1 355 ? -17.260 1.179 23.260 1.00 86.38 355 LEU A N 1
ATOM 2754 C CA . LEU A 1 355 ? -17.459 2.361 24.115 1.00 86.38 355 LEU A CA 1
ATOM 2755 C C . LEU A 1 355 ? -18.757 3.098 23.751 1.00 86.38 355 LEU A C 1
ATOM 2757 O O . LEU A 1 355 ? -19.542 3.432 24.635 1.00 86.38 355 LEU A O 1
ATOM 2761 N N . LYS A 1 356 ? -19.020 3.318 22.453 1.00 88.12 356 LYS A N 1
ATOM 2762 C CA . LYS A 1 356 ? -20.279 3.938 21.995 1.00 88.12 356 LYS A CA 1
ATOM 2763 C C . LYS A 1 356 ? -21.503 3.080 22.316 1.00 88.12 356 LYS A C 1
ATOM 2765 O O . LYS A 1 356 ? -22.552 3.627 22.632 1.00 88.12 356 LYS A O 1
ATOM 2770 N N . ASN A 1 357 ? -21.355 1.758 22.264 1.00 91.19 357 ASN A N 1
ATOM 2771 C CA . ASN A 1 357 ? -22.403 0.800 22.609 1.00 91.19 357 ASN A CA 1
ATOM 2772 C C . ASN A 1 357 ? -22.533 0.555 24.124 1.00 91.19 357 ASN A C 1
ATOM 2774 O O . ASN A 1 357 ? -23.249 -0.356 24.528 1.00 91.19 357 ASN A O 1
ATOM 2778 N N . GLN A 1 358 ? -21.802 1.301 24.962 1.00 94.00 358 GLN A N 1
ATOM 2779 C CA . GLN A 1 358 ? -21.754 1.121 26.419 1.00 94.00 358 GLN A CA 1
ATOM 2780 C C . GLN A 1 358 ? -21.340 -0.298 26.865 1.00 94.00 358 GLN A C 1
ATOM 2782 O O . GLN A 1 358 ? -21.584 -0.712 27.997 1.00 94.00 358 GLN A O 1
ATOM 2787 N N . ALA A 1 359 ? -20.669 -1.052 25.992 1.00 92.69 359 ALA A N 1
ATOM 2788 C CA . ALA A 1 359 ? -20.120 -2.372 26.277 1.00 92.69 359 ALA A CA 1
ATOM 2789 C C . ALA A 1 359 ? -18.718 -2.226 26.893 1.00 92.69 359 ALA A C 1
ATOM 2791 O O . ALA A 1 359 ? -17.713 -2.618 26.299 1.00 92.69 359 ALA A O 1
ATOM 2792 N N . TRP A 1 360 ? -18.653 -1.607 28.077 1.00 92.06 360 TRP A N 1
ATOM 2793 C CA . TRP A 1 360 ? -17.407 -1.140 28.698 1.00 92.06 360 TRP A CA 1
ATOM 2794 C C . TRP A 1 360 ? -16.374 -2.253 28.907 1.00 92.06 360 TRP A C 1
ATOM 2796 O O . TRP A 1 360 ? -15.203 -2.050 28.605 1.00 92.06 360 TRP A O 1
ATOM 2806 N N . GLN A 1 361 ? -16.800 -3.439 29.355 1.00 95.75 361 GLN A N 1
ATOM 2807 C CA . GLN A 1 361 ? -15.895 -4.577 29.547 1.00 95.75 361 GLN A CA 1
ATOM 2808 C C . GLN A 1 361 ? -15.254 -5.017 28.228 1.00 95.75 361 GLN A C 1
ATOM 2810 O O . GLN A 1 361 ? -14.033 -5.092 28.139 1.00 95.75 361 GLN A O 1
ATOM 2815 N N . ALA A 1 362 ? -16.065 -5.213 27.184 1.00 92.88 362 ALA A N 1
ATOM 2816 C CA . ALA A 1 362 ? -15.562 -5.608 25.874 1.00 92.88 362 ALA A CA 1
ATOM 2817 C C . ALA A 1 362 ? -14.575 -4.565 25.322 1.00 92.88 362 ALA A C 1
ATOM 2819 O O . ALA A 1 362 ? -13.512 -4.928 24.823 1.00 92.88 362 ALA A O 1
ATOM 2820 N N . ALA A 1 363 ? -14.880 -3.272 25.503 1.00 90.50 363 ALA A N 1
ATOM 2821 C CA . ALA A 1 363 ? -13.989 -2.195 25.079 1.00 90.50 363 ALA A CA 1
ATOM 2822 C C . ALA A 1 363 ? -12.633 -2.255 25.798 1.00 90.50 363 ALA A C 1
ATOM 2824 O O . ALA A 1 363 ? -11.588 -2.086 25.167 1.00 90.50 363 ALA A O 1
ATOM 2825 N N . ALA A 1 364 ? -12.633 -2.505 27.112 1.00 90.94 364 ALA A N 1
ATOM 2826 C CA . ALA A 1 364 ? -11.408 -2.658 27.892 1.00 90.94 364 ALA A CA 1
ATOM 2827 C C . ALA A 1 364 ? -10.578 -3.870 27.436 1.00 90.94 364 ALA A C 1
ATOM 2829 O O . ALA A 1 364 ? -9.347 -3.772 27.353 1.00 90.94 364 ALA A O 1
ATOM 2830 N N . ASP A 1 365 ? -11.242 -4.983 27.121 1.00 94.25 365 ASP A N 1
ATOM 2831 C CA . ASP A 1 365 ? -10.603 -6.207 26.635 1.00 94.25 365 ASP A CA 1
ATOM 2832 C C . ASP A 1 365 ? -9.957 -5.975 25.260 1.00 94.25 365 ASP A C 1
ATOM 2834 O O . ASP A 1 365 ? -8.793 -6.327 25.054 1.00 94.25 365 ASP A O 1
ATOM 2838 N N . ASP A 1 366 ? -10.649 -5.286 24.349 1.00 92.38 366 ASP A N 1
ATOM 2839 C CA . ASP A 1 366 ? -10.131 -4.978 23.013 1.00 92.38 366 ASP A CA 1
ATOM 2840 C C . ASP A 1 366 ? -8.960 -3.992 23.034 1.00 92.38 366 ASP A C 1
ATOM 2842 O O . ASP A 1 366 ? -7.960 -4.214 22.346 1.00 92.38 366 ASP A O 1
ATOM 2846 N N . PHE A 1 367 ? -9.016 -2.937 23.857 1.00 91.31 367 PHE A N 1
ATOM 2847 C CA . PHE A 1 367 ? -7.854 -2.060 24.044 1.00 91.31 367 PHE A CA 1
ATOM 2848 C C . PHE A 1 367 ? -6.670 -2.800 24.671 1.00 91.31 367 PHE A C 1
ATOM 2850 O O . PHE A 1 367 ? -5.520 -2.515 24.338 1.00 91.31 367 PHE A O 1
ATOM 2857 N N . THR A 1 368 ? -6.927 -3.761 25.562 1.00 93.88 368 THR A N 1
ATOM 2858 C CA . THR A 1 368 ? -5.871 -4.594 26.153 1.00 93.88 368 THR A CA 1
ATOM 2859 C C . THR A 1 368 ? -5.230 -5.505 25.113 1.00 93.88 368 THR A C 1
ATOM 2861 O O . THR A 1 368 ? -4.003 -5.584 25.067 1.00 93.88 368 THR A O 1
ATOM 2864 N N . ALA A 1 369 ? -6.031 -6.134 24.251 1.00 93.12 369 ALA A N 1
ATOM 2865 C CA . ALA A 1 369 ? -5.528 -6.936 23.141 1.00 93.12 369 ALA A CA 1
ATOM 2866 C C . ALA A 1 369 ? -4.676 -6.090 22.180 1.00 93.12 369 ALA A C 1
ATOM 2868 O O . ALA A 1 369 ? -3.559 -6.491 21.854 1.00 93.12 369 ALA A O 1
ATOM 2869 N N . ALA A 1 370 ? -5.142 -4.886 21.825 1.00 89.81 370 ALA A N 1
ATOM 2870 C CA . ALA A 1 370 ? -4.402 -3.981 20.947 1.00 89.81 370 ALA A CA 1
ATOM 2871 C C . ALA A 1 370 ? -3.052 -3.571 21.553 1.00 89.81 370 ALA A C 1
ATOM 2873 O O . ALA A 1 370 ? -2.031 -3.602 20.867 1.00 89.81 370 ALA A O 1
ATOM 2874 N N . LEU A 1 371 ? -3.025 -3.236 22.849 1.00 91.06 371 LEU A N 1
ATOM 2875 C CA . LEU A 1 371 ? -1.787 -2.916 23.569 1.00 91.06 371 LEU A CA 1
ATOM 2876 C C . LEU A 1 371 ? -0.808 -4.092 23.593 1.00 91.06 371 LEU A C 1
ATOM 2878 O O . LEU A 1 371 ? 0.385 -3.881 23.392 1.00 91.06 371 LEU A O 1
ATOM 2882 N N . ALA A 1 372 ? -1.294 -5.317 23.804 1.00 93.12 372 ALA A N 1
ATOM 2883 C CA . ALA A 1 372 ? -0.448 -6.508 23.780 1.00 93.12 372 ALA A CA 1
ATOM 2884 C C . ALA A 1 372 ? 0.195 -6.707 22.398 1.00 93.12 372 ALA A C 1
ATOM 2886 O O . ALA A 1 372 ? 1.408 -6.887 22.301 1.00 93.12 372 ALA A O 1
ATOM 2887 N N . THR A 1 373 ? -0.588 -6.580 21.323 1.00 89.38 373 THR A N 1
ATOM 2888 C CA . THR A 1 373 ? -0.070 -6.695 19.954 1.00 89.38 373 THR A CA 1
ATOM 2889 C C . THR A 1 373 ? 0.954 -5.601 19.631 1.00 89.38 373 THR A C 1
ATOM 2891 O O . THR A 1 373 ? 2.007 -5.899 19.068 1.00 89.38 373 THR A O 1
ATOM 2894 N N . LEU A 1 374 ? 0.706 -4.349 20.034 1.00 86.75 374 LEU A N 1
ATOM 2895 C CA . LEU A 1 374 ? 1.658 -3.242 19.857 1.00 86.75 374 LEU A CA 1
ATOM 2896 C C . LEU A 1 374 ? 2.960 -3.450 20.648 1.00 86.75 374 LEU A C 1
ATOM 2898 O O . LEU A 1 374 ? 4.041 -3.138 20.143 1.00 86.75 374 LEU A O 1
ATOM 2902 N N . ALA A 1 375 ? 2.878 -4.002 21.860 1.00 88.12 375 ALA A N 1
ATOM 2903 C CA . ALA A 1 375 ? 4.050 -4.318 22.670 1.00 88.12 375 ALA A CA 1
ATOM 2904 C C . ALA A 1 375 ? 4.924 -5.402 22.017 1.00 88.12 375 ALA A C 1
ATOM 2906 O O . ALA A 1 375 ? 6.147 -5.256 21.980 1.00 88.12 375 ALA A O 1
ATOM 2907 N N . GLU A 1 376 ? 4.314 -6.445 21.445 1.00 89.12 376 GLU A N 1
ATOM 2908 C CA . GLU A 1 376 ? 5.041 -7.482 20.701 1.00 89.12 376 GLU A CA 1
ATOM 2909 C C . GLU A 1 376 ? 5.761 -6.917 19.470 1.00 89.12 376 GLU A C 1
ATOM 2911 O O . GLU A 1 376 ? 6.922 -7.252 19.234 1.00 89.12 376 GLU A O 1
ATOM 2916 N N . ILE A 1 377 ? 5.102 -6.038 18.705 1.00 84.19 377 ILE A N 1
ATOM 2917 C CA . ILE A 1 377 ? 5.716 -5.371 17.544 1.00 84.19 377 ILE A CA 1
ATOM 2918 C C . ILE A 1 377 ? 6.943 -4.573 17.990 1.00 84.19 377 ILE A C 1
ATOM 2920 O O . ILE A 1 377 ? 8.020 -4.717 17.419 1.00 84.19 377 ILE A O 1
ATOM 2924 N N . ARG A 1 378 ? 6.822 -3.791 19.070 1.00 83.94 378 ARG A N 1
ATOM 2925 C CA . ARG A 1 378 ? 7.945 -3.010 19.606 1.00 83.94 378 ARG A CA 1
ATOM 2926 C C . ARG A 1 378 ? 9.089 -3.894 20.105 1.00 83.94 378 ARG A C 1
ATOM 2928 O O . ARG A 1 378 ? 10.251 -3.525 19.959 1.00 83.94 378 ARG A O 1
ATOM 2935 N N . GLN A 1 379 ? 8.786 -5.050 20.692 1.00 87.69 379 GLN A N 1
ATOM 2936 C CA . GLN A 1 379 ? 9.815 -6.002 21.109 1.00 87.69 379 GLN A CA 1
ATOM 2937 C C . GLN A 1 379 ? 10.598 -6.554 19.908 1.00 87.69 379 GLN A C 1
ATOM 2939 O O . GLN A 1 379 ? 11.796 -6.801 20.029 1.00 87.69 379 GLN A O 1
ATOM 2944 N N . GLN A 1 380 ? 9.935 -6.730 18.762 1.00 83.94 380 GLN A N 1
ATOM 2945 C CA . GLN A 1 380 ? 10.543 -7.247 17.534 1.00 83.94 380 GLN A CA 1
ATOM 2946 C C . GLN A 1 380 ? 11.316 -6.177 16.753 1.00 83.94 380 GLN A C 1
ATOM 2948 O O . GLN A 1 380 ? 12.413 -6.449 16.274 1.00 83.94 380 GLN A O 1
ATOM 2953 N N . GLU A 1 381 ? 10.767 -4.968 16.635 1.00 81.25 381 GLU A N 1
ATOM 2954 C CA . GLU A 1 381 ? 11.322 -3.893 15.797 1.00 81.25 381 GLU A CA 1
ATOM 2955 C C . GLU A 1 381 ? 12.219 -2.911 16.573 1.00 81.25 381 GLU A C 1
ATOM 2957 O O . GLU A 1 381 ? 12.964 -2.128 15.983 1.00 81.25 381 GLU A O 1
ATOM 2962 N N . GLY A 1 382 ? 12.195 -2.977 17.906 1.00 83.69 382 GLY A N 1
ATOM 2963 C CA . GLY A 1 382 ? 12.943 -2.106 18.805 1.00 83.69 382 GLY A CA 1
ATOM 2964 C C . GLY A 1 382 ? 12.120 -0.919 19.332 1.00 83.69 382 GLY A C 1
ATOM 2965 O O . GLY A 1 382 ? 11.142 -0.488 18.721 1.00 83.69 382 GLY A O 1
ATOM 2966 N N . PRO A 1 383 ? 12.517 -0.332 20.478 1.00 76.12 383 PRO A N 1
ATOM 2967 C CA . PRO A 1 383 ? 11.729 0.684 21.184 1.00 76.12 383 PRO A CA 1
ATOM 2968 C C . PRO A 1 383 ? 11.560 2.006 20.422 1.00 76.12 383 PRO A C 1
ATOM 2970 O O . PRO A 1 383 ? 10.639 2.759 20.723 1.00 76.12 383 PRO A O 1
ATOM 2973 N N . ALA A 1 384 ? 12.437 2.284 19.454 1.00 74.56 384 ALA A N 1
ATOM 2974 C CA . ALA A 1 384 ? 12.427 3.503 18.648 1.00 74.56 384 ALA A CA 1
ATOM 2975 C C . ALA A 1 384 ? 11.751 3.330 17.275 1.00 74.56 384 ALA A C 1
ATOM 2977 O O . ALA A 1 384 ? 11.693 4.296 16.514 1.00 74.56 384 ALA A O 1
ATOM 2978 N N . ALA A 1 385 ? 11.265 2.128 16.941 1.00 72.12 385 ALA A N 1
ATOM 2979 C CA . ALA A 1 385 ? 10.580 1.902 15.676 1.00 72.12 385 ALA A CA 1
ATOM 2980 C C . ALA A 1 385 ? 9.282 2.732 15.639 1.00 72.12 385 ALA A C 1
ATOM 2982 O O . ALA A 1 385 ? 8.441 2.597 16.537 1.00 72.12 385 ALA A O 1
ATOM 2983 N N . PRO A 1 386 ? 9.110 3.631 14.652 1.00 69.06 386 PRO A N 1
ATOM 2984 C CA . PRO A 1 386 ? 7.873 4.379 14.516 1.00 69.06 386 PRO A CA 1
ATOM 2985 C C . PRO A 1 386 ? 6.736 3.402 14.214 1.00 69.06 386 PRO A C 1
ATOM 2987 O O . PRO A 1 386 ? 6.824 2.612 13.276 1.00 69.06 386 PRO A O 1
ATOM 2990 N N . LEU A 1 387 ? 5.656 3.473 14.996 1.00 65.88 387 LEU A N 1
ATOM 2991 C CA . LEU A 1 387 ? 4.458 2.694 14.702 1.00 65.88 387 LEU A CA 1
ATOM 2992 C C . LEU A 1 387 ? 3.933 3.096 13.315 1.00 65.88 387 LEU A C 1
ATOM 2994 O O . LEU A 1 387 ? 3.852 4.296 13.023 1.00 65.88 387 LEU A O 1
ATOM 2998 N N . PRO A 1 388 ? 3.567 2.134 12.454 1.00 63.44 388 PRO A N 1
ATOM 2999 C CA . PRO A 1 388 ? 3.059 2.470 11.136 1.00 63.44 388 PRO A CA 1
ATOM 3000 C C . PRO A 1 388 ? 1.775 3.292 11.250 1.00 63.44 388 PRO A C 1
ATOM 3002 O O . PRO A 1 388 ? 0.881 2.965 12.033 1.00 63.44 388 PRO A O 1
ATOM 3005 N N . ARG A 1 389 ? 1.662 4.355 10.447 1.00 63.50 389 ARG A N 1
ATOM 3006 C CA . ARG A 1 389 ? 0.415 5.131 10.350 1.00 63.50 389 ARG A CA 1
ATOM 3007 C C . ARG A 1 389 ? -0.697 4.225 9.831 1.00 63.50 389 ARG A C 1
ATOM 3009 O O . ARG A 1 389 ? -0.428 3.535 8.863 1.00 63.50 389 ARG A O 1
ATOM 3016 N N . PRO A 1 390 ? -1.919 4.234 10.375 1.00 58.38 390 PRO A N 1
ATOM 3017 C CA . PRO A 1 390 ? -3.005 3.398 9.862 1.00 58.38 390 PRO A CA 1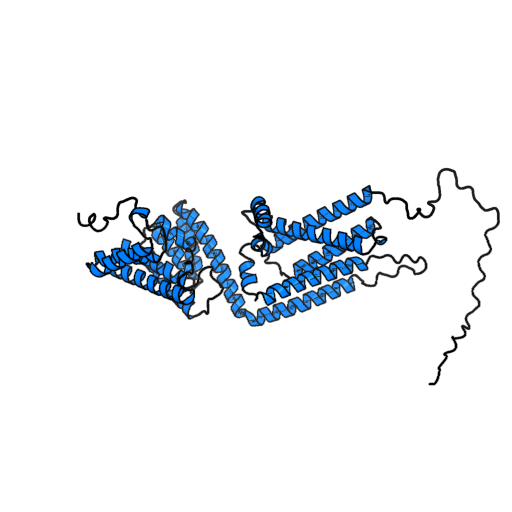
ATOM 3018 C C . PRO A 1 390 ? -3.218 3.598 8.348 1.00 58.38 390 PRO A C 1
ATOM 3020 O O . PRO A 1 390 ? -3.022 4.714 7.859 1.00 58.38 390 PRO A O 1
ATOM 3023 N N . PRO A 1 391 ? -3.637 2.559 7.596 1.00 59.16 391 PRO A N 1
ATOM 3024 C CA . PRO A 1 391 ? -4.057 2.735 6.209 1.00 59.16 391 PRO A CA 1
ATOM 3025 C C . PRO A 1 391 ? -5.159 3.792 6.134 1.00 59.16 391 PRO A C 1
ATOM 3027 O O . PRO A 1 391 ? -6.007 3.849 7.027 1.00 59.16 391 PRO A O 1
ATOM 3030 N N . HIS A 1 392 ? -5.185 4.588 5.061 1.00 57.44 392 HIS A N 1
ATOM 3031 C CA . HIS A 1 392 ? -6.187 5.644 4.852 1.00 57.44 392 HIS A CA 1
ATOM 3032 C C . HIS A 1 392 ? -7.628 5.148 5.078 1.00 57.44 392 HIS A C 1
ATOM 3034 O O . HIS A 1 392 ? -8.416 5.830 5.728 1.00 57.44 392 HIS A O 1
ATOM 3040 N N . SER A 1 393 ? -7.930 3.908 4.671 1.00 56.41 393 SER A N 1
ATOM 3041 C CA . SER A 1 393 ? -9.227 3.255 4.899 1.00 56.41 393 SER A CA 1
ATOM 3042 C C . SER A 1 393 ? -9.626 3.132 6.375 1.00 56.41 393 SER A C 1
ATOM 3044 O O . SER A 1 393 ? -10.802 3.274 6.699 1.00 56.41 393 SER A O 1
ATOM 3046 N N . LEU A 1 394 ? -8.673 2.885 7.281 1.00 60.56 394 LEU A N 1
ATOM 3047 C CA . LEU A 1 394 ? -8.902 2.846 8.732 1.00 60.56 394 LEU A CA 1
ATOM 3048 C C . LEU A 1 394 ? -8.732 4.223 9.383 1.00 60.56 394 LEU A C 1
ATOM 3050 O O . LEU A 1 394 ? -9.396 4.510 10.381 1.00 60.56 394 LEU A O 1
ATOM 3054 N N . GLY A 1 395 ? -7.871 5.073 8.814 1.00 57.72 395 GLY A N 1
ATOM 3055 C CA . GLY A 1 395 ? -7.704 6.470 9.217 1.00 57.72 395 GLY A CA 1
ATOM 3056 C C . GLY A 1 395 ? -9.036 7.216 9.179 1.00 57.72 395 GLY A C 1
ATOM 3057 O O . GLY A 1 395 ? -9.430 7.807 10.183 1.00 57.72 395 GLY A O 1
ATOM 3058 N N . PHE A 1 396 ? -9.795 7.053 8.092 1.00 56.28 396 PHE A N 1
ATOM 3059 C CA . PHE A 1 396 ? -11.104 7.682 7.927 1.00 56.28 396 PHE A CA 1
ATOM 3060 C C . PHE A 1 396 ? -12.135 7.234 8.982 1.00 56.28 396 PHE A C 1
ATOM 3062 O O . PHE A 1 396 ? -12.826 8.061 9.583 1.00 56.28 396 PHE A O 1
ATOM 3069 N N . ILE A 1 397 ? -12.216 5.925 9.269 1.00 55.25 397 ILE A N 1
ATOM 3070 C CA . ILE A 1 397 ? -13.129 5.362 10.288 1.00 55.25 397 ILE A CA 1
ATOM 3071 C C . ILE A 1 397 ? -12.901 6.019 11.654 1.00 55.25 397 ILE A C 1
ATOM 3073 O O . ILE A 1 397 ? -13.837 6.198 12.438 1.00 55.25 397 ILE A O 1
ATOM 3077 N N . VAL A 1 398 ? -11.655 6.383 11.944 1.00 52.00 398 VAL A N 1
ATOM 3078 C CA . VAL A 1 398 ? -11.261 6.945 13.231 1.00 52.00 398 VAL A CA 1
ATOM 3079 C C . VAL A 1 398 ? -11.342 8.457 13.289 1.00 52.00 398 VAL A C 1
ATOM 3081 O O . VAL A 1 398 ? -11.786 8.973 14.320 1.00 52.00 398 VAL A O 1
ATOM 3084 N N . GLU A 1 399 ? -10.997 9.146 12.210 1.00 55.03 399 GLU A N 1
ATOM 3085 C CA . GLU A 1 399 ? -11.039 10.604 12.139 1.00 55.03 399 GLU A CA 1
ATOM 3086 C C . GLU A 1 399 ? -12.484 11.127 12.138 1.00 55.03 399 GLU A C 1
ATOM 3088 O O . GLU A 1 399 ? -12.813 12.047 12.887 1.00 55.03 399 GLU A O 1
ATOM 3093 N N . TYR A 1 400 ? -13.396 10.476 11.406 1.00 47.56 400 TYR A N 1
ATOM 3094 C CA . TYR A 1 400 ? -14.778 10.956 11.277 1.00 47.56 400 TYR A CA 1
ATOM 3095 C C . TYR A 1 400 ? -15.650 10.689 12.518 1.00 47.56 400 TYR A C 1
ATOM 3097 O O . TYR A 1 400 ? -16.663 11.353 12.746 1.00 47.56 400 TYR A O 1
ATOM 3105 N N . HIS A 1 401 ? -15.279 9.708 13.348 1.00 46.16 401 HIS A N 1
ATOM 3106 C CA . HIS A 1 401 ? -16.141 9.224 14.430 1.00 46.16 401 HIS A CA 1
ATOM 3107 C C . HIS A 1 401 ? -15.538 9.274 15.834 1.00 46.16 401 HIS A C 1
ATOM 3109 O O . HIS A 1 401 ? -16.272 8.981 16.789 1.00 46.16 401 HIS A O 1
ATOM 3115 N N . SER A 1 402 ? -14.270 9.660 16.002 1.00 44.72 402 SER A N 1
ATOM 3116 C CA . SER A 1 402 ? -13.660 9.809 17.325 1.00 44.72 402 SER A CA 1
ATOM 3117 C C . SER A 1 402 ? -12.839 11.092 17.435 1.00 44.72 402 SER A C 1
ATOM 3119 O O . SER A 1 402 ? -11.953 11.337 16.631 1.00 44.72 402 SER A O 1
ATOM 3121 N N . LYS A 1 403 ? -13.053 11.876 18.502 1.00 51.91 403 LYS A N 1
ATOM 3122 C CA . LYS A 1 403 ? -12.154 12.981 18.906 1.00 51.91 403 LYS A CA 1
ATOM 3123 C C . LYS A 1 403 ? -10.792 12.481 19.433 1.00 51.91 403 LYS A C 1
ATOM 3125 O O . LYS A 1 403 ? -10.168 13.141 20.257 1.00 51.91 403 LYS A O 1
ATOM 3130 N N . LEU A 1 404 ? -10.377 11.274 19.047 1.00 51.03 404 LEU A N 1
ATOM 3131 C CA . LEU A 1 404 ? -9.121 10.642 19.439 1.00 51.03 404 LEU A CA 1
ATOM 3132 C C . LEU A 1 404 ? -8.258 10.578 18.175 1.00 51.03 404 LEU A C 1
ATOM 3134 O O . LEU A 1 404 ? -8.390 9.604 17.428 1.00 51.03 404 LEU A O 1
ATOM 3138 N N . PRO A 1 405 ? -7.470 11.631 17.895 1.00 47.53 405 PRO A N 1
ATOM 3139 C CA . PRO A 1 405 ? -6.916 11.866 16.565 1.00 47.53 405 PRO A CA 1
ATOM 3140 C C . PRO A 1 405 ? -5.765 10.930 16.186 1.00 47.53 405 PRO A C 1
ATOM 3142 O O . PRO A 1 405 ? -5.459 10.838 15.006 1.00 47.53 405 PRO A O 1
ATOM 3145 N N . ASP A 1 406 ? -5.192 10.171 17.127 1.00 59.69 406 ASP A N 1
ATOM 3146 C CA . ASP A 1 406 ? -4.036 9.320 16.838 1.00 59.69 406 ASP A CA 1
ATOM 3147 C C . ASP A 1 406 ? -4.247 7.862 17.268 1.00 59.69 406 ASP A C 1
ATOM 3149 O O . ASP A 1 406 ? -4.640 7.576 18.400 1.00 59.69 406 ASP A O 1
ATOM 3153 N N . PHE A 1 407 ? -3.929 6.909 16.383 1.00 62.06 407 PHE A N 1
ATOM 3154 C CA . PHE A 1 407 ? -3.779 5.490 16.730 1.00 62.06 407 PHE A CA 1
ATOM 3155 C C . PHE A 1 407 ? -2.417 5.254 17.381 1.00 62.06 407 PHE A C 1
ATOM 3157 O O . PHE A 1 407 ? -1.517 4.632 16.821 1.00 62.06 407 PHE A O 1
ATOM 3164 N N . THR A 1 408 ? -2.255 5.808 18.572 1.00 78.00 408 THR A N 1
ATOM 3165 C CA . THR A 1 408 ? -1.064 5.598 19.384 1.00 78.00 408 THR A CA 1
ATOM 3166 C C . THR A 1 408 ? -1.372 4.634 20.510 1.00 78.00 408 THR A C 1
ATOM 3168 O O . THR A 1 408 ? -2.509 4.478 20.955 1.00 78.00 408 THR A O 1
ATOM 3171 N N . GLU A 1 409 ? -0.318 4.029 21.033 1.00 83.88 409 GLU A N 1
ATOM 3172 C CA . GLU A 1 409 ? -0.374 3.304 22.295 1.00 83.88 409 GLU A CA 1
ATOM 3173 C C . GLU A 1 409 ? -0.988 4.173 23.415 1.00 83.88 409 GLU A C 1
ATOM 3175 O O . GLU A 1 409 ? -1.807 3.693 24.198 1.00 83.88 409 GLU A O 1
ATOM 3180 N N . GLY A 1 410 ? -0.695 5.481 23.424 1.00 85.31 410 GLY A N 1
ATOM 3181 C CA . GLY A 1 410 ? -1.314 6.447 24.334 1.00 85.31 410 GLY A CA 1
ATOM 3182 C C . GLY A 1 410 ? -2.840 6.515 24.201 1.00 85.31 410 GLY A C 1
ATOM 3183 O O . GLY A 1 410 ? -3.542 6.527 25.213 1.00 85.31 410 GLY A O 1
ATOM 3184 N N . ALA A 1 411 ? -3.372 6.464 22.976 1.00 85.00 411 ALA A N 1
ATOM 3185 C CA . ALA A 1 411 ? -4.813 6.417 22.739 1.00 85.00 411 ALA A CA 1
ATOM 3186 C C . ALA A 1 411 ? -5.459 5.104 23.215 1.00 85.00 411 ALA A C 1
ATOM 3188 O O . ALA A 1 411 ? -6.589 5.135 23.708 1.00 85.00 411 ALA A O 1
ATOM 3189 N N . CYS A 1 412 ? -4.759 3.966 23.125 1.00 86.75 412 CYS A N 1
ATOM 3190 C CA . CYS A 1 412 ? -5.240 2.703 23.696 1.00 86.75 412 CYS A CA 1
ATOM 3191 C C . CYS A 1 412 ? -5.326 2.758 25.222 1.00 86.75 412 CYS A C 1
ATOM 3193 O O . CYS A 1 412 ? -6.359 2.399 25.787 1.00 86.75 412 CYS A O 1
ATOM 3195 N N . TYR A 1 413 ? -4.262 3.224 25.888 1.00 89.38 413 TYR A N 1
ATOM 3196 C CA . TYR A 1 413 ? -4.263 3.406 27.342 1.00 89.38 413 TYR A CA 1
ATOM 3197 C C . TYR A 1 413 ? -5.393 4.342 27.769 1.00 89.38 413 TYR A C 1
ATOM 3199 O O . TYR A 1 413 ? -6.156 4.028 28.679 1.00 89.38 413 TYR A O 1
ATOM 3207 N N . PHE A 1 414 ? -5.575 5.446 27.048 1.00 89.19 414 PHE A N 1
ATOM 3208 C CA . PHE A 1 414 ? -6.657 6.379 27.318 1.00 89.19 414 PHE A CA 1
ATOM 3209 C C . PHE A 1 414 ? -8.052 5.748 27.152 1.00 89.19 414 PHE A C 1
ATOM 3211 O O . PHE A 1 414 ? -8.895 5.857 28.043 1.00 89.19 414 PHE A O 1
ATOM 3218 N N . GLY A 1 415 ? -8.300 5.051 26.039 1.00 86.75 415 GLY A N 1
ATOM 3219 C CA . GLY A 1 415 ? -9.572 4.370 25.790 1.00 86.75 415 GLY A CA 1
ATOM 3220 C C . GLY A 1 415 ? -9.885 3.293 26.833 1.00 86.75 415 GLY A C 1
ATOM 3221 O O . GLY A 1 415 ? -11.018 3.207 27.313 1.00 86.75 415 GLY A O 1
ATOM 3222 N N . ARG A 1 416 ? -8.871 2.526 27.252 1.00 91.88 416 ARG A N 1
ATOM 3223 C CA . ARG A 1 416 ? -9.004 1.530 28.322 1.00 91.88 416 ARG A CA 1
ATOM 3224 C C . ARG A 1 416 ? -9.287 2.170 29.678 1.00 91.88 416 ARG A C 1
ATOM 3226 O O . ARG A 1 416 ? -10.118 1.650 30.420 1.00 91.88 416 ARG A O 1
ATOM 3233 N N . ALA A 1 417 ? -8.666 3.310 29.977 1.00 89.19 417 ALA A N 1
ATOM 3234 C CA . ALA A 1 417 ? -8.945 4.050 31.200 1.00 89.19 417 ALA A CA 1
ATOM 3235 C C . ALA A 1 417 ? -10.411 4.495 31.285 1.00 89.19 417 ALA A C 1
ATOM 3237 O O . ALA A 1 417 ? -11.029 4.350 32.338 1.00 89.19 417 ALA A O 1
ATOM 3238 N N . LEU A 1 418 ? -10.984 4.990 30.179 1.00 87.31 418 LEU A N 1
ATOM 3239 C CA . LEU A 1 418 ? -12.402 5.365 30.116 1.00 87.31 418 LEU A CA 1
ATOM 3240 C C . LEU A 1 418 ? -13.318 4.167 30.380 1.00 87.31 418 LEU A C 1
ATOM 3242 O O . LEU A 1 418 ? -14.249 4.265 31.178 1.00 87.31 418 LEU A O 1
ATOM 3246 N N . ALA A 1 419 ? -13.031 3.030 29.743 1.00 88.31 419 ALA A N 1
ATOM 3247 C CA . ALA A 1 419 ? -13.782 1.799 29.954 1.00 88.31 419 ALA A CA 1
ATOM 3248 C C . ALA A 1 419 ? -13.728 1.339 31.423 1.00 88.31 419 ALA A C 1
ATOM 3250 O O . ALA A 1 419 ? -14.765 1.076 32.029 1.00 88.31 419 ALA A O 1
ATOM 3251 N N . ARG A 1 420 ? -12.531 1.310 32.024 1.00 91.75 420 ARG A N 1
ATOM 3252 C CA . ARG A 1 420 ? -12.314 0.909 33.426 1.00 91.75 420 ARG A CA 1
ATOM 3253 C C . ARG A 1 420 ? -12.960 1.859 34.428 1.00 91.75 420 ARG A C 1
ATOM 3255 O O . ARG A 1 420 ? -13.534 1.398 35.408 1.00 91.75 420 ARG A O 1
ATOM 3262 N N . ALA A 1 421 ? -12.943 3.165 34.163 1.00 89.31 421 ALA A N 1
ATOM 3263 C CA . ALA A 1 421 ? -13.626 4.143 35.007 1.00 89.31 421 ALA A CA 1
ATOM 3264 C C . ALA A 1 421 ? -15.142 3.882 35.074 1.00 89.31 421 ALA A C 1
ATOM 3266 O O . ALA A 1 421 ? -15.732 3.988 36.146 1.00 89.31 421 ALA A O 1
ATOM 3267 N N . ARG A 1 422 ? -15.765 3.474 33.958 1.00 92.06 422 ARG A N 1
ATOM 3268 C CA . ARG A 1 422 ? -17.191 3.097 33.909 1.00 92.06 422 ARG A CA 1
ATOM 3269 C C . ARG A 1 422 ? -17.503 1.758 34.583 1.00 92.06 422 ARG A C 1
ATOM 3271 O O . ARG A 1 422 ? -18.651 1.529 34.945 1.00 92.06 422 ARG A O 1
ATOM 3278 N N . LEU A 1 423 ? -16.494 0.914 34.786 1.00 93.12 423 LEU A N 1
ATOM 3279 C CA . LEU A 1 423 ? -16.573 -0.335 35.553 1.00 93.12 423 LEU A CA 1
ATOM 3280 C C . LEU A 1 423 ? -16.244 -0.142 37.050 1.00 93.12 423 LEU A C 1
ATOM 3282 O O . LEU A 1 423 ? -16.117 -1.126 37.769 1.00 93.12 423 LEU A O 1
ATOM 3286 N N . ASP A 1 424 ? -16.078 1.106 37.507 1.00 93.31 424 ASP A N 1
ATOM 3287 C CA . ASP A 1 424 ? -15.636 1.493 38.861 1.00 93.31 424 ASP A CA 1
ATOM 3288 C C . ASP A 1 424 ? -14.248 0.943 39.270 1.00 93.31 424 ASP A C 1
ATOM 3290 O O . ASP A 1 424 ? -13.867 0.945 40.439 1.00 93.31 424 ASP A O 1
ATOM 3294 N N . ASP A 1 425 ? -13.419 0.556 38.295 1.00 92.94 425 ASP A N 1
ATOM 3295 C CA . ASP A 1 425 ? -12.022 0.153 38.497 1.00 92.94 425 ASP A CA 1
ATOM 3296 C C . ASP A 1 425 ? -11.090 1.377 38.468 1.00 92.94 425 ASP A C 1
ATOM 3298 O O . ASP A 1 425 ? -10.294 1.610 37.547 1.00 92.94 425 ASP A O 1
ATOM 3302 N N . ARG A 1 426 ? -11.240 2.232 39.486 1.00 92.69 426 ARG A N 1
ATOM 3303 C CA . ARG A 1 426 ? -10.585 3.551 39.539 1.00 92.69 426 ARG A CA 1
ATOM 3304 C C . ARG A 1 426 ? -9.064 3.469 39.586 1.00 92.69 426 ARG A C 1
ATOM 3306 O O . ARG A 1 426 ? -8.399 4.311 38.985 1.00 92.69 426 ARG A O 1
ATOM 3313 N N . ALA A 1 427 ? -8.516 2.479 40.289 1.00 94.12 427 ALA A N 1
ATOM 3314 C CA . ALA A 1 427 ? -7.073 2.325 40.444 1.00 94.12 427 ALA A CA 1
ATOM 3315 C C . ALA A 1 427 ? -6.401 2.037 39.093 1.00 94.12 427 ALA A C 1
ATOM 3317 O O . ALA A 1 427 ? -5.459 2.733 38.706 1.00 94.12 427 ALA A O 1
ATOM 3318 N N . ASN A 1 428 ? -6.934 1.078 38.329 1.00 91.88 428 ASN A N 1
ATOM 3319 C CA . ASN A 1 428 ? -6.383 0.749 37.017 1.00 91.88 428 ASN A CA 1
ATOM 3320 C C . ASN A 1 428 ? -6.680 1.835 35.976 1.00 91.88 428 ASN A C 1
ATOM 3322 O O . ASN A 1 428 ? -5.836 2.098 35.119 1.00 91.88 428 ASN A O 1
ATOM 3326 N N . ALA A 1 429 ? -7.829 2.514 36.067 1.00 90.12 429 ALA A N 1
ATOM 3327 C CA . ALA A 1 429 ? -8.122 3.665 35.215 1.00 90.12 429 ALA A CA 1
ATOM 3328 C C . ALA A 1 429 ? -7.109 4.809 35.417 1.00 90.12 429 ALA A C 1
ATOM 3330 O O . ALA A 1 429 ? -6.631 5.392 34.444 1.00 90.12 429 ALA A O 1
ATOM 3331 N N . GLN A 1 430 ? -6.732 5.114 36.664 1.00 92.81 430 GLN A N 1
ATOM 3332 C CA . GLN A 1 430 ? -5.710 6.125 36.963 1.00 92.81 430 GLN A CA 1
ATOM 3333 C C . GLN A 1 430 ? -4.321 5.720 36.455 1.00 92.81 430 GLN A C 1
ATOM 3335 O O . GLN A 1 430 ? -3.613 6.563 35.898 1.00 92.81 430 GLN A O 1
ATOM 3340 N N . ALA A 1 431 ? -3.947 4.446 36.603 1.00 93.38 431 ALA A N 1
ATOM 3341 C CA . ALA A 1 431 ? -2.688 3.923 36.076 1.00 93.38 431 ALA A CA 1
ATOM 3342 C C . ALA A 1 431 ? -2.618 4.042 34.541 1.00 93.38 431 ALA A C 1
ATOM 3344 O O . ALA A 1 431 ? -1.627 4.534 34.001 1.00 93.38 431 ALA A O 1
ATOM 3345 N N . ASP A 1 432 ? -3.693 3.677 33.839 1.00 91.38 432 ASP A N 1
ATOM 3346 C CA . ASP A 1 432 ? -3.777 3.810 32.382 1.00 91.38 432 ASP A CA 1
ATOM 3347 C C . ASP A 1 432 ? -3.724 5.282 31.930 1.00 91.38 432 ASP A C 1
ATOM 3349 O O . ASP A 1 432 ? -3.030 5.606 30.966 1.00 91.38 432 ASP A O 1
ATOM 3353 N N . LEU A 1 433 ? -4.385 6.206 32.642 1.00 90.56 433 LEU A N 1
ATOM 3354 C CA . LEU A 1 433 ? -4.285 7.646 32.354 1.00 90.56 433 LEU A CA 1
ATOM 3355 C C . LEU A 1 433 ? -2.862 8.181 32.535 1.00 90.56 433 LEU A C 1
ATOM 3357 O O . LEU A 1 433 ? -2.417 9.012 31.742 1.00 90.56 433 LEU A O 1
ATOM 3361 N N . ALA A 1 434 ? -2.150 7.732 33.570 1.00 91.88 434 ALA A N 1
ATOM 3362 C CA . ALA A 1 434 ? -0.757 8.113 33.784 1.00 91.88 434 ALA A CA 1
ATOM 3363 C C . ALA A 1 434 ? 0.128 7.643 32.619 1.00 91.88 434 ALA A C 1
ATOM 3365 O O . ALA A 1 434 ? 0.934 8.423 32.110 1.00 91.88 434 ALA A O 1
ATOM 3366 N N . GLN A 1 435 ? -0.088 6.417 32.138 1.00 92.94 435 GLN A N 1
ATOM 3367 C CA . GLN A 1 435 ? 0.646 5.865 31.003 1.00 92.94 435 GLN A CA 1
ATOM 3368 C C . GLN A 1 435 ? 0.326 6.590 29.687 1.00 92.94 435 GLN A C 1
ATOM 3370 O O . GLN A 1 435 ? 1.239 6.923 28.931 1.00 92.94 435 GLN A O 1
ATOM 3375 N N . ALA A 1 436 ? -0.947 6.908 29.432 1.00 89.50 436 ALA A N 1
ATOM 3376 C CA . ALA A 1 436 ? -1.349 7.706 28.273 1.00 89.50 436 ALA A CA 1
ATOM 3377 C C . ALA A 1 436 ? -0.645 9.076 28.259 1.00 89.50 436 ALA A C 1
ATOM 3379 O O . ALA A 1 436 ? -0.073 9.472 27.242 1.00 89.50 436 ALA A O 1
ATOM 3380 N N . ARG A 1 437 ? -0.601 9.762 29.412 1.00 89.50 437 ARG A N 1
ATOM 3381 C CA . ARG A 1 437 ? 0.098 11.049 29.571 1.00 89.50 437 ARG A CA 1
ATOM 3382 C C . ARG A 1 437 ? 1.606 10.930 29.368 1.00 89.50 437 ARG A C 1
ATOM 3384 O O . ARG A 1 437 ? 2.190 11.799 28.727 1.00 89.50 437 ARG A O 1
ATOM 3391 N N . ALA A 1 438 ? 2.230 9.870 29.883 1.00 89.56 438 ALA A N 1
ATOM 3392 C CA . ALA A 1 438 ? 3.659 9.615 29.692 1.00 89.56 438 ALA A CA 1
ATOM 3393 C C . ALA A 1 438 ? 4.027 9.455 28.205 1.00 89.56 438 ALA A C 1
ATOM 3395 O O . ALA A 1 438 ? 5.112 9.850 27.790 1.00 89.56 438 ALA A O 1
ATOM 3396 N N . LEU A 1 439 ? 3.093 8.951 27.394 1.00 87.50 439 LEU A N 1
ATOM 3397 C CA . LEU A 1 439 ? 3.217 8.833 25.939 1.00 87.50 439 LEU A CA 1
ATOM 3398 C C . LEU A 1 439 ? 2.819 10.116 25.182 1.00 87.50 439 LEU A C 1
ATOM 3400 O O . LEU A 1 439 ? 2.666 10.093 23.964 1.00 87.50 439 LEU A O 1
ATOM 3404 N N . GLY A 1 440 ? 2.639 11.239 25.885 1.00 87.00 440 GLY A N 1
ATOM 3405 C CA . GLY A 1 440 ? 2.282 12.530 25.294 1.00 87.00 440 GLY A CA 1
ATOM 3406 C C . GLY A 1 440 ? 0.810 12.663 24.895 1.00 87.00 440 GLY A C 1
ATOM 3407 O O . GLY A 1 440 ? 0.445 13.662 24.272 1.00 87.00 440 GLY A O 1
ATOM 3408 N N . TYR A 1 441 ? -0.037 11.695 25.261 1.00 81.81 441 TYR A N 1
ATOM 3409 C CA . TYR A 1 441 ? -1.465 11.722 24.972 1.00 81.81 441 TYR A CA 1
ATOM 3410 C C . TYR A 1 441 ? -2.216 12.469 26.082 1.00 81.81 441 TYR A C 1
ATOM 3412 O O . TYR A 1 441 ? -2.509 11.919 27.147 1.00 81.81 441 TYR A O 1
ATOM 3420 N N . ASP A 1 442 ? -2.516 13.747 25.837 1.00 77.69 442 ASP A N 1
ATOM 3421 C CA . ASP A 1 442 ? -3.305 14.593 26.736 1.00 77.69 442 ASP A CA 1
ATOM 3422 C C . ASP A 1 442 ? -4.599 15.065 26.053 1.00 77.69 442 ASP A C 1
ATOM 3424 O O . ASP A 1 442 ? -4.586 15.731 25.017 1.00 77.69 442 ASP A O 1
ATOM 3428 N N . LEU A 1 443 ? -5.735 14.755 26.680 1.00 65.50 443 LEU A N 1
ATOM 3429 C CA . LEU A 1 443 ? -7.079 15.199 26.299 1.00 65.50 443 LEU A CA 1
ATOM 3430 C C . LEU A 1 443 ? -7.192 16.706 26.088 1.00 65.50 443 LEU A C 1
ATOM 3432 O O . LEU A 1 443 ? -8.002 17.137 25.260 1.00 65.50 443 LEU A O 1
ATOM 3436 N N . SER A 1 444 ? -6.420 17.495 26.840 1.00 67.50 444 SER A N 1
ATOM 3437 C CA . SER A 1 444 ? -6.455 18.956 26.747 1.00 67.50 444 SER A CA 1
ATOM 3438 C C . SER A 1 444 ? -6.107 19.434 25.334 1.00 67.50 444 SER A C 1
ATOM 3440 O O . SER A 1 444 ? -6.716 20.378 24.829 1.00 67.50 444 SER A O 1
ATOM 3442 N N . ARG A 1 445 ? -5.213 18.710 24.646 1.00 64.69 445 ARG A N 1
ATOM 3443 C CA . ARG A 1 445 ? -4.809 18.984 23.262 1.00 64.69 445 ARG A CA 1
ATOM 3444 C C . ARG A 1 445 ? -5.834 18.536 22.225 1.00 64.69 445 ARG A C 1
ATOM 3446 O O . ARG A 1 445 ? -5.858 19.090 21.134 1.00 64.69 445 ARG A O 1
ATOM 3453 N N . HIS A 1 446 ? -6.677 17.555 22.545 1.00 56.00 446 HIS A N 1
ATOM 3454 C CA . HIS A 1 446 ? -7.531 16.892 21.550 1.00 56.00 446 HIS A CA 1
ATOM 3455 C C . HIS A 1 446 ? -9.016 17.235 21.670 1.00 56.00 446 HIS A C 1
ATOM 3457 O O . HIS A 1 446 ? -9.752 17.194 20.689 1.00 56.00 446 HIS A O 1
ATOM 3463 N N . THR A 1 447 ? -9.478 17.597 22.864 1.00 57.12 447 THR A N 1
ATOM 3464 C CA . THR A 1 447 ? -10.890 17.944 23.096 1.00 57.12 447 THR A CA 1
ATOM 3465 C C . THR A 1 447 ? -11.144 19.442 23.169 1.00 57.12 447 THR A C 1
ATOM 3467 O O . THR A 1 447 ? -12.307 19.847 23.191 1.00 57.12 447 THR A O 1
ATOM 3470 N N . GLY A 1 448 ? -10.082 20.257 23.224 1.00 53.50 448 GLY A N 1
ATOM 3471 C CA . GLY A 1 448 ? -10.166 21.702 23.460 1.00 53.50 448 GLY A CA 1
ATOM 3472 C C . GLY A 1 448 ? -10.760 22.065 24.828 1.00 53.50 448 GLY A C 1
ATOM 3473 O O . GLY A 1 448 ? -11.031 23.234 25.086 1.00 53.50 448 GLY A O 1
ATOM 3474 N N . LYS A 1 449 ? -10.984 21.072 25.699 1.00 50.94 449 LYS A N 1
ATOM 3475 C CA . LYS A 1 449 ? -11.482 21.227 27.064 1.00 50.94 449 LYS A CA 1
ATOM 3476 C C . LYS A 1 449 ? -10.383 20.785 28.024 1.00 50.94 449 LYS A C 1
ATOM 3478 O O . LYS A 1 449 ? -9.760 19.743 27.826 1.00 50.94 449 LYS A O 1
ATOM 3483 N N . THR A 1 450 ? -10.113 21.602 29.037 1.00 45.97 450 THR A N 1
ATOM 3484 C CA . THR A 1 450 ? -9.145 21.294 30.091 1.00 45.97 450 THR A CA 1
ATOM 3485 C C . THR A 1 450 ? -9.519 19.992 30.803 1.00 45.97 450 THR A C 1
ATOM 3487 O O . THR A 1 450 ? -10.684 19.613 30.906 1.00 45.97 450 THR A O 1
ATOM 3490 N N . SER A 1 451 ? -8.484 19.272 31.221 1.00 43.78 451 SER A N 1
ATOM 3491 C CA . SER A 1 451 ? -8.412 17.843 31.532 1.00 43.78 451 SER A CA 1
ATOM 3492 C C . SER A 1 451 ? -9.131 17.384 32.812 1.00 43.78 451 SER A C 1
ATOM 3494 O O . SER A 1 451 ? -8.592 16.581 33.574 1.00 43.78 451 SER A O 1
ATOM 3496 N N . GLU A 1 452 ? -10.390 17.779 33.009 1.00 46.50 452 GLU A N 1
ATOM 3497 C CA . GLU A 1 452 ? -11.261 17.231 34.060 1.00 46.50 452 GLU A CA 1
ATOM 3498 C C . GLU A 1 452 ? -12.388 16.309 33.525 1.00 46.50 452 GLU A C 1
ATOM 3500 O O . GLU A 1 452 ? -13.549 16.482 33.892 1.00 46.50 452 GLU A O 1
ATOM 3505 N N . PRO A 1 453 ? -12.106 15.275 32.699 1.00 47.12 453 PRO A N 1
ATOM 3506 C CA . PRO A 1 453 ? -13.143 14.333 32.257 1.00 47.12 453 PRO A CA 1
ATOM 3507 C C . PRO A 1 453 ? -13.719 13.503 33.418 1.00 47.12 453 PRO A C 1
ATOM 3509 O O . PRO A 1 453 ? -14.840 13.027 33.329 1.00 47.12 453 PRO A O 1
ATOM 3512 N N . LEU A 1 454 ? -12.972 13.342 34.518 1.00 46.50 454 LEU A N 1
ATOM 3513 C CA . LEU A 1 454 ? -13.404 12.567 35.687 1.00 46.50 454 LEU A CA 1
ATOM 3514 C C . LEU A 1 454 ? -14.263 13.363 36.679 1.00 46.50 454 LEU A C 1
ATOM 3516 O O . LEU A 1 454 ? -14.922 12.744 37.506 1.00 46.50 454 LEU A O 1
ATOM 3520 N N . LYS A 1 455 ? -14.261 14.701 36.616 1.00 46.38 455 LYS A N 1
ATOM 3521 C CA . LYS A 1 455 ? -15.122 15.541 37.468 1.00 46.38 455 LYS A CA 1
ATOM 3522 C C . LYS A 1 455 ? -16.379 16.007 36.740 1.00 46.38 455 LYS A C 1
ATOM 3524 O O . LYS A 1 455 ? -17.427 16.067 37.360 1.00 46.38 455 LYS A O 1
ATOM 3529 N N . ALA A 1 456 ? -16.304 16.257 35.432 1.00 44.09 456 ALA A N 1
ATOM 3530 C CA . ALA A 1 456 ? -17.449 16.732 34.653 1.00 44.09 456 ALA A CA 1
ATOM 3531 C C . ALA A 1 456 ? -18.499 15.650 34.307 1.00 44.09 456 ALA A C 1
ATOM 3533 O O . ALA A 1 456 ? -19.525 15.993 33.740 1.00 44.09 456 ALA A O 1
ATOM 3534 N N . GLU A 1 457 ? -18.251 14.367 34.607 1.00 41.38 457 GLU A N 1
ATOM 3535 C CA . GLU A 1 457 ? -19.256 13.282 34.522 1.00 41.38 457 GLU A CA 1
ATOM 3536 C C . GLU A 1 457 ? -19.725 12.790 35.910 1.00 41.38 457 GLU A C 1
ATOM 3538 O O . GLU A 1 457 ? -20.452 11.800 36.005 1.00 41.38 457 GLU A O 1
ATOM 3543 N N . GLN A 1 458 ? -19.276 13.441 36.994 1.00 36.88 458 GLN A N 1
ATOM 3544 C CA . GLN A 1 458 ? -19.858 13.279 38.336 1.00 36.88 458 GLN A CA 1
ATOM 3545 C C . GLN A 1 458 ? -21.064 14.211 38.566 1.00 36.88 458 GLN A C 1
ATOM 3547 O O . GLN A 1 458 ? -21.774 14.036 39.556 1.00 36.88 458 GLN A O 1
ATOM 3552 N N . GLU A 1 459 ? -21.295 15.153 37.646 1.00 32.38 459 GLU A N 1
ATOM 3553 C CA . GLU A 1 459 ? -22.530 15.929 37.456 1.00 32.38 459 GLU A CA 1
ATOM 3554 C C . GLU A 1 459 ? -23.261 15.404 36.215 1.00 32.38 459 GLU A C 1
ATOM 3556 O O . GLU A 1 459 ? -24.513 15.358 36.250 1.00 32.38 459 GLU A O 1
#

pLDDT: mean 71.74, std 15.87, range [32.38, 95.75]

Solvent-accessible surface area (backbone atoms only — not comparable to full-atom values): 25597 Å² total; per-residue (Å²): 142,80,86,80,79,78,77,80,84,82,79,90,63,81,78,77,78,77,78,79,78,79,79,68,96,78,78,74,74,78,70,58,99,80,63,74,74,81,59,82,72,60,92,79,60,76,69,66,62,66,61,44,52,51,46,50,49,52,46,48,55,49,31,26,52,52,13,20,52,54,18,29,45,38,71,76,64,70,48,59,72,56,60,51,29,42,50,52,10,47,52,50,8,53,47,48,34,53,42,28,65,77,53,58,47,64,81,47,57,71,67,60,56,48,50,52,45,51,51,44,50,50,37,21,52,53,16,20,54,52,12,38,37,71,63,41,97,79,58,50,73,64,56,56,54,50,27,57,73,71,67,55,39,66,52,64,78,53,36,72,78,69,39,46,61,61,51,71,71,31,56,70,66,55,45,49,48,49,51,51,49,15,52,48,47,14,50,52,36,30,54,47,26,69,64,55,67,60,77,76,87,53,93,84,56,72,90,72,72,46,92,60,51,74,65,52,57,50,48,53,48,50,50,54,50,48,55,51,50,50,54,50,49,51,51,45,62,78,35,44,68,61,49,53,51,43,54,54,47,56,51,47,50,57,48,50,52,53,47,31,58,47,45,60,51,26,72,78,42,54,73,66,49,41,54,52,49,50,54,52,48,50,58,55,48,75,79,44,87,78,51,29,65,57,29,41,53,50,15,46,55,26,45,77,71,69,36,56,69,59,16,47,52,25,30,49,53,14,42,55,32,34,52,48,49,54,69,77,36,92,66,81,81,84,58,104,49,54,51,58,58,52,38,23,51,41,28,43,54,39,16,55,51,24,52,75,68,67,37,32,67,61,15,28,52,26,20,49,52,20,50,52,42,51,49,53,50,34,70,74,67,35,91,82,54,77,78,78,78,69,56,68,62,56,41,51,58,37,59,80,73,37,79,59,87,55,100,42,73,22,46,34,28,39,54,25,16,56,23,28,46,77,70,69,38,52,70,61,15,51,52,25,43,52,52,5,43,75,63,70,44,52,58,43,81,54,68,79,43,76,80,48,74,81,58,71,72,76,111

Nearest PDB structures (foldseek):
  4wnd-assembly1_A  TM=4.231E-01  e=2.152E-02  Homo sapiens
  3zfw-assembly2_B  TM=3.498E-01  e=6.098E-02  Mus musculus
  3rkv-assembly1_A  TM=5.391E-01  e=1.911E+00  Caenorhabditis elegans
  4p3f-assembly1_A  TM=3.579E-01  e=5.095E-01  Homo sapiens
  7nfx-assembly1_u  TM=3.432E-01  e=5.746E-01  Homo sapiens

Mean predicted aligned error: 15.07 Å

Organism: NCBI:txid2268124

Foldseek 3Di:
DDDPDDDDDDDPDDPDPPDPDDPDPPPPPDDPPPCDPPDVPDPPPPQPVVQLVVLLVVLLVVLLQLLLVLLQVCVVPVDDLQVSLLVLLQSLLQSLLSSCVSRVCLPPDPVVSVVSSVSSSVSSPVSSLNNLLVNDPPRDPVVCVVCVVVVVCVCSVCRHPPSCQVCLPQDVVRSVVSNVLSNVSSVVSNVVSVQQRNADPDPPDPGDRRPQDPVNSVVVVCVSVVVVVVVVVVVCVVCVVVVVVQVVQVVLVVVLVVLLVLLVVVLVDDPVSLVVSLVVLVVVVVVDDQRLSSLQSNLLSCVSVVNLVSSLVSLVSSLVSLVVCLVPDPPPRRDPADSLLVNLLSLQLNLVSCVVVVVLVSSLVSLVSSLVSVVVVCVVPHVPDDRDADDSSSQCSDVVRHLQNGPDNLSSLQSNLVSCVSVVVNVSSVVSNVVSVVVVNAPCVRVVDPRPPVPVVVD